Protein AF-A0A814N9A8-F1 (afdb_monomer_lite)

pLDDT: mean 73.62, std 12.94, range [33.12, 92.88]

Radius of gyration: 31.69 Å; chains: 1; bounding box: 88×56×83 Å

Foldseek 3Di:
DDDPPPPPQQQDQFDWDWDQPDPVVSDIDIFTDEDPQFDDGRSPAGPAQEDEAEAEDEFLVCPQPDDDDDDDDDDPVDQFDFAFDDDPDQDQFAADDDDPCSPGRYHYHYDYDYGHDSPPPFDFDPDQLADAFGWTAHPPDPPRDIQGHHDPQFGGRRRPDGADALADPPWTWRDADPVNQTQTHADFQFDDSRSPRGHCPQVVDPAGQAPPPWDKGADDCPPDPPDGIATRADPQFDDRRSPFGDEAEAEAEDPVQPPAPDKDWDWDWDDDDHFTWIWIWIAGPPRWIFGFDTGPHDDTPYHHYGYTDPLRTAAEVPVQDDPVLVPDDPVVNVVCQQVSLAPDPRNRQWYDYQFKIWGWDDDPPGIGIDIDGDHSPDDDDSRNDDNDDDPD

Sequence (392 aa):
MKTFQKYQHRCHRGFDLRVWLNNEKNLTTNTCLCPPSSYDDQCQYQNQRVSLTIQFQTLSDSWSTLFAIIVSLINNSEERIIHSYEHSLIYRGSLLYPIKFPFLPVHRLAYIVTIPRNNENIQICSISQCIHGKSIIYSNNPQNDIFCQCNPGWSGRYCTIPHDCTCSSDSICIGVSAHNRSICVCPIHKFGYQCLLVDTICQLNNNSTCLNGGQCIPIDEYMSWNQKFTCICPKGYTGDLCEKVDNKIILSFKKDIISSPSIFIHFIEVISDSRPFHLVFIEVYNKIYYLAIIQKNYSQSTTIAPTIKPSDRCQHVNELFHESFIQMHCLRHIKYYHLPCQRNSSNLACFYDNVSICLCYNYGKQRLANCFDFNHDMKSDCLGQSVCENDG

Secondary structure (DSSP, 8-state):
---------SSSSSEEEEEEEETTTTEEEEEEE--TTEESTTS-EES--EEEEEEEE--GGGTT-----------TTS--------SSS----------S-TTSSSEEEEEEEEPPPTTS---B-SS---TTEEEEE-TT-TT--EEEEEPTTEETTTT-EE----S-TTSEEEEE-TTS-EEEEPPTTEESTTS-EE--GGGSSSS-SSSTTPEEEE--TTS-SS-SEEEEPPTTEESTTS-EEPPEE--EE-TTT---S--EEEEEEEEETTEEEEEEEEEETTTEEEEEEEESS--TT-EE--EE-GGGBPEEHHHHS-HHHHTS-HHHHGGGTHHHHHH-SS---EEE-SSEEEEEEEETTEEEEEEEE--TT----TTSS----S--

Structure (mmCIF, N/CA/C/O backbone):
data_AF-A0A814N9A8-F1
#
_entry.id   AF-A0A814N9A8-F1
#
loop_
_atom_site.group_PDB
_atom_site.id
_atom_site.type_symbol
_atom_site.label_atom_id
_atom_site.label_alt_id
_atom_site.label_comp_id
_atom_site.label_asym_id
_atom_site.label_entity_id
_atom_site.label_seq_id
_atom_site.pdbx_PDB_ins_code
_atom_site.Cartn_x
_atom_site.Cartn_y
_atom_site.Cartn_z
_atom_site.occupancy
_atom_site.B_iso_or_equiv
_atom_site.auth_seq_id
_atom_site.auth_comp_id
_atom_site.auth_asym_id
_atom_site.auth_atom_id
_atom_site.pdbx_PDB_model_num
ATOM 1 N N . MET A 1 1 ? 48.514 -19.769 20.711 1.00 35.44 1 MET A N 1
ATOM 2 C CA . MET A 1 1 ? 48.213 -18.678 19.759 1.00 35.44 1 MET A CA 1
ATOM 3 C C . MET A 1 1 ? 48.320 -19.228 18.344 1.00 35.44 1 MET A C 1
ATOM 5 O O . MET A 1 1 ? 49.427 -19.487 17.897 1.00 35.44 1 MET A O 1
ATOM 9 N N . LYS A 1 2 ? 47.191 -19.499 17.674 1.00 33.12 2 LYS A N 1
ATOM 10 C CA . LYS A 1 2 ? 47.178 -19.855 16.246 1.00 33.12 2 LYS A CA 1
ATOM 11 C C . LYS A 1 2 ? 47.219 -18.555 15.445 1.00 33.12 2 LYS A C 1
ATOM 13 O O . LYS A 1 2 ? 46.324 -17.725 15.577 1.00 33.12 2 LYS A O 1
ATOM 18 N N . THR A 1 3 ? 48.276 -18.368 14.671 1.00 36.06 3 THR A N 1
ATOM 19 C CA . THR A 1 3 ? 48.430 -17.271 13.719 1.00 36.06 3 THR A CA 1
ATOM 20 C C . THR A 1 3 ? 47.415 -17.446 12.591 1.00 36.06 3 THR A C 1
ATOM 22 O O . THR A 1 3 ? 47.522 -18.355 11.773 1.00 36.06 3 THR A O 1
ATOM 25 N N . PHE A 1 4 ? 46.402 -16.580 12.550 1.00 35.50 4 PHE A N 1
ATOM 26 C CA . PHE A 1 4 ? 45.563 -16.412 11.368 1.00 35.50 4 PHE A CA 1
ATOM 27 C C . PHE A 1 4 ? 46.424 -15.786 10.262 1.00 35.50 4 PHE A C 1
ATOM 29 O O . PHE A 1 4 ? 46.677 -14.582 10.271 1.00 35.50 4 PHE A O 1
ATOM 36 N N . GLN A 1 5 ? 46.899 -16.599 9.315 1.00 42.28 5 GLN A N 1
ATOM 37 C CA . GLN A 1 5 ? 47.391 -16.093 8.035 1.00 42.28 5 GLN A CA 1
ATOM 38 C C . GLN A 1 5 ? 46.199 -15.500 7.283 1.00 42.28 5 GLN A C 1
ATOM 40 O O . GLN A 1 5 ? 45.306 -16.208 6.821 1.00 42.28 5 GLN A O 1
ATOM 45 N N . LYS A 1 6 ? 46.170 -14.171 7.218 1.00 40.06 6 LYS A N 1
ATOM 46 C CA . LYS A 1 6 ? 45.205 -13.393 6.450 1.00 40.06 6 LYS A CA 1
ATOM 47 C C . LYS A 1 6 ? 45.477 -13.677 4.967 1.00 40.06 6 LYS A C 1
ATOM 49 O O . LYS A 1 6 ? 46.395 -13.101 4.394 1.00 40.06 6 LYS A O 1
ATOM 54 N N . TYR A 1 7 ? 44.735 -14.608 4.367 1.00 47.19 7 TYR A N 1
ATOM 55 C CA . TYR A 1 7 ? 44.742 -14.789 2.916 1.00 47.19 7 TYR A CA 1
ATOM 56 C C . TYR A 1 7 ? 44.255 -13.483 2.284 1.00 47.19 7 TYR A C 1
ATOM 58 O O . TYR A 1 7 ? 43.090 -13.107 2.400 1.00 47.19 7 TYR A O 1
ATOM 66 N N . GLN A 1 8 ? 45.177 -12.745 1.679 1.00 52.75 8 GLN A N 1
ATOM 67 C CA . GLN A 1 8 ? 44.873 -11.538 0.931 1.00 52.75 8 GLN A CA 1
ATOM 68 C C . GLN A 1 8 ? 44.352 -11.993 -0.434 1.00 52.75 8 GLN A C 1
ATOM 70 O O . GLN A 1 8 ? 45.125 -12.390 -1.301 1.00 52.75 8 GLN A O 1
ATOM 75 N N . HIS A 1 9 ? 43.028 -12.047 -0.583 1.00 65.19 9 HIS A N 1
ATOM 76 C CA . HIS A 1 9 ? 42.389 -12.434 -1.838 1.00 65.19 9 HIS A CA 1
ATOM 77 C C . HIS A 1 9 ? 42.783 -11.437 -2.938 1.00 65.19 9 HIS A C 1
ATOM 79 O O . HIS A 1 9 ? 42.379 -10.278 -2.894 1.00 65.19 9 HIS A O 1
ATOM 85 N N . ARG A 1 10 ? 43.595 -11.888 -3.907 1.00 77.31 10 ARG A N 1
ATOM 86 C CA . ARG A 1 10 ? 44.030 -11.096 -5.072 1.00 77.31 10 ARG A CA 1
ATOM 87 C C . ARG A 1 10 ? 42.843 -10.624 -5.909 1.00 77.31 10 ARG A C 1
ATOM 89 O O . ARG A 1 10 ? 42.858 -9.512 -6.414 1.00 77.31 10 ARG A O 1
ATOM 96 N N . CYS A 1 11 ? 41.825 -11.464 -6.041 1.00 76.25 11 CYS A N 1
ATOM 97 C CA . CYS A 1 11 ? 40.569 -11.121 -6.690 1.00 76.25 11 CYS A CA 1
ATOM 98 C C . CYS A 1 11 ? 39.567 -10.721 -5.607 1.00 76.25 11 CYS A C 1
ATOM 100 O O . CYS A 1 11 ? 39.234 -11.538 -4.752 1.00 76.25 11 CYS A O 1
ATOM 102 N N . HIS A 1 12 ? 39.099 -9.472 -5.622 1.00 81.69 12 HIS A N 1
ATOM 103 C CA . HIS A 1 12 ? 38.288 -8.919 -4.533 1.00 81.69 12 HIS A CA 1
ATOM 104 C C . HIS A 1 12 ? 36.940 -9.636 -4.406 1.00 81.69 12 HIS A C 1
ATOM 106 O O . HIS A 1 12 ? 36.627 -10.229 -3.378 1.00 81.69 12 HIS A O 1
ATOM 112 N N . ARG A 1 13 ? 36.128 -9.560 -5.465 1.00 73.06 13 ARG A N 1
ATOM 113 C CA . ARG A 1 13 ? 34.772 -10.135 -5.529 1.00 73.06 13 ARG A CA 1
ATOM 114 C C . ARG A 1 13 ? 34.648 -11.257 -6.559 1.00 73.06 13 ARG A C 1
ATOM 116 O O . ARG A 1 13 ? 33.540 -11.632 -6.923 1.00 73.06 13 ARG A O 1
ATOM 123 N N . GLY A 1 14 ? 35.783 -11.738 -7.057 1.00 78.75 14 GLY A N 1
ATOM 124 C CA . GLY A 1 14 ? 35.879 -12.774 -8.079 1.00 78.75 14 GLY A CA 1
ATOM 125 C C . GLY A 1 14 ? 36.728 -13.951 -7.621 1.00 78.75 14 GLY A C 1
ATOM 126 O O . GLY A 1 14 ? 37.254 -13.962 -6.508 1.00 78.75 14 GLY A O 1
ATOM 127 N N . PHE A 1 15 ? 36.878 -14.936 -8.498 1.00 83.25 15 PHE A N 1
ATOM 128 C CA . PHE A 1 15 ? 37.693 -16.120 -8.236 1.00 83.25 15 PHE A CA 1
ATOM 129 C C . PHE A 1 15 ? 39.096 -15.957 -8.822 1.00 83.25 15 PHE A C 1
ATOM 131 O O . PHE A 1 15 ? 39.236 -15.517 -9.962 1.00 83.25 15 PHE A O 1
ATOM 138 N N . ASP A 1 16 ? 40.124 -16.333 -8.058 1.00 86.38 16 ASP A N 1
ATOM 139 C CA . ASP A 1 16 ? 41.509 -16.388 -8.543 1.00 86.38 16 ASP A CA 1
ATOM 140 C C . ASP A 1 16 ? 41.688 -17.639 -9.404 1.00 86.38 16 ASP A C 1
ATOM 142 O O . ASP A 1 16 ? 41.480 -18.766 -8.946 1.00 86.38 16 ASP A O 1
ATOM 146 N N . LEU A 1 17 ? 42.027 -17.430 -10.671 1.00 82.00 17 LEU A N 1
ATOM 147 C CA . LEU A 1 17 ? 42.240 -18.477 -11.653 1.00 82.00 17 LEU A CA 1
ATOM 148 C C . LEU A 1 17 ? 43.707 -18.520 -12.059 1.00 82.00 17 LEU A C 1
ATOM 150 O O . LEU A 1 17 ? 44.317 -17.506 -12.399 1.00 82.00 17 LEU A O 1
ATOM 154 N N . ARG A 1 18 ? 44.254 -19.734 -12.129 1.00 83.94 18 ARG A N 1
ATOM 155 C CA . ARG A 1 18 ? 45.548 -19.993 -12.760 1.00 83.94 18 ARG A CA 1
ATOM 156 C C . ARG A 1 18 ? 45.323 -20.546 -14.160 1.00 83.94 18 ARG A C 1
ATOM 158 O O . ARG A 1 18 ? 44.875 -21.678 -14.319 1.00 83.94 18 ARG A O 1
ATOM 165 N N . VAL A 1 19 ? 45.654 -19.748 -15.165 1.00 80.56 19 VAL A N 1
ATOM 166 C CA . VAL A 1 19 ? 45.547 -20.111 -16.578 1.00 80.56 19 VAL A CA 1
ATOM 167 C C . VAL A 1 19 ? 46.900 -20.604 -17.070 1.00 80.56 19 VAL A C 1
ATOM 169 O O . VAL A 1 19 ? 47.931 -19.967 -16.857 1.00 80.56 19 VAL A O 1
ATOM 172 N N . TRP A 1 20 ? 46.897 -21.754 -17.734 1.00 80.06 20 TRP A N 1
ATOM 173 C CA . TRP A 1 20 ? 48.088 -22.337 -18.336 1.00 80.06 20 TRP A CA 1
ATOM 174 C C . TRP A 1 20 ? 48.254 -21.798 -19.755 1.00 80.06 20 TRP A C 1
ATOM 176 O O . TRP A 1 20 ? 47.414 -22.036 -20.617 1.00 80.06 20 TRP A O 1
ATOM 186 N N . LEU A 1 21 ? 49.325 -21.036 -19.980 1.00 74.50 21 LEU A N 1
ATOM 187 C CA . LEU A 1 21 ? 49.657 -20.447 -21.280 1.00 74.50 21 LEU A CA 1
ATOM 188 C C . LEU A 1 21 ? 50.440 -21.432 -22.156 1.00 74.50 21 LEU A C 1
ATOM 190 O O . LEU A 1 21 ? 50.324 -21.402 -23.377 1.00 74.50 21 LEU A O 1
ATOM 194 N N . ASN A 1 22 ? 51.243 -22.306 -21.540 1.00 72.69 22 ASN A N 1
ATOM 195 C CA . ASN A 1 22 ? 51.934 -23.395 -22.225 1.00 72.69 22 ASN A CA 1
ATOM 196 C C . ASN A 1 22 ? 52.200 -24.555 -21.251 1.00 72.69 22 ASN A C 1
ATOM 198 O O . ASN A 1 22 ? 52.943 -24.390 -20.279 1.00 72.69 22 ASN A O 1
ATOM 202 N N . ASN A 1 23 ? 51.624 -25.724 -21.538 1.00 67.56 23 ASN A N 1
ATOM 203 C CA . ASN A 1 23 ? 51.738 -26.914 -20.692 1.00 67.56 23 ASN A CA 1
ATOM 204 C C . ASN A 1 23 ? 53.136 -27.546 -20.711 1.00 67.56 23 ASN A C 1
ATOM 206 O O . ASN A 1 23 ? 53.585 -28.034 -19.682 1.00 67.56 23 ASN A O 1
ATOM 210 N N . GLU A 1 24 ? 53.855 -27.502 -21.834 1.00 73.44 24 GLU A N 1
ATOM 211 C CA . GLU A 1 24 ? 55.184 -28.127 -21.952 1.00 73.44 24 GLU A CA 1
ATOM 212 C C . GLU A 1 24 ? 56.272 -27.328 -21.224 1.00 73.44 24 GLU A C 1
ATOM 214 O O . GLU A 1 24 ? 57.270 -27.884 -20.773 1.00 73.44 24 GLU A O 1
ATOM 219 N N . LYS A 1 25 ? 56.070 -26.012 -21.080 1.00 75.25 25 LYS A N 1
ATOM 220 C CA . LYS A 1 25 ? 57.001 -25.100 -20.394 1.00 75.25 25 LYS A CA 1
ATOM 221 C C . LYS A 1 25 ? 56.565 -24.735 -18.972 1.00 75.25 25 LYS A C 1
ATOM 223 O O . LYS A 1 25 ? 57.185 -23.862 -18.369 1.00 75.25 25 LYS A O 1
ATOM 228 N N . ASN A 1 26 ? 55.502 -25.356 -18.447 1.00 76.00 26 ASN A N 1
ATOM 229 C CA . ASN A 1 26 ? 54.875 -25.001 -17.165 1.00 76.00 26 ASN A CA 1
ATOM 230 C C . ASN A 1 26 ? 54.584 -23.493 -17.013 1.00 76.00 26 ASN A C 1
ATOM 232 O O . ASN A 1 26 ? 54.678 -22.928 -15.921 1.00 76.00 26 ASN A O 1
ATOM 236 N N . LEU A 1 27 ? 54.248 -22.815 -18.114 1.00 73.88 27 LEU A N 1
ATOM 237 C CA . LEU A 1 27 ? 54.076 -21.368 -18.115 1.00 73.88 27 LEU A CA 1
ATOM 238 C C . LEU A 1 27 ? 52.636 -21.041 -17.725 1.00 73.88 27 LEU A C 1
ATOM 240 O O . LEU A 1 27 ? 51.697 -21.327 -18.470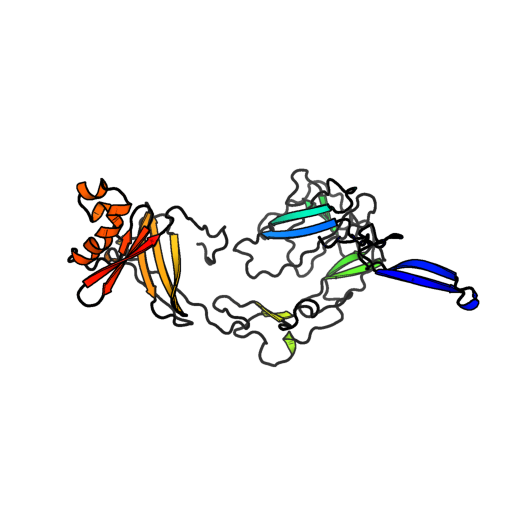 1.00 73.88 27 LEU A O 1
ATOM 244 N N . THR A 1 28 ? 52.465 -20.457 -16.542 1.00 82.38 28 THR A N 1
ATOM 245 C CA . THR A 1 28 ? 51.154 -20.113 -15.985 1.00 82.38 28 THR A CA 1
ATOM 246 C C . THR A 1 28 ? 51.041 -18.617 -15.741 1.00 82.38 28 THR A C 1
ATOM 248 O O . THR A 1 28 ? 52.027 -17.945 -15.445 1.00 82.38 28 THR A O 1
ATOM 251 N N . THR A 1 29 ? 49.827 -18.094 -15.874 1.00 83.50 29 THR A N 1
ATOM 252 C CA . THR A 1 29 ? 49.468 -16.738 -15.470 1.00 83.50 29 THR A CA 1
ATOM 253 C C . THR A 1 29 ? 48.280 -16.787 -14.522 1.00 83.50 29 THR A C 1
ATOM 255 O O . THR A 1 29 ? 47.427 -17.669 -14.612 1.00 83.50 29 THR A O 1
ATOM 258 N N . ASN A 1 30 ? 48.224 -15.837 -13.601 1.00 83.12 30 ASN A N 1
ATOM 259 C CA . ASN A 1 30 ? 47.113 -15.691 -12.675 1.00 83.12 30 ASN A CA 1
ATOM 260 C C . ASN A 1 30 ? 46.203 -14.563 -13.163 1.00 83.12 30 ASN A C 1
ATOM 262 O O . ASN A 1 30 ? 46.683 -13.470 -13.472 1.00 83.12 30 ASN A O 1
ATOM 266 N N . THR A 1 31 ? 44.901 -14.819 -13.190 1.00 86.31 31 THR A N 1
ATOM 267 C CA . THR A 1 31 ? 43.859 -13.875 -13.604 1.00 86.31 31 THR A CA 1
ATOM 268 C C . THR A 1 31 ? 42.638 -14.013 -12.698 1.00 86.31 31 THR A C 1
ATOM 270 O O . THR A 1 31 ? 42.528 -14.979 -11.948 1.00 86.31 31 THR A O 1
ATOM 273 N N . CYS A 1 32 ? 41.720 -13.056 -12.756 1.00 87.69 32 CYS A N 1
ATOM 274 C CA . CYS A 1 32 ? 40.509 -13.063 -11.951 1.00 87.69 32 CYS A CA 1
ATOM 275 C C . CYS A 1 32 ? 39.275 -13.316 -12.818 1.00 87.69 32 CYS A C 1
ATOM 277 O O . CYS A 1 32 ? 39.082 -12.672 -13.847 1.00 87.69 32 CYS A O 1
ATOM 279 N N . LEU A 1 33 ? 38.406 -14.226 -12.377 1.00 84.06 33 LEU A N 1
ATOM 280 C CA . LEU A 1 33 ? 37.067 -14.390 -12.938 1.00 84.06 33 LEU A CA 1
ATOM 281 C C . LEU A 1 33 ? 36.084 -13.516 -12.164 1.00 84.06 33 LEU A C 1
ATOM 283 O O . LEU A 1 33 ? 35.760 -13.816 -11.011 1.00 84.06 33 LEU A O 1
ATOM 287 N N . CYS A 1 34 ? 35.609 -12.445 -12.795 1.00 79.12 34 CYS A N 1
ATOM 288 C CA . CYS A 1 34 ? 34.697 -11.497 -12.166 1.00 79.12 34 CYS A CA 1
ATOM 289 C C . CYS A 1 34 ? 33.226 -11.886 -12.363 1.00 79.12 34 CYS A C 1
ATOM 291 O O . CYS A 1 34 ? 32.845 -12.308 -13.457 1.00 79.12 34 CYS A O 1
ATOM 293 N N . PRO A 1 35 ? 32.369 -11.720 -11.338 1.00 76.06 35 PRO A N 1
ATOM 294 C CA . PRO A 1 35 ? 30.926 -11.812 -11.519 1.00 76.06 35 PRO A CA 1
ATOM 295 C C . PRO A 1 35 ? 30.431 -10.681 -12.441 1.00 76.06 35 PRO A C 1
ATOM 297 O O . PRO A 1 35 ? 31.064 -9.626 -12.488 1.00 76.06 35 PRO A O 1
ATOM 300 N N . PRO A 1 36 ? 29.265 -10.819 -13.104 1.00 68.31 36 PRO A N 1
ATOM 301 C CA . PRO A 1 36 ? 28.732 -9.806 -14.030 1.00 68.31 36 PRO A CA 1
ATOM 302 C C . PRO A 1 36 ? 28.562 -8.399 -13.432 1.00 68.31 36 PRO A C 1
ATOM 304 O O . PRO A 1 36 ? 28.457 -7.412 -14.155 1.00 68.31 36 PRO A O 1
ATOM 307 N N . SER A 1 37 ? 28.518 -8.289 -12.104 1.00 62.94 37 SER A N 1
ATOM 308 C CA . SER A 1 37 ? 28.389 -7.037 -11.358 1.00 62.94 37 SER A CA 1
ATOM 309 C C . SER A 1 37 ? 29.726 -6.378 -10.994 1.00 62.94 37 SER A C 1
ATOM 311 O O . SER A 1 37 ? 29.707 -5.318 -10.362 1.00 62.94 37 SER A O 1
ATOM 313 N N . SER A 1 38 ? 30.865 -6.953 -11.395 1.00 73.50 38 SER A N 1
ATOM 314 C CA . SER A 1 38 ? 32.210 -6.431 -11.140 1.00 73.50 38 SER A CA 1
ATOM 315 C C . SER A 1 38 ? 33.108 -6.498 -12.377 1.00 73.50 38 SER A C 1
ATOM 317 O O . SER A 1 38 ? 32.936 -7.365 -13.228 1.00 73.50 38 SER A O 1
ATOM 319 N N . TYR A 1 39 ? 34.073 -5.585 -12.479 1.00 74.19 39 TYR A N 1
ATOM 320 C CA . TYR A 1 39 ? 34.976 -5.475 -13.625 1.00 74.19 39 TYR A CA 1
ATOM 321 C C . TYR A 1 39 ? 36.401 -5.082 -13.207 1.00 74.19 39 TYR A C 1
ATOM 323 O O . TYR A 1 39 ? 36.633 -4.755 -12.038 1.00 74.19 39 TYR A O 1
ATOM 331 N N . ASP A 1 40 ? 37.306 -5.098 -14.194 1.00 78.88 40 ASP A N 1
ATOM 332 C CA . ASP A 1 40 ? 38.763 -4.893 -14.091 1.00 78.88 40 ASP A CA 1
ATOM 333 C C . ASP A 1 40 ? 39.564 -6.135 -13.640 1.00 78.88 40 ASP A C 1
ATOM 335 O O . ASP A 1 40 ? 38.994 -7.165 -13.276 1.00 78.88 40 ASP A O 1
ATOM 339 N N . ASP A 1 41 ? 40.891 -6.053 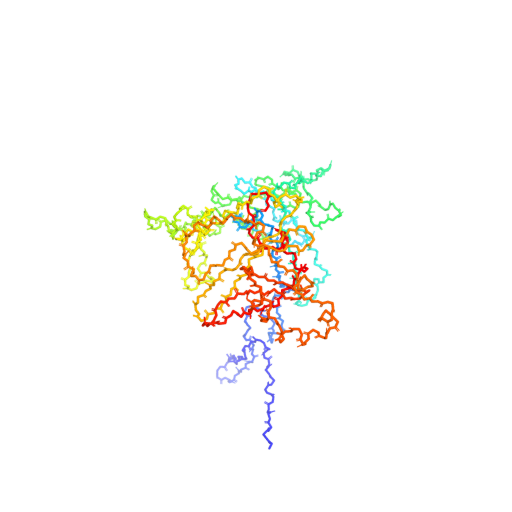-13.723 1.00 80.00 41 ASP A N 1
ATOM 340 C CA . ASP A 1 41 ? 41.863 -7.147 -13.608 1.00 80.00 41 ASP A CA 1
ATOM 341 C C . ASP A 1 41 ? 41.854 -7.900 -12.265 1.00 80.00 41 ASP A C 1
ATOM 343 O O . ASP A 1 41 ? 42.223 -9.076 -12.216 1.00 80.00 41 ASP A O 1
ATOM 347 N N . GLN A 1 42 ? 41.393 -7.258 -11.188 1.00 85.81 42 GLN A N 1
ATOM 348 C CA . GLN A 1 42 ? 41.217 -7.851 -9.857 1.00 85.81 42 GLN A CA 1
ATOM 349 C C . GLN A 1 42 ? 39.762 -7.830 -9.366 1.00 85.81 42 GLN A C 1
ATOM 351 O O . GLN A 1 42 ? 39.499 -8.043 -8.173 1.00 85.81 42 GLN A O 1
ATOM 356 N N . CYS A 1 43 ? 38.800 -7.584 -10.262 1.00 79.88 43 CYS A N 1
ATOM 357 C CA . CYS A 1 43 ? 37.383 -7.408 -9.934 1.00 79.88 43 CYS A CA 1
ATOM 358 C C . CYS A 1 43 ? 37.144 -6.329 -8.860 1.00 79.88 43 CYS A C 1
ATOM 360 O O . CYS A 1 43 ? 36.249 -6.473 -8.017 1.00 79.88 43 CYS A O 1
ATOM 362 N N . GLN A 1 44 ? 37.980 -5.286 -8.841 1.00 75.31 44 GLN A N 1
ATOM 363 C CA . GLN A 1 44 ? 37.966 -4.246 -7.810 1.00 75.31 44 GLN A CA 1
ATOM 364 C C . GLN A 1 44 ? 36.793 -3.270 -7.955 1.00 75.31 44 GLN A C 1
ATOM 366 O O . GLN A 1 44 ? 36.376 -2.664 -6.965 1.00 75.31 44 GLN A O 1
ATOM 371 N N . TYR A 1 45 ? 36.225 -3.134 -9.156 1.00 69.06 45 TYR A N 1
ATOM 372 C CA . TYR A 1 45 ? 35.177 -2.155 -9.433 1.00 69.06 45 TYR A CA 1
ATOM 373 C C . TYR A 1 45 ? 33.819 -2.818 -9.637 1.00 69.06 45 TYR A C 1
ATOM 375 O O . TYR A 1 45 ? 33.720 -3.913 -10.181 1.00 69.06 45 TYR A O 1
ATOM 383 N N . GLN A 1 46 ? 32.752 -2.164 -9.173 1.00 67.44 46 GLN A N 1
ATOM 384 C CA . GLN A 1 46 ? 31.378 -2.615 -9.393 1.00 67.44 46 GLN A CA 1
ATOM 385 C C . GLN A 1 46 ? 30.785 -1.967 -10.647 1.00 67.44 46 GLN A C 1
ATOM 387 O O . GLN A 1 46 ? 30.894 -0.759 -10.832 1.00 67.44 46 GLN A O 1
ATOM 392 N N . ASN A 1 47 ? 30.081 -2.759 -11.458 1.00 63.47 47 ASN A N 1
ATOM 393 C CA . ASN A 1 47 ? 29.346 -2.294 -12.640 1.00 63.47 47 ASN A CA 1
ATOM 394 C C . ASN A 1 47 ? 28.082 -1.485 -12.278 1.00 63.47 47 ASN A C 1
ATOM 396 O O . ASN A 1 47 ? 27.570 -0.733 -13.103 1.00 63.47 47 ASN A O 1
ATOM 400 N N . GLN A 1 48 ? 27.570 -1.612 -11.048 1.00 56.34 48 GLN A N 1
ATOM 401 C CA . GLN A 1 48 ? 26.390 -0.875 -10.583 1.00 56.34 48 GLN A CA 1
ATOM 402 C C . GLN A 1 48 ? 26.785 0.457 -9.936 1.00 56.34 48 GLN A C 1
ATOM 404 O O . GLN A 1 48 ? 27.095 0.509 -8.747 1.00 56.34 48 GLN A O 1
ATOM 409 N N . ARG A 1 49 ? 26.736 1.543 -10.717 1.00 62.47 49 ARG A N 1
ATOM 410 C CA . ARG A 1 49 ? 27.023 2.905 -10.229 1.00 62.47 49 ARG A CA 1
ATOM 411 C C . ARG A 1 49 ? 25.852 3.551 -9.480 1.00 62.47 49 ARG A C 1
ATOM 413 O O . ARG A 1 49 ? 26.079 4.435 -8.659 1.00 62.47 49 ARG A O 1
ATOM 420 N N . VAL A 1 50 ? 24.615 3.097 -9.714 1.00 64.12 50 VAL A N 1
ATOM 421 C CA . VAL A 1 50 ? 23.402 3.626 -9.065 1.00 64.12 50 VAL A CA 1
ATOM 422 C C . VAL A 1 50 ? 22.510 2.482 -8.585 1.00 64.12 50 VAL A C 1
ATOM 424 O O . VAL A 1 50 ? 22.220 1.556 -9.337 1.00 64.12 50 VAL A O 1
ATOM 427 N N . SER A 1 51 ? 22.065 2.554 -7.332 1.00 71.94 51 SER A N 1
ATOM 428 C CA . SER A 1 51 ? 21.075 1.653 -6.735 1.00 71.94 51 SER A CA 1
ATOM 429 C C . SER A 1 51 ? 19.879 2.490 -6.300 1.00 71.94 51 SER A C 1
ATOM 431 O O . SER A 1 51 ? 20.042 3.421 -5.516 1.00 71.94 51 SER A O 1
ATOM 433 N N . LEU A 1 52 ? 18.700 2.194 -6.847 1.00 72.62 52 LEU A N 1
ATOM 434 C CA . LEU A 1 52 ? 17.476 2.950 -6.608 1.00 72.62 52 LEU A CA 1
ATOM 435 C C . LEU A 1 52 ? 16.522 2.145 -5.723 1.00 72.62 52 LEU A C 1
ATOM 437 O O . LEU A 1 52 ? 16.130 1.034 -6.071 1.00 72.62 52 LEU A O 1
ATOM 441 N N . THR A 1 53 ? 16.132 2.734 -4.600 1.00 76.44 53 THR A N 1
ATOM 442 C CA . THR A 1 53 ? 15.076 2.240 -3.721 1.00 76.44 53 THR A CA 1
ATOM 443 C C . THR A 1 53 ? 13.928 3.239 -3.763 1.00 76.44 53 THR A C 1
ATOM 445 O O . THR A 1 53 ? 14.109 4.413 -3.445 1.00 76.44 53 THR A O 1
ATOM 448 N N . ILE A 1 54 ? 12.744 2.780 -4.162 1.00 73.44 54 ILE A N 1
ATOM 449 C CA . ILE A 1 54 ? 11.534 3.602 -4.171 1.00 73.44 54 ILE A CA 1
ATOM 450 C C . ILE A 1 54 ? 10.559 3.020 -3.159 1.00 73.44 54 ILE A C 1
ATOM 452 O O . ILE A 1 54 ? 10.272 1.825 -3.188 1.00 73.44 54 ILE A O 1
ATOM 456 N N . GLN A 1 55 ? 10.042 3.876 -2.286 1.00 75.62 55 GLN A N 1
ATOM 457 C CA . GLN A 1 55 ? 8.884 3.573 -1.462 1.00 75.62 55 GLN A CA 1
ATOM 458 C C . GLN A 1 55 ? 7.694 4.352 -2.011 1.00 75.62 55 GLN A C 1
ATOM 460 O O . GLN A 1 55 ? 7.748 5.577 -2.097 1.00 75.62 55 GLN A O 1
ATOM 465 N N . PHE A 1 56 ? 6.623 3.652 -2.375 1.00 71.81 56 PHE A N 1
ATOM 466 C CA . PHE A 1 56 ? 5.390 4.297 -2.810 1.00 71.81 56 PHE A CA 1
ATOM 467 C C . PHE A 1 56 ? 4.508 4.606 -1.606 1.00 71.81 56 PHE A C 1
ATOM 469 O O . PHE A 1 56 ? 4.249 3.731 -0.780 1.00 71.81 56 PHE A O 1
ATOM 476 N N . GLN A 1 57 ? 4.037 5.845 -1.521 1.00 67.75 57 GLN A N 1
ATOM 477 C CA . GLN A 1 57 ? 2.982 6.234 -0.598 1.00 67.75 57 GLN A CA 1
ATOM 478 C C . GLN A 1 57 ? 1.677 6.330 -1.389 1.00 67.75 57 GLN A C 1
ATOM 480 O O . GLN A 1 57 ? 1.489 7.242 -2.198 1.00 67.75 57 GLN A O 1
ATOM 485 N N . THR A 1 58 ? 0.806 5.341 -1.200 1.00 59.78 58 THR A N 1
ATOM 486 C CA . THR A 1 58 ? -0.525 5.296 -1.809 1.00 59.78 58 THR A CA 1
ATOM 487 C C . THR A 1 58 ? -1.537 5.973 -0.891 1.00 59.78 58 THR A C 1
ATOM 489 O O . THR A 1 58 ? -1.524 5.792 0.327 1.00 59.78 58 THR A O 1
ATOM 492 N N . LEU A 1 59 ? -2.417 6.777 -1.478 1.00 59.38 59 LEU A N 1
ATOM 493 C CA . LEU A 1 59 ? -3.553 7.363 -0.771 1.00 59.38 59 LEU A CA 1
ATOM 494 C C . LEU A 1 59 ? -4.687 6.328 -0.661 1.00 59.38 59 LEU A C 1
ATOM 496 O O . LEU A 1 59 ? -4.756 5.404 -1.477 1.00 59.38 59 LEU A O 1
ATOM 500 N N . SER A 1 60 ? -5.553 6.461 0.348 1.00 51.38 60 SER A N 1
ATOM 501 C CA . SER A 1 60 ? -6.620 5.497 0.682 1.00 51.38 60 SER A CA 1
ATOM 502 C C . SER A 1 60 ? -7.576 5.201 -0.482 1.00 51.38 60 SER A C 1
ATOM 504 O O . SER A 1 60 ? -8.007 4.066 -0.654 1.00 51.38 60 SER A O 1
ATOM 506 N N . ASP A 1 61 ? -7.805 6.171 -1.362 1.00 52.81 61 ASP A N 1
ATOM 507 C CA . ASP A 1 61 ? -8.615 6.082 -2.580 1.00 52.81 61 ASP A CA 1
ATOM 508 C C . ASP A 1 61 ? -7.997 5.228 -3.708 1.00 52.81 61 ASP A C 1
ATOM 510 O O . ASP A 1 61 ? -8.638 5.001 -4.732 1.00 52.81 61 ASP A O 1
ATOM 514 N N . SER A 1 62 ? -6.762 4.737 -3.551 1.00 52.00 62 SER A N 1
ATOM 515 C CA . SER A 1 62 ? -6.034 3.983 -4.588 1.00 52.00 62 SER A CA 1
ATOM 516 C C . SER A 1 62 ? -5.672 2.537 -4.202 1.00 52.00 62 SER A C 1
ATOM 518 O O . SER A 1 62 ? -4.917 1.897 -4.931 1.00 52.00 62 SER A O 1
ATOM 520 N N . TRP A 1 63 ? -6.203 1.996 -3.095 1.00 52.38 63 TRP A N 1
ATOM 521 C CA . TRP A 1 63 ? -5.796 0.694 -2.514 1.00 52.38 63 TRP A CA 1
ATOM 522 C C . TRP A 1 63 ? -6.131 -0.564 -3.342 1.00 52.38 63 TRP A C 1
ATOM 524 O O . TRP A 1 63 ? -5.703 -1.661 -2.999 1.00 52.38 63 TRP A O 1
ATOM 534 N N . SER A 1 64 ? -6.812 -0.415 -4.475 1.00 57.00 64 SER A N 1
ATOM 535 C CA . SER A 1 64 ? -7.076 -1.483 -5.454 1.00 57.00 64 SER A CA 1
ATOM 536 C C . SER A 1 64 ? -6.872 -1.024 -6.902 1.00 57.00 64 SER A C 1
ATOM 538 O O . SER A 1 64 ? -7.281 -1.697 -7.846 1.00 57.00 64 SER A O 1
ATOM 540 N N . THR A 1 65 ? -6.251 0.144 -7.098 1.00 66.81 65 THR A N 1
ATOM 541 C CA . THR A 1 65 ? -5.977 0.663 -8.439 1.00 66.81 65 THR A CA 1
ATOM 542 C C . THR A 1 65 ? -4.702 0.041 -8.990 1.00 66.81 65 THR A C 1
ATOM 544 O O . THR A 1 65 ? -3.666 0.020 -8.326 1.00 66.81 65 THR A O 1
ATOM 547 N N . LEU A 1 66 ? -4.765 -0.429 -10.233 1.00 70.31 66 LEU A N 1
ATOM 548 C CA . LEU A 1 66 ? -3.589 -0.891 -10.956 1.00 70.31 66 LEU A CA 1
ATOM 549 C C . LEU A 1 66 ? -2.805 0.287 -11.525 1.00 70.31 66 LEU A C 1
ATOM 551 O O . LEU A 1 66 ? -3.360 1.150 -12.203 1.00 70.31 66 LEU A O 1
ATOM 555 N N . PHE A 1 67 ? -1.499 0.285 -11.270 1.00 71.94 67 PHE A N 1
ATOM 556 C CA . PHE A 1 67 ? -0.568 1.286 -11.770 1.00 71.94 67 PHE A CA 1
ATOM 557 C C . PHE A 1 67 ? 0.521 0.622 -12.599 1.00 71.94 67 PHE A C 1
ATOM 559 O O . PHE A 1 67 ? 1.123 -0.360 -12.168 1.00 71.94 67 PHE A O 1
ATOM 566 N N . ALA A 1 68 ? 0.826 1.209 -13.753 1.00 74.69 68 ALA A N 1
ATOM 567 C CA . ALA A 1 68 ? 2.086 0.966 -14.435 1.00 74.69 68 ALA A CA 1
ATOM 568 C C . ALA A 1 68 ? 3.044 2.102 -14.075 1.00 74.69 68 ALA A C 1
ATOM 570 O O . ALA A 1 68 ? 2.729 3.274 -14.283 1.00 74.69 68 ALA A O 1
ATOM 571 N N . ILE A 1 69 ? 4.205 1.761 -13.517 1.00 75.69 69 ILE A N 1
ATOM 572 C CA . ILE A 1 69 ? 5.215 2.743 -13.121 1.00 75.69 69 ILE A CA 1
ATOM 573 C C . ILE A 1 69 ? 6.435 2.556 -14.007 1.00 75.69 69 ILE A C 1
ATOM 575 O O . ILE A 1 69 ? 7.051 1.492 -14.025 1.00 75.69 69 ILE A O 1
ATOM 579 N N . ILE A 1 70 ? 6.784 3.611 -14.737 1.00 75.19 70 ILE A N 1
ATOM 580 C CA . ILE A 1 70 ? 7.918 3.620 -15.655 1.00 75.19 70 ILE A CA 1
ATOM 581 C C . ILE A 1 70 ? 9.018 4.457 -15.015 1.00 75.19 70 ILE A C 1
ATOM 583 O O . ILE A 1 70 ? 8.869 5.663 -14.827 1.00 75.19 70 ILE A O 1
ATOM 587 N N . VAL A 1 71 ? 10.136 3.816 -14.684 1.00 76.88 71 VAL A N 1
ATOM 588 C CA . VAL A 1 71 ? 11.313 4.494 -14.136 1.00 76.88 71 VAL A CA 1
ATOM 589 C C . VAL A 1 71 ? 12.377 4.575 -15.218 1.00 76.88 71 VAL A C 1
ATOM 591 O O . VAL A 1 71 ? 12.832 3.551 -15.723 1.00 76.88 71 VAL A O 1
ATOM 594 N N . SER A 1 72 ? 12.781 5.796 -15.561 1.00 71.00 72 SER A N 1
ATOM 595 C CA . SER A 1 72 ? 13.794 6.052 -16.587 1.00 71.00 72 SER A CA 1
ATOM 596 C C . SER A 1 72 ? 14.943 6.877 -16.024 1.00 71.00 72 SER A C 1
ATOM 598 O O . SER A 1 72 ? 14.730 7.853 -15.306 1.00 71.00 72 SER A O 1
ATOM 600 N N . LEU A 1 73 ? 16.170 6.496 -16.379 1.00 72.69 73 LEU A N 1
ATOM 601 C CA . LEU A 1 73 ? 17.358 7.299 -16.115 1.00 72.69 73 LEU A CA 1
ATOM 602 C C . LEU A 1 73 ? 17.575 8.255 -17.291 1.00 72.69 73 LEU A C 1
ATOM 604 O O . LEU A 1 73 ? 17.753 7.812 -18.422 1.00 72.69 73 LEU A O 1
ATOM 608 N N . ILE A 1 74 ? 17.560 9.558 -17.016 1.00 67.81 74 ILE A N 1
ATOM 609 C CA . ILE A 1 74 ? 17.670 10.606 -18.034 1.00 67.81 74 ILE A CA 1
ATOM 610 C C . ILE A 1 74 ? 19.080 11.196 -18.010 1.00 67.81 74 ILE A C 1
ATOM 612 O O . ILE A 1 74 ? 19.552 11.642 -16.965 1.00 67.81 74 ILE A O 1
ATOM 616 N N . ASN A 1 75 ? 19.735 11.240 -19.171 1.00 63.88 75 ASN A N 1
ATOM 617 C CA . ASN A 1 75 ? 20.966 11.995 -19.376 1.00 63.88 75 ASN A CA 1
ATOM 618 C C . ASN A 1 75 ? 20.661 13.228 -20.242 1.00 63.88 75 ASN A C 1
ATOM 620 O O . ASN A 1 75 ? 20.124 13.096 -21.334 1.00 63.88 75 ASN A O 1
ATOM 624 N N . ASN A 1 76 ? 21.041 14.425 -19.788 1.00 60.66 76 ASN A N 1
ATOM 625 C CA . ASN A 1 76 ? 20.816 15.678 -20.522 1.00 60.66 76 ASN A CA 1
ATOM 626 C C . ASN A 1 76 ? 21.567 15.768 -21.864 1.00 60.66 76 ASN A C 1
ATOM 628 O O . ASN A 1 76 ? 21.281 16.668 -22.647 1.00 60.66 76 ASN A O 1
ATOM 632 N N . SER A 1 77 ? 22.538 14.884 -22.107 1.00 56.31 77 SER A N 1
ATOM 633 C CA . SER A 1 77 ? 23.377 14.887 -23.315 1.00 56.31 77 SER A CA 1
ATOM 634 C C . SER A 1 77 ? 22.917 13.920 -24.412 1.00 56.31 77 SER A C 1
ATOM 636 O O . SER A 1 77 ? 23.360 14.057 -25.547 1.00 56.31 77 SER A O 1
ATOM 638 N N . GLU A 1 78 ? 21.997 12.997 -24.118 1.00 53.25 78 GLU A N 1
ATOM 639 C CA . GLU A 1 78 ? 21.395 12.110 -25.117 1.00 53.25 78 GLU A CA 1
ATOM 640 C C . GLU A 1 78 ? 19.891 12.388 -25.173 1.00 53.25 78 GLU A C 1
ATOM 642 O O . GLU A 1 78 ? 19.162 12.164 -24.212 1.00 53.25 78 GLU A O 1
ATOM 647 N N . GLU A 1 79 ? 19.405 12.880 -26.311 1.00 50.34 79 GLU A N 1
ATOM 648 C CA . GLU A 1 79 ? 18.019 13.334 -26.523 1.00 50.34 79 GLU A CA 1
ATOM 649 C C . GLU A 1 79 ? 16.944 12.237 -26.372 1.00 50.34 79 GLU A C 1
ATOM 651 O O . GLU A 1 79 ? 15.751 12.499 -26.543 1.00 50.34 79 GLU A O 1
ATOM 656 N N . ARG A 1 80 ? 17.335 11.002 -26.042 1.00 50.16 80 ARG A N 1
ATOM 657 C CA . ARG A 1 80 ? 16.468 9.823 -25.967 1.00 50.16 80 ARG A CA 1
ATOM 658 C C . ARG A 1 80 ? 15.886 9.655 -24.568 1.00 50.16 80 ARG A C 1
ATOM 660 O O . ARG A 1 80 ? 16.200 8.718 -23.841 1.00 50.16 80 ARG A O 1
ATOM 667 N N . ILE A 1 81 ? 15.020 10.592 -24.203 1.00 51.72 81 ILE A N 1
ATOM 668 C CA . ILE A 1 81 ? 14.123 10.440 -23.057 1.00 51.72 81 ILE A CA 1
ATOM 669 C C . ILE A 1 81 ? 12.918 9.609 -23.512 1.00 51.72 81 ILE A C 1
ATOM 671 O O . ILE A 1 81 ? 12.329 9.880 -24.561 1.00 51.72 81 ILE A O 1
ATOM 675 N N . ILE A 1 82 ? 12.607 8.572 -22.737 1.00 49.91 82 ILE A N 1
ATOM 676 C CA . ILE A 1 82 ? 11.469 7.670 -22.934 1.00 49.91 82 ILE A CA 1
ATOM 677 C C . ILE A 1 82 ? 10.221 8.370 -22.376 1.00 49.91 82 ILE A C 1
ATOM 679 O O . ILE A 1 82 ? 10.236 8.793 -21.220 1.00 49.91 82 ILE A O 1
ATOM 683 N N . HIS A 1 83 ? 9.161 8.503 -23.180 1.00 51.56 83 HIS A N 1
ATOM 684 C CA . HIS A 1 83 ? 7.981 9.310 -22.840 1.00 51.56 83 HIS A CA 1
ATOM 685 C C . HIS A 1 83 ? 6.706 8.478 -22.835 1.00 51.56 83 HIS A C 1
ATOM 687 O O . HIS A 1 83 ? 6.409 7.767 -23.785 1.00 51.56 83 HIS A O 1
ATOM 693 N N . SER A 1 84 ? 5.923 8.580 -21.764 1.00 43.44 84 SER A N 1
ATOM 694 C CA . SER A 1 84 ? 4.671 7.831 -21.639 1.00 43.44 84 SER A CA 1
ATOM 695 C C . SER A 1 84 ? 3.619 8.312 -22.632 1.00 43.44 84 SER A C 1
ATOM 697 O O . SER A 1 84 ? 3.314 9.499 -22.695 1.00 43.44 84 SER A O 1
ATOM 699 N N . TYR A 1 85 ? 3.025 7.367 -23.354 1.00 46.47 85 TYR A N 1
ATOM 700 C CA . TYR A 1 85 ? 1.799 7.534 -24.128 1.00 46.47 85 TYR A CA 1
ATOM 701 C C . TYR A 1 85 ? 0.652 6.803 -23.417 1.00 46.47 85 TYR A C 1
ATOM 703 O O . TYR A 1 85 ? 0.905 5.916 -22.603 1.00 46.47 85 TYR A O 1
ATOM 711 N N . GLU A 1 86 ? -0.603 7.160 -23.694 1.00 47.03 86 GLU A N 1
ATOM 712 C CA . GLU A 1 86 ? -1.746 6.496 -23.073 1.00 47.03 86 GLU A CA 1
ATOM 713 C C . GLU A 1 86 ? -2.944 6.358 -24.011 1.00 47.03 86 GLU A C 1
ATOM 715 O O . GLU A 1 86 ? -3.394 7.334 -24.606 1.00 47.03 86 GLU A O 1
ATOM 720 N N . HIS A 1 87 ? -3.489 5.141 -24.081 1.00 41.06 87 HIS A N 1
ATOM 721 C CA . HIS A 1 87 ? -4.824 4.864 -24.620 1.00 41.06 87 HIS A CA 1
ATOM 722 C C . HIS A 1 87 ? -5.656 3.926 -23.717 1.00 41.06 87 HIS A C 1
ATOM 724 O O . HIS A 1 87 ? -6.798 3.627 -24.054 1.00 41.06 87 HIS A O 1
ATOM 730 N N . SER A 1 88 ? -5.135 3.475 -22.566 1.00 46.66 88 SER A N 1
ATOM 731 C CA . SER A 1 88 ? -5.855 2.542 -21.673 1.00 46.66 88 SER A CA 1
ATOM 732 C C . SER A 1 88 ? -5.583 2.690 -20.170 1.00 46.66 88 SER A C 1
ATOM 734 O O . SER A 1 88 ? -6.376 2.199 -19.370 1.00 46.66 88 SER A O 1
ATOM 736 N N . LEU A 1 89 ? -4.508 3.367 -19.768 1.00 60.25 89 LEU A N 1
ATOM 737 C CA . LEU A 1 89 ? -4.277 3.781 -18.382 1.00 60.25 89 LEU A CA 1
ATOM 738 C C . LEU A 1 89 ? -4.760 5.235 -18.219 1.00 60.25 89 LEU A C 1
ATOM 740 O O . LEU A 1 89 ? -5.084 5.873 -19.219 1.00 60.25 89 LEU A O 1
ATOM 744 N N . ILE A 1 90 ? -4.888 5.739 -16.989 1.00 68.44 90 ILE A N 1
ATOM 745 C CA . ILE A 1 90 ? -5.161 7.164 -16.739 1.00 68.44 90 ILE A CA 1
ATOM 746 C C . ILE A 1 90 ? -3.894 7.804 -16.177 1.00 68.44 90 ILE A C 1
ATOM 748 O O . ILE A 1 90 ? -3.438 7.444 -15.085 1.00 68.44 90 ILE A O 1
ATOM 752 N N . TYR A 1 91 ? -3.358 8.777 -16.907 1.00 73.44 91 TYR A N 1
ATOM 753 C CA . TYR A 1 91 ? -2.081 9.389 -16.609 1.00 73.44 91 TYR A CA 1
ATOM 754 C C . TYR A 1 91 ? -2.235 10.215 -15.345 1.00 73.44 91 TYR A C 1
ATOM 756 O O . TYR A 1 91 ? -2.994 11.184 -15.299 1.00 73.44 91 TYR A O 1
ATOM 764 N N . ARG A 1 92 ? -1.496 9.825 -14.306 1.00 75.00 92 ARG A N 1
ATOM 765 C CA . ARG A 1 92 ? -1.581 10.473 -12.994 1.00 75.00 92 ARG A CA 1
ATOM 766 C C . ARG A 1 92 ? -0.570 11.593 -12.800 1.00 75.00 92 ARG A C 1
ATOM 768 O O . ARG A 1 92 ? -0.833 12.528 -12.058 1.00 75.00 92 ARG A O 1
ATOM 775 N N . GLY A 1 93 ? 0.586 11.516 -13.445 1.00 76.38 93 GLY A N 1
ATOM 776 C CA . GLY A 1 93 ? 1.644 12.502 -13.268 1.00 76.38 93 GLY A CA 1
ATOM 777 C C . GLY A 1 93 ? 3.024 11.934 -13.557 1.00 76.38 93 GLY A C 1
ATOM 778 O O . GLY A 1 93 ? 3.196 10.734 -13.757 1.00 76.38 93 GLY A O 1
ATOM 779 N N . SER A 1 94 ? 4.009 12.825 -13.559 1.00 79.31 94 SER A N 1
ATOM 780 C CA . SER A 1 94 ? 5.419 12.503 -13.758 1.00 79.31 94 SER A CA 1
ATOM 781 C C . SER A 1 94 ? 6.223 13.179 -12.666 1.00 79.31 94 SER A C 1
ATOM 783 O O . SER A 1 94 ? 5.912 14.297 -12.252 1.00 79.31 94 SER A O 1
ATOM 785 N N . LEU A 1 95 ? 7.280 12.512 -12.216 1.00 79.69 95 LEU A N 1
ATOM 786 C CA . LEU A 1 95 ? 8.138 12.985 -11.137 1.00 79.69 95 LEU A CA 1
ATOM 787 C C . LEU A 1 95 ? 9.587 13.001 -11.611 1.00 79.69 95 LEU A C 1
ATOM 789 O O . LEU A 1 95 ? 10.052 12.035 -12.216 1.00 79.69 95 LEU A O 1
ATOM 793 N N . LEU A 1 96 ? 10.304 14.083 -11.313 1.00 80.56 96 LEU A N 1
ATOM 794 C CA . LEU A 1 96 ? 11.707 14.246 -11.679 1.00 80.56 96 LEU A CA 1
ATOM 795 C C . LEU A 1 96 ? 12.573 14.337 -10.425 1.00 80.56 96 LEU A C 1
ATOM 797 O O . LEU A 1 96 ? 12.386 15.227 -9.597 1.00 80.56 96 LEU A O 1
ATOM 801 N N . TYR A 1 97 ? 13.545 13.438 -10.294 1.00 79.88 97 TYR A N 1
ATOM 802 C CA . TYR A 1 97 ? 14.486 13.434 -9.175 1.00 79.88 97 TYR A CA 1
ATOM 803 C C . TYR A 1 97 ? 15.922 13.619 -9.687 1.00 79.88 97 TYR A C 1
ATOM 805 O O . TYR A 1 97 ? 16.422 12.759 -10.415 1.00 79.88 97 TYR A O 1
ATOM 813 N N . PRO A 1 98 ? 16.612 14.720 -9.330 1.00 76.62 98 PRO A N 1
ATOM 814 C CA . PRO A 1 98 ? 17.966 14.976 -9.808 1.00 76.62 98 PRO A CA 1
ATOM 815 C C . PRO A 1 98 ? 19.005 14.108 -9.085 1.00 76.62 98 PRO A C 1
ATOM 817 O O . PRO A 1 98 ? 18.993 13.981 -7.856 1.00 76.62 98 PRO A O 1
ATOM 820 N N . ILE A 1 99 ? 19.970 13.580 -9.843 1.00 75.44 99 ILE A N 1
ATOM 821 C CA . ILE A 1 99 ? 21.135 12.863 -9.306 1.00 75.44 99 ILE A CA 1
ATOM 822 C C . ILE A 1 99 ? 22.234 13.878 -8.995 1.00 75.44 99 ILE A C 1
ATOM 824 O O . ILE A 1 99 ? 22.843 14.444 -9.900 1.00 75.44 99 ILE A O 1
ATOM 828 N N . LYS A 1 100 ? 22.502 14.111 -7.707 1.00 71.88 100 LYS A N 1
ATOM 829 C CA . LYS A 1 100 ? 23.451 15.148 -7.262 1.00 71.88 100 LYS A CA 1
ATOM 830 C C . LYS A 1 100 ? 24.920 14.731 -7.381 1.00 71.88 100 LYS A C 1
ATOM 832 O O . LYS A 1 100 ? 25.770 15.586 -7.606 1.00 71.88 100 LYS A O 1
ATOM 837 N N . PHE A 1 101 ? 25.226 13.438 -7.246 1.00 69.56 101 PHE A N 1
ATOM 838 C CA . PHE A 1 101 ? 26.608 12.942 -7.194 1.00 69.56 101 PHE A CA 1
ATOM 839 C C . PHE A 1 101 ? 26.855 11.787 -8.182 1.00 69.56 101 PHE A C 1
ATOM 841 O O . PHE A 1 101 ? 27.065 10.647 -7.765 1.00 69.56 101 PHE A O 1
ATOM 848 N N . PRO A 1 102 ? 26.845 12.050 -9.503 1.00 62.69 102 PRO A N 1
ATOM 849 C CA . PRO A 1 102 ? 26.984 11.013 -10.535 1.00 62.69 102 PRO A CA 1
ATOM 850 C C . PRO A 1 102 ? 28.381 10.365 -10.592 1.00 62.69 102 PRO A C 1
ATOM 852 O O . PRO A 1 102 ? 28.556 9.335 -11.236 1.00 62.69 102 PRO A O 1
ATOM 855 N N . PHE A 1 103 ? 29.378 10.962 -9.930 1.00 61.44 103 PHE A N 1
ATOM 856 C CA . PHE A 1 103 ? 30.772 10.508 -9.917 1.00 61.44 103 PHE A CA 1
ATOM 857 C C . PHE A 1 103 ? 31.093 9.504 -8.797 1.00 61.44 103 PHE A C 1
ATOM 859 O O . PHE A 1 103 ? 32.200 8.968 -8.762 1.00 61.44 103 PHE A O 1
ATOM 866 N N . LEU A 1 104 ? 30.167 9.252 -7.862 1.00 59.28 104 LEU A N 1
ATOM 867 C CA . LEU A 1 104 ? 30.408 8.304 -6.776 1.00 59.28 104 LEU A CA 1
ATOM 868 C C . LEU A 1 104 ? 30.293 6.854 -7.286 1.00 59.28 104 LEU A C 1
ATOM 870 O O . LEU A 1 104 ? 29.338 6.532 -7.992 1.00 59.28 104 LEU A O 1
ATOM 874 N N . PRO A 1 105 ? 31.226 5.957 -6.911 1.00 55.34 105 PRO A N 1
ATOM 875 C CA . PRO A 1 105 ? 31.294 4.596 -7.449 1.00 55.34 105 PRO A CA 1
ATOM 876 C C . PRO A 1 105 ? 30.077 3.725 -7.101 1.00 55.34 105 PRO A C 1
ATOM 878 O O . PRO A 1 105 ? 29.780 2.790 -7.837 1.00 55.34 105 PRO A O 1
ATOM 881 N N . VAL A 1 106 ? 29.358 4.040 -6.014 1.00 64.31 106 VAL A N 1
ATOM 882 C CA . VAL A 1 106 ? 28.046 3.464 -5.681 1.00 64.31 106 VAL A CA 1
ATOM 883 C C . VAL A 1 106 ? 27.167 4.564 -5.088 1.00 64.31 106 VAL A C 1
ATOM 885 O O . VAL A 1 106 ? 27.303 4.909 -3.913 1.00 64.31 106 VAL A O 1
ATOM 888 N N . HIS A 1 107 ? 26.247 5.111 -5.879 1.00 68.69 107 HIS A N 1
ATOM 889 C CA . HIS A 1 107 ? 25.253 6.061 -5.391 1.00 68.69 107 HIS A CA 1
ATOM 890 C C . HIS A 1 107 ? 23.940 5.338 -5.083 1.00 68.69 107 HIS A C 1
ATOM 892 O O . HIS A 1 107 ? 23.261 4.833 -5.975 1.00 68.69 107 HIS A O 1
ATOM 898 N N . ARG A 1 108 ? 23.563 5.289 -3.802 1.00 71.00 108 ARG A N 1
ATOM 899 C CA . ARG A 1 108 ? 22.227 4.839 -3.394 1.00 71.00 108 ARG A CA 1
ATOM 900 C C . ARG A 1 108 ? 21.268 6.022 -3.429 1.00 71.00 108 ARG A C 1
ATOM 902 O O . ARG A 1 108 ? 21.524 7.029 -2.772 1.00 71.00 108 ARG A O 1
ATOM 909 N N . LEU A 1 109 ? 20.208 5.897 -4.213 1.00 76.75 109 LEU A N 1
ATOM 910 C CA . LEU A 1 109 ? 19.114 6.849 -4.313 1.00 76.75 109 LEU A CA 1
ATOM 911 C C . LEU A 1 109 ? 17.904 6.227 -3.626 1.00 76.75 109 LEU A C 1
ATOM 913 O O . LEU A 1 109 ? 17.468 5.147 -4.014 1.00 76.75 109 LEU A O 1
ATOM 917 N N . ALA A 1 110 ? 17.389 6.888 -2.596 1.00 79.56 110 ALA A N 1
ATOM 918 C CA . ALA A 1 110 ? 16.203 6.450 -1.877 1.00 79.56 110 ALA A CA 1
ATOM 919 C C . ALA A 1 110 ? 15.174 7.577 -1.905 1.00 79.56 110 ALA A C 1
ATOM 921 O O . ALA A 1 110 ? 15.453 8.673 -1.416 1.00 79.56 110 ALA A O 1
ATOM 922 N N . TYR A 1 111 ? 14.009 7.310 -2.490 1.00 79.62 111 TYR A N 1
ATOM 923 C CA . TYR A 1 111 ? 12.935 8.290 -2.606 1.00 79.62 111 TYR A CA 1
ATOM 924 C C . TYR A 1 111 ? 11.626 7.717 -2.081 1.00 79.62 111 TYR A C 1
ATOM 926 O O . TYR A 1 111 ? 11.261 6.581 -2.387 1.00 79.62 111 TYR A O 1
ATOM 934 N N . ILE A 1 112 ? 10.913 8.542 -1.318 1.00 77.06 112 ILE A N 1
ATOM 935 C CA . ILE A 1 112 ? 9.500 8.324 -1.026 1.00 77.06 112 ILE A CA 1
ATOM 936 C C . ILE A 1 112 ? 8.728 9.049 -2.125 1.00 77.06 112 ILE A C 1
ATOM 938 O O . ILE A 1 112 ? 8.869 10.260 -2.305 1.00 77.06 112 ILE A O 1
ATOM 942 N N . VAL A 1 113 ? 7.985 8.274 -2.904 1.00 78.25 113 VAL A N 1
ATOM 943 C CA . VAL A 1 113 ? 7.233 8.730 -4.065 1.00 78.25 113 VAL A CA 1
ATOM 944 C C . VAL A 1 113 ? 5.752 8.685 -3.727 1.00 78.25 113 VAL A C 1
ATOM 946 O O . VAL A 1 113 ? 5.183 7.612 -3.521 1.00 78.25 113 VAL A O 1
ATOM 949 N N . THR A 1 114 ? 5.121 9.853 -3.696 1.00 74.44 114 THR A N 1
ATOM 950 C CA . THR A 1 114 ? 3.671 9.971 -3.533 1.00 74.44 114 THR A CA 1
ATOM 951 C C . THR A 1 114 ? 3.010 9.910 -4.904 1.00 74.44 114 THR A C 1
ATOM 953 O O . THR A 1 114 ? 3.370 10.679 -5.796 1.00 74.44 114 THR A O 1
ATOM 956 N N . ILE A 1 115 ? 2.060 8.991 -5.087 1.00 73.62 115 ILE A N 1
ATOM 957 C CA . ILE A 1 115 ? 1.306 8.877 -6.342 1.00 73.62 115 ILE A CA 1
ATOM 958 C C . ILE A 1 115 ? 0.247 9.993 -6.374 1.00 73.62 115 ILE A C 1
ATOM 960 O O . ILE A 1 115 ? -0.569 10.048 -5.449 1.00 73.62 115 ILE A O 1
ATOM 964 N N . PRO A 1 116 ? 0.221 10.863 -7.403 1.00 70.12 116 PRO A N 1
ATOM 965 C CA . PRO A 1 116 ? -0.774 11.931 -7.501 1.00 70.12 116 PRO A CA 1
ATOM 966 C C . PRO A 1 116 ? -2.216 11.400 -7.555 1.00 70.12 116 PRO A C 1
ATOM 968 O O . PRO A 1 116 ? -2.476 10.283 -8.028 1.00 70.12 116 PRO A O 1
ATOM 971 N N . ARG A 1 117 ? -3.177 12.205 -7.083 1.00 67.12 117 ARG A N 1
ATOM 972 C CA . ARG A 1 117 ? -4.612 11.875 -7.159 1.00 67.12 117 ARG A CA 1
ATOM 973 C C . ARG A 1 117 ? -5.142 12.032 -8.582 1.00 67.12 117 ARG A C 1
ATOM 975 O O . ARG A 1 117 ? -4.709 12.905 -9.321 1.00 67.12 117 ARG A O 1
ATOM 982 N N . ASN A 1 118 ? -6.169 11.252 -8.925 1.00 63.00 118 ASN A N 1
ATOM 983 C CA . ASN A 1 118 ? -6.836 11.331 -10.233 1.00 63.00 118 ASN A CA 1
ATOM 984 C C . ASN A 1 118 ? -7.494 12.703 -10.513 1.00 63.00 118 ASN A C 1
ATOM 986 O O . ASN A 1 118 ? -7.672 13.079 -11.664 1.00 63.00 118 ASN A O 1
ATOM 990 N N . ASN A 1 119 ? -7.848 13.451 -9.459 1.00 55.28 119 ASN A N 1
ATOM 991 C CA . ASN A 1 119 ? -8.531 14.749 -9.548 1.00 55.28 119 ASN A CA 1
ATOM 992 C C . ASN A 1 119 ? -7.590 15.959 -9.420 1.00 55.28 119 ASN A C 1
ATOM 994 O O . ASN A 1 119 ? -8.065 17.094 -9.363 1.00 55.28 119 ASN A O 1
ATOM 998 N N . GLU A 1 120 ? -6.275 15.759 -9.326 1.00 57.69 120 GLU A N 1
ATOM 999 C CA . GLU A 1 120 ? -5.352 16.889 -9.386 1.00 57.69 120 GLU A CA 1
ATOM 1000 C C . GLU A 1 120 ? -5.321 17.406 -10.823 1.00 57.69 120 GLU A C 1
ATOM 1002 O O . GLU A 1 120 ? -4.915 16.701 -11.744 1.00 57.69 120 GLU A O 1
ATOM 1007 N N . ASN A 1 121 ? -5.798 18.639 -11.025 1.00 57.94 121 ASN A N 1
ATOM 1008 C CA . ASN A 1 121 ? -5.729 19.306 -12.319 1.00 57.94 121 ASN A CA 1
ATOM 1009 C C . ASN A 1 121 ? -4.268 19.344 -12.768 1.00 57.94 121 ASN A C 1
ATOM 1011 O O . ASN A 1 121 ? -3.479 20.148 -12.267 1.00 57.94 121 ASN A O 1
ATOM 1015 N N . ILE A 1 122 ? -3.924 18.472 -13.717 1.00 62.34 122 ILE A N 1
ATOM 1016 C CA . ILE A 1 122 ? -2.607 18.431 -14.341 1.00 62.34 122 ILE A CA 1
ATOM 1017 C C . ILE A 1 122 ? -2.353 19.823 -14.919 1.00 62.34 122 ILE A C 1
ATOM 1019 O O . ILE A 1 122 ? -3.020 20.233 -15.872 1.00 62.34 122 ILE A O 1
ATOM 1023 N N . GLN A 1 123 ? -1.424 20.570 -14.320 1.00 64.31 123 GLN A N 1
ATOM 1024 C CA . GLN A 1 123 ? -1.107 21.914 -14.783 1.00 64.31 123 GLN A CA 1
ATOM 1025 C C . GLN A 1 123 ? -0.479 21.831 -16.176 1.00 64.31 123 GLN A C 1
ATOM 1027 O O . GLN A 1 123 ? 0.598 21.263 -16.370 1.00 64.31 123 GLN A O 1
ATOM 1032 N N . ILE A 1 124 ? -1.197 22.383 -17.153 1.00 66.06 124 ILE A N 1
ATOM 1033 C CA . ILE A 1 124 ? -0.767 22.488 -18.546 1.00 66.06 124 ILE A CA 1
ATOM 1034 C C . ILE A 1 124 ? 0.130 23.722 -18.663 1.00 66.06 124 ILE A C 1
ATOM 1036 O O . ILE A 1 124 ? -0.195 24.783 -18.128 1.00 66.06 124 ILE A O 1
ATOM 1040 N N . CYS A 1 125 ? 1.265 23.595 -19.350 1.00 68.50 125 CYS A N 1
ATOM 1041 C CA . CYS A 1 125 ? 2.201 24.706 -19.508 1.00 68.50 125 CYS A CA 1
ATOM 1042 C C . CYS A 1 125 ? 1.625 25.806 -20.420 1.00 68.50 125 CYS A C 1
ATOM 1044 O O . CYS A 1 125 ? 1.045 25.511 -21.462 1.00 68.50 125 CYS A O 1
ATOM 1046 N N . SER A 1 126 ? 1.877 27.078 -20.090 1.00 63.84 126 SER A N 1
ATOM 1047 C CA . SER A 1 126 ? 1.421 28.236 -20.882 1.00 63.84 126 SER A CA 1
ATOM 1048 C C . SER A 1 126 ? 2.158 28.425 -22.220 1.00 63.84 126 SER A C 1
ATOM 1050 O O . SER A 1 126 ? 1.703 29.194 -23.061 1.00 63.84 126 SER A O 1
ATOM 1052 N N . ILE A 1 127 ? 3.299 27.754 -22.426 1.00 63.81 127 ILE A N 1
ATOM 1053 C CA . ILE A 1 127 ? 4.108 27.800 -23.656 1.00 63.81 127 ILE A CA 1
ATOM 1054 C C . ILE A 1 127 ? 4.471 26.356 -24.033 1.00 63.81 127 ILE A C 1
ATOM 1056 O O . ILE A 1 127 ? 5.122 25.661 -23.251 1.00 63.81 127 ILE A O 1
ATOM 1060 N N . SER A 1 128 ? 4.043 25.886 -25.210 1.00 65.81 128 SER A N 1
ATOM 1061 C CA . SER A 1 128 ? 4.367 24.534 -25.687 1.00 65.81 128 SER A CA 1
ATOM 1062 C C . SER A 1 128 ? 5.721 24.510 -26.397 1.00 65.81 128 SER A C 1
ATOM 1064 O O . SER A 1 128 ? 5.870 25.087 -27.471 1.00 65.81 128 SER A O 1
ATOM 1066 N N . GLN A 1 129 ? 6.695 23.810 -25.811 1.00 76.75 129 GLN A N 1
ATOM 1067 C CA . GLN A 1 129 ? 7.934 23.392 -26.485 1.00 76.75 129 GLN A CA 1
ATOM 1068 C C . GLN A 1 129 ? 7.840 21.959 -27.043 1.00 76.75 129 GLN A C 1
ATOM 1070 O O . GLN A 1 129 ? 8.795 21.467 -27.635 1.00 76.75 129 GLN A O 1
ATOM 1075 N N . CYS A 1 130 ? 6.708 21.276 -26.853 1.00 83.56 130 CYS A N 1
ATOM 1076 C CA . CYS A 1 130 ? 6.489 19.915 -27.333 1.00 83.56 130 CYS A CA 1
ATOM 1077 C C . CYS A 1 130 ? 5.857 19.983 -28.729 1.00 83.56 130 CYS A C 1
ATOM 1079 O O . CYS A 1 130 ? 4.750 20.500 -28.869 1.00 83.56 130 CYS A O 1
ATOM 1081 N N . ILE A 1 131 ? 6.547 19.489 -29.762 1.00 85.94 131 ILE A N 1
ATOM 1082 C CA . ILE A 1 131 ? 6.068 19.611 -31.151 1.00 85.94 131 ILE A CA 1
ATOM 1083 C C . ILE A 1 131 ? 4.930 18.622 -31.413 1.00 85.94 131 ILE A C 1
ATOM 1085 O O . ILE A 1 131 ? 3.823 19.016 -31.769 1.00 85.94 131 ILE A O 1
ATOM 1089 N N . HIS A 1 132 ? 5.194 17.333 -31.196 1.00 86.75 132 HIS A N 1
ATOM 1090 C CA . HIS A 1 132 ? 4.224 16.255 -31.389 1.00 86.75 132 HIS A CA 1
ATOM 1091 C C . HIS A 1 132 ? 3.791 15.676 -30.046 1.00 86.75 132 HIS A C 1
ATOM 1093 O O . HIS A 1 132 ? 3.973 14.488 -29.789 1.00 86.75 132 HIS A O 1
ATOM 1099 N N . GLY A 1 133 ? 3.275 16.520 -29.155 1.00 83.00 133 GLY A N 1
ATOM 1100 C CA . GLY A 1 133 ? 2.864 16.080 -27.829 1.00 83.00 133 GLY A CA 1
ATOM 1101 C C . GLY A 1 133 ? 2.248 17.176 -26.972 1.00 83.00 133 GLY A C 1
ATOM 1102 O O . GLY A 1 133 ? 2.160 18.335 -27.375 1.00 83.00 133 GLY A O 1
ATOM 1103 N N . LYS A 1 134 ? 1.838 16.794 -25.765 1.00 84.00 134 LYS A N 1
ATOM 1104 C CA . LYS A 1 134 ? 1.268 17.684 -24.753 1.00 84.00 134 LYS A CA 1
ATOM 1105 C C . LYS A 1 134 ? 2.321 18.054 -23.710 1.00 84.00 134 LYS A C 1
ATOM 1107 O O . LYS A 1 134 ? 3.020 17.186 -23.196 1.00 84.00 134 LYS A O 1
ATOM 1112 N N . SER A 1 135 ? 2.408 19.337 -23.372 1.00 82.12 135 SER A N 1
ATOM 1113 C CA . SER A 1 135 ? 3.265 19.840 -22.297 1.00 82.12 135 SER A CA 1
ATOM 1114 C C . SER A 1 135 ? 2.560 19.759 -20.944 1.00 82.12 135 SER A C 1
ATOM 1116 O O . SER A 1 135 ? 1.420 20.202 -20.783 1.00 82.12 135 SER A O 1
ATOM 1118 N N . ILE A 1 136 ? 3.251 19.195 -19.960 1.00 80.62 136 ILE A N 1
ATOM 1119 C CA . ILE A 1 136 ? 2.782 19.058 -18.580 1.00 80.62 136 ILE A CA 1
ATOM 1120 C C . ILE A 1 136 ? 3.943 19.301 -17.613 1.00 80.62 136 ILE A C 1
ATOM 1122 O O . ILE A 1 136 ? 5.105 19.150 -17.979 1.00 80.62 136 ILE A O 1
ATOM 1126 N N . ILE A 1 137 ? 3.640 19.698 -16.381 1.00 78.56 137 ILE A N 1
ATOM 1127 C CA . ILE A 1 137 ? 4.652 20.012 -15.362 1.00 78.56 137 ILE A CA 1
ATOM 1128 C C . ILE A 1 137 ? 4.892 18.787 -14.469 1.00 78.56 137 ILE A C 1
ATOM 1130 O O . ILE A 1 137 ? 3.952 18.052 -14.156 1.00 78.56 137 ILE A O 1
ATOM 1134 N N . TYR A 1 138 ? 6.141 18.556 -14.052 1.00 78.81 138 TYR A N 1
ATOM 1135 C CA . TYR A 1 138 ? 6.453 17.512 -13.069 1.00 78.81 138 TYR A CA 1
ATOM 1136 C C . TYR A 1 138 ? 5.816 17.817 -11.708 1.00 78.81 138 TYR A C 1
ATOM 1138 O O . TYR A 1 138 ? 6.023 18.891 -11.146 1.00 78.81 138 TYR A O 1
ATOM 1146 N N . SER A 1 139 ? 5.112 16.846 -11.126 1.00 77.81 139 SER A N 1
ATOM 1147 C C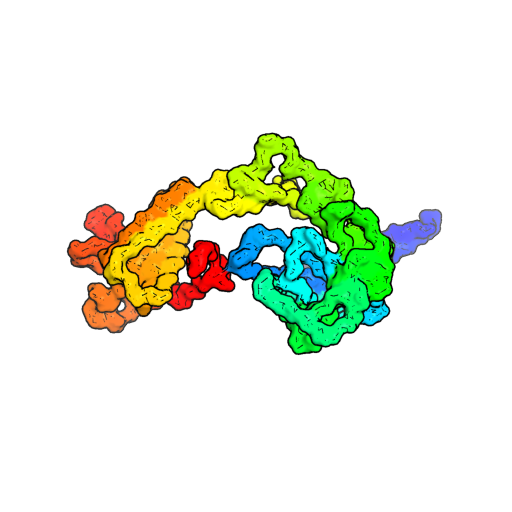A . SER A 1 139 ? 4.310 17.049 -9.910 1.00 77.81 139 SER A CA 1
ATOM 1148 C C . SER A 1 139 ? 5.141 17.392 -8.666 1.00 77.81 139 SER A C 1
ATOM 1150 O O . SER A 1 139 ? 4.643 18.042 -7.754 1.00 77.81 139 SER A O 1
ATOM 1152 N N . ASN A 1 140 ? 6.408 16.972 -8.605 1.00 75.06 140 ASN A N 1
ATOM 1153 C CA . ASN A 1 140 ? 7.299 17.216 -7.465 1.00 75.06 140 ASN A CA 1
ATOM 1154 C C . ASN A 1 140 ? 8.254 18.403 -7.651 1.00 75.06 140 ASN A C 1
ATOM 1156 O O . ASN A 1 140 ? 9.074 18.646 -6.763 1.00 75.06 140 ASN A O 1
ATOM 1160 N N . ASN A 1 141 ? 8.211 19.099 -8.791 1.00 66.25 141 ASN A N 1
ATOM 1161 C CA . ASN A 1 141 ? 9.194 20.129 -9.107 1.00 66.25 141 ASN A CA 1
ATOM 1162 C C . ASN A 1 141 ? 8.565 21.536 -9.143 1.00 66.25 141 ASN A C 1
ATOM 1164 O O . ASN A 1 141 ? 7.808 21.844 -10.061 1.00 66.25 141 ASN A O 1
ATOM 1168 N N . PRO A 1 142 ? 8.924 22.431 -8.204 1.00 56.78 142 PRO A N 1
ATOM 1169 C CA . PRO A 1 142 ? 8.432 23.809 -8.178 1.00 56.78 142 PRO A CA 1
ATOM 1170 C C . PRO A 1 142 ? 9.091 24.734 -9.221 1.00 56.78 142 PRO A C 1
ATOM 1172 O O . PRO A 1 142 ? 8.702 25.894 -9.322 1.00 56.78 142 PRO A O 1
ATOM 1175 N N . GLN A 1 143 ? 10.089 24.269 -9.987 1.00 62.03 143 GLN A N 1
ATOM 1176 C CA . GLN A 1 143 ? 10.785 25.077 -11.005 1.00 62.03 143 GLN A CA 1
ATOM 1177 C C . GLN A 1 143 ? 10.112 25.074 -12.391 1.00 62.03 143 GLN A C 1
ATOM 1179 O O . GLN A 1 143 ? 10.692 25.595 -13.340 1.00 62.03 143 GLN A O 1
ATOM 1184 N N . ASN A 1 144 ? 8.896 24.527 -12.525 1.00 65.81 144 ASN A N 1
ATOM 1185 C CA . ASN A 1 144 ? 8.168 24.420 -13.799 1.00 65.81 144 ASN A CA 1
ATOM 1186 C C . ASN A 1 144 ? 8.943 23.681 -14.906 1.00 65.81 144 ASN A C 1
ATOM 1188 O O . ASN A 1 144 ? 8.762 23.976 -16.090 1.00 65.81 144 ASN A O 1
ATOM 1192 N N . ASP A 1 145 ? 9.791 22.710 -14.547 1.00 74.00 145 ASP A N 1
ATOM 1193 C CA . ASP A 1 145 ? 10.383 21.830 -15.555 1.00 74.00 145 ASP A CA 1
ATOM 1194 C C . ASP A 1 145 ? 9.269 21.110 -16.326 1.00 74.00 145 ASP A C 1
ATOM 1196 O O . ASP A 1 145 ? 8.321 20.569 -15.745 1.00 74.00 145 ASP A O 1
ATOM 1200 N N . ILE A 1 146 ? 9.402 21.127 -17.651 1.00 75.75 146 ILE A N 1
ATOM 1201 C CA . ILE A 1 146 ? 8.389 20.627 -18.576 1.00 75.75 146 ILE A CA 1
ATOM 1202 C C . ILE A 1 146 ? 8.672 19.159 -18.889 1.00 75.75 146 ILE A C 1
ATOM 1204 O O . ILE A 1 146 ? 9.792 18.772 -19.235 1.00 75.75 146 ILE A O 1
ATOM 1208 N N . PHE A 1 147 ? 7.620 18.358 -18.823 1.00 79.62 147 PHE A N 1
ATOM 1209 C CA . PHE A 1 147 ? 7.545 17.022 -19.381 1.00 79.62 147 PHE A CA 1
ATOM 1210 C C . PHE A 1 147 ? 6.679 17.057 -20.647 1.00 79.62 147 PHE A C 1
ATOM 1212 O O . PHE A 1 147 ? 5.585 17.626 -20.652 1.00 79.62 147 PHE A O 1
ATOM 1219 N N . CYS A 1 148 ? 7.174 16.459 -21.730 1.00 81.00 148 CYS A N 1
ATOM 1220 C CA . CYS A 1 148 ? 6.439 16.343 -22.984 1.00 81.00 148 CYS A CA 1
ATOM 1221 C C . CYS A 1 148 ? 5.860 14.937 -23.125 1.00 81.00 148 CYS A C 1
ATOM 1223 O O . CYS A 1 148 ? 6.585 13.973 -23.349 1.00 81.00 148 CYS A O 1
ATOM 1225 N N . GLN A 1 149 ? 4.539 14.832 -23.042 1.00 81.31 149 GLN A N 1
ATOM 1226 C CA . GLN A 1 149 ? 3.810 13.609 -23.339 1.00 81.31 149 GLN A CA 1
ATOM 1227 C C . GLN A 1 149 ? 3.652 13.478 -24.857 1.00 81.31 149 GLN A C 1
ATOM 1229 O O . GLN A 1 149 ? 2.845 14.187 -25.460 1.00 81.31 149 GLN A O 1
ATOM 1234 N N . CYS A 1 150 ? 4.448 12.619 -25.488 1.00 80.44 150 CYS A N 1
ATOM 1235 C CA . CYS A 1 150 ? 4.484 12.513 -26.945 1.00 80.44 150 CYS A CA 1
ATOM 1236 C C . CYS A 1 150 ?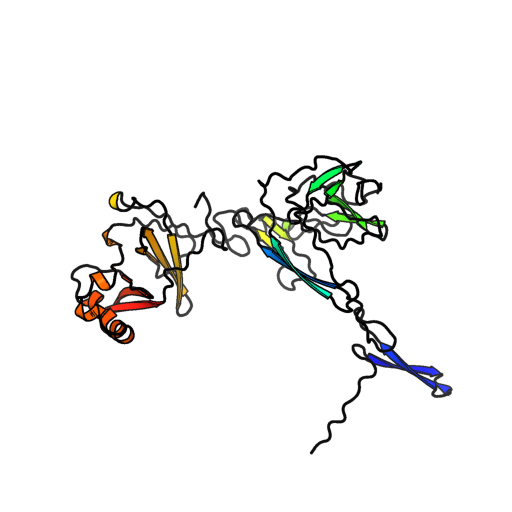 3.303 11.735 -27.534 1.00 80.44 150 CYS A C 1
ATOM 1238 O O . CYS A 1 150 ? 2.767 10.804 -26.933 1.00 80.44 150 CYS A O 1
ATOM 1240 N N . ASN A 1 151 ? 2.927 12.121 -28.751 1.00 79.62 151 ASN A N 1
ATOM 1241 C CA . ASN A 1 151 ? 1.975 11.408 -29.590 1.00 79.62 151 ASN A CA 1
ATOM 1242 C C . ASN A 1 151 ? 2.592 10.091 -30.109 1.00 79.62 151 ASN A C 1
ATOM 1244 O O . ASN A 1 151 ? 3.821 9.982 -30.191 1.00 79.62 151 ASN A O 1
ATOM 1248 N N . PRO A 1 152 ? 1.771 9.111 -30.534 1.00 77.12 152 PRO A N 1
ATOM 1249 C CA . PRO A 1 152 ? 2.256 7.854 -31.102 1.00 77.12 152 PRO A CA 1
ATOM 1250 C C . PRO A 1 152 ? 3.252 8.068 -32.242 1.00 77.12 152 PRO A C 1
ATOM 1252 O O . PRO A 1 152 ? 3.028 8.904 -33.118 1.00 77.12 152 PRO A O 1
ATOM 1255 N N . GLY A 1 153 ? 4.345 7.304 -32.226 1.00 79.12 153 GLY A N 1
ATOM 1256 C CA . GLY A 1 153 ? 5.418 7.395 -33.221 1.00 79.12 153 GLY A CA 1
ATOM 1257 C C . GLY A 1 153 ? 6.433 8.515 -32.968 1.00 79.12 153 GLY A C 1
ATOM 1258 O O . GLY A 1 153 ? 7.407 8.624 -33.707 1.00 79.12 153 GLY A O 1
ATOM 1259 N N . TRP A 1 154 ? 6.274 9.316 -31.909 1.00 82.38 154 TRP A N 1
ATOM 1260 C CA . TRP A 1 154 ? 7.202 10.392 -31.548 1.00 82.38 154 TRP A CA 1
ATOM 1261 C C . TRP A 1 154 ? 7.832 10.174 -30.175 1.00 82.38 154 TRP A C 1
ATOM 1263 O O . TRP A 1 154 ? 7.200 9.687 -29.244 1.00 82.38 154 TRP A O 1
ATOM 1273 N N . SER A 1 155 ? 9.105 10.530 -30.048 1.00 78.06 155 SER A N 1
ATOM 1274 C CA . SER A 1 155 ? 9.897 10.370 -28.828 1.00 78.06 155 SER A CA 1
ATOM 1275 C C . SER A 1 155 ? 10.893 11.523 -28.655 1.00 78.06 155 SER A C 1
ATOM 1277 O O . SER A 1 155 ? 10.964 12.443 -29.478 1.00 78.06 155 SER A O 1
ATOM 1279 N N . GLY A 1 156 ? 11.671 11.478 -27.573 1.00 75.06 156 GLY A N 1
ATOM 1280 C CA . GLY A 1 156 ? 12.678 12.483 -27.247 1.00 75.06 156 GLY A CA 1
ATOM 1281 C C . GLY A 1 156 ? 12.111 13.704 -26.532 1.00 75.06 156 GLY A C 1
ATOM 1282 O O . GLY A 1 156 ? 10.909 13.946 -26.551 1.00 75.06 156 GLY A O 1
ATOM 1283 N N . ARG A 1 157 ? 12.968 14.464 -25.837 1.00 76.75 157 ARG A N 1
ATOM 1284 C CA . ARG A 1 157 ? 12.584 15.498 -24.841 1.00 76.75 157 ARG A CA 1
ATOM 1285 C C . ARG A 1 157 ? 11.454 16.443 -25.276 1.00 76.75 157 ARG A C 1
ATOM 1287 O O . ARG A 1 157 ? 10.648 16.813 -24.434 1.00 76.75 157 ARG A O 1
ATOM 1294 N N . TYR A 1 158 ? 11.403 16.795 -26.560 1.00 81.12 158 TYR A N 1
ATOM 1295 C CA . TYR A 1 158 ? 10.426 17.719 -27.151 1.00 81.12 158 TYR A CA 1
ATOM 1296 C C . TYR A 1 158 ? 9.505 17.060 -28.197 1.00 81.12 158 TYR A C 1
ATOM 1298 O O . TYR A 1 158 ? 8.858 17.753 -28.983 1.00 81.12 158 TYR A O 1
ATOM 1306 N N . CYS A 1 159 ? 9.440 15.725 -28.222 1.00 83.38 159 CYS A N 1
ATOM 1307 C CA . CYS A 1 159 ? 8.673 14.935 -29.193 1.00 83.38 159 CYS A CA 1
ATOM 1308 C C . CYS A 1 159 ? 9.077 15.201 -30.654 1.00 83.38 159 CYS A C 1
ATOM 1310 O O . CYS A 1 159 ? 8.235 15.379 -31.536 1.00 83.38 159 CYS A O 1
ATOM 1312 N N . THR A 1 160 ? 10.385 15.269 -30.900 1.00 84.06 160 THR A N 1
ATOM 1313 C CA . THR A 1 160 ? 10.995 15.579 -32.203 1.00 84.06 160 THR A CA 1
ATOM 1314 C C . THR A 1 160 ? 11.513 14.346 -32.936 1.00 84.06 160 THR A C 1
ATOM 1316 O O . THR A 1 160 ? 11.766 14.422 -34.135 1.00 84.06 160 THR A O 1
ATOM 1319 N N . ILE A 1 161 ? 11.689 13.219 -32.240 1.00 78.56 161 ILE A N 1
ATOM 1320 C CA . ILE A 1 161 ? 12.353 12.031 -32.779 1.00 78.56 161 ILE A CA 1
ATOM 1321 C C . ILE A 1 161 ? 11.291 11.024 -33.238 1.00 78.56 161 ILE A C 1
ATOM 1323 O O . ILE A 1 161 ? 10.617 10.438 -32.379 1.00 78.56 161 ILE A O 1
ATOM 1327 N N . PRO A 1 162 ? 11.130 10.792 -34.552 1.00 83.50 162 PRO A N 1
ATOM 1328 C CA . PRO A 1 162 ? 10.226 9.763 -35.043 1.00 83.50 162 PRO A CA 1
ATOM 1329 C C . PRO A 1 162 ? 10.780 8.369 -34.724 1.00 83.50 162 PRO A C 1
ATOM 1331 O O . PRO A 1 162 ? 11.993 8.150 -34.749 1.00 83.50 162 PRO A O 1
ATOM 1334 N N . HIS A 1 163 ? 9.897 7.425 -34.418 1.00 80.12 163 HIS A N 1
ATOM 1335 C CA . HIS A 1 163 ? 10.260 6.032 -34.190 1.00 80.12 163 HIS A CA 1
ATOM 1336 C C . HIS A 1 163 ? 9.131 5.085 -34.592 1.00 80.12 163 HIS A C 1
ATOM 1338 O O . HIS A 1 163 ? 7.953 5.402 -34.438 1.00 80.12 163 HIS A O 1
ATOM 1344 N N . ASP A 1 164 ? 9.517 3.888 -35.028 1.00 83.62 164 ASP A N 1
ATOM 1345 C CA . ASP A 1 164 ? 8.581 2.818 -35.346 1.00 83.62 164 ASP A CA 1
ATOM 1346 C C . ASP A 1 164 ? 8.466 1.845 -34.169 1.00 83.62 164 ASP A C 1
ATOM 1348 O O . ASP A 1 164 ? 9.455 1.314 -33.649 1.00 83.62 164 ASP A O 1
ATOM 1352 N N . CYS A 1 165 ? 7.232 1.610 -33.733 1.00 81.88 165 CYS A N 1
ATOM 1353 C CA . CYS A 1 165 ? 6.929 0.682 -32.654 1.00 81.88 165 CYS A CA 1
ATOM 1354 C C . CYS A 1 165 ? 6.635 -0.710 -33.208 1.00 81.88 165 CYS A C 1
ATOM 1356 O O . CYS A 1 165 ? 5.790 -0.877 -34.079 1.00 81.88 165 CYS A O 1
ATOM 1358 N N . THR A 1 166 ? 7.287 -1.722 -32.639 1.00 88.44 166 THR A N 1
ATOM 1359 C CA . THR A 1 166 ? 7.046 -3.140 -32.967 1.00 88.44 166 THR A CA 1
ATOM 1360 C C . THR A 1 166 ? 6.142 -3.846 -31.951 1.00 88.44 166 THR A C 1
ATOM 1362 O O . THR A 1 166 ? 6.038 -5.069 -31.954 1.00 88.44 166 THR A O 1
ATOM 1365 N N . CYS A 1 167 ? 5.510 -3.085 -31.058 1.00 88.00 167 CYS A N 1
ATOM 1366 C CA . CYS A 1 167 ? 4.627 -3.599 -30.018 1.00 88.00 167 CYS A CA 1
ATOM 1367 C C . CYS A 1 167 ? 3.317 -4.171 -30.597 1.00 88.00 167 CYS A C 1
ATOM 1369 O O . CYS A 1 167 ? 2.881 -3.772 -31.676 1.00 88.00 167 CYS A O 1
ATOM 1371 N N . SER A 1 168 ? 2.659 -5.068 -29.858 1.00 89.81 168 SER A N 1
ATOM 1372 C CA . SER A 1 168 ? 1.309 -5.558 -30.165 1.00 89.81 168 SER A CA 1
ATOM 1373 C C . SER A 1 168 ? 0.313 -4.399 -30.300 1.00 89.81 168 SER A C 1
ATOM 1375 O O . SER A 1 168 ? 0.417 -3.397 -29.592 1.00 89.81 168 SER A O 1
ATOM 1377 N N . SER A 1 169 ? -0.688 -4.539 -31.169 1.00 85.81 169 SER A N 1
ATOM 1378 C CA . SER A 1 169 ? -1.646 -3.468 -31.491 1.00 85.81 169 SER A CA 1
ATOM 1379 C C . SER A 1 169 ? -2.483 -2.984 -30.300 1.00 85.81 169 SER A C 1
ATOM 1381 O O . SER A 1 169 ? -2.985 -1.867 -30.316 1.00 85.81 169 SER A O 1
ATOM 1383 N N . ASP A 1 170 ? -2.651 -3.824 -29.280 1.00 84.62 170 ASP A N 1
ATOM 1384 C CA . ASP A 1 170 ? -3.383 -3.551 -28.037 1.00 84.62 170 ASP A CA 1
ATOM 1385 C C . ASP A 1 170 ? -2.472 -3.144 -26.864 1.00 84.62 170 ASP A C 1
ATOM 1387 O O . ASP A 1 170 ? -2.925 -3.049 -25.725 1.00 84.62 170 ASP A O 1
ATOM 1391 N N . SER A 1 171 ? -1.183 -2.921 -27.130 1.00 85.50 171 SER A N 1
ATOM 1392 C CA . SER A 1 171 ? -0.195 -2.500 -26.134 1.00 85.50 171 SER A CA 1
ATOM 1393 C C . SER A 1 171 ? 0.201 -1.035 -26.309 1.00 85.50 171 SER A C 1
ATOM 1395 O O . SER A 1 171 ? 0.032 -0.444 -27.376 1.00 85.50 171 SER A O 1
ATOM 1397 N N . ILE A 1 172 ? 0.736 -0.432 -25.247 1.00 80.25 172 ILE A N 1
ATOM 1398 C CA . ILE A 1 172 ? 1.175 0.966 -25.267 1.00 80.25 172 ILE A CA 1
ATOM 1399 C C . ILE A 1 172 ? 2.666 1.010 -25.594 1.00 80.25 172 ILE A C 1
ATOM 1401 O O . ILE A 1 172 ? 3.484 0.456 -24.864 1.00 80.25 172 ILE A O 1
ATOM 1405 N N . CYS A 1 173 ? 3.035 1.719 -26.657 1.00 81.00 173 CYS A N 1
ATOM 1406 C CA . CYS A 1 173 ? 4.433 2.005 -26.963 1.00 81.00 173 CYS A CA 1
ATOM 1407 C C . CYS A 1 173 ? 4.865 3.317 -26.296 1.00 81.00 173 CYS A C 1
ATOM 1409 O O . CYS A 1 173 ? 4.277 4.364 -26.549 1.00 81.00 173 CYS A O 1
ATOM 1411 N N . ILE A 1 174 ? 5.896 3.255 -25.453 1.00 74.75 174 ILE A N 1
ATOM 1412 C CA . ILE A 1 174 ? 6.442 4.410 -24.710 1.00 74.75 174 ILE A CA 1
ATOM 1413 C C . ILE A 1 174 ? 7.640 5.028 -25.466 1.00 74.75 174 ILE A C 1
ATOM 1415 O O . ILE A 1 174 ? 8.111 6.128 -25.187 1.00 74.75 174 ILE A O 1
ATOM 1419 N N . GLY A 1 175 ? 8.203 4.306 -26.432 1.00 74.19 175 GLY A N 1
ATOM 1420 C CA . GLY A 1 175 ? 9.338 4.785 -27.210 1.00 74.19 175 GLY A CA 1
ATOM 1421 C C . GLY A 1 175 ? 10.312 3.679 -27.561 1.00 74.19 175 GLY A C 1
ATOM 1422 O O . GLY A 1 175 ? 9.972 2.495 -27.562 1.00 74.19 175 GLY A O 1
ATOM 1423 N N . VAL A 1 176 ? 11.551 4.075 -27.839 1.00 74.44 176 VAL A N 1
ATOM 1424 C CA . VAL A 1 176 ? 12.652 3.175 -28.188 1.00 74.44 176 VAL A CA 1
ATOM 1425 C C . VAL A 1 176 ? 13.828 3.354 -27.232 1.00 74.44 176 VAL A C 1
ATOM 1427 O O . VAL A 1 176 ? 14.197 4.464 -26.858 1.00 74.44 176 VAL A O 1
ATOM 1430 N N . SER A 1 177 ? 14.430 2.238 -26.828 1.00 70.44 177 SER A N 1
ATOM 1431 C CA . SER A 1 177 ? 15.659 2.214 -26.030 1.00 70.44 177 SER A CA 1
ATOM 1432 C C . SER A 1 177 ? 16.876 2.687 -26.838 1.00 70.44 177 SER A C 1
ATOM 1434 O O . SER A 1 177 ? 16.834 2.784 -28.067 1.00 70.44 177 SER A O 1
ATOM 1436 N N . ALA A 1 178 ? 18.013 2.898 -26.166 1.00 66.62 178 ALA A N 1
ATOM 1437 C CA . ALA A 1 178 ? 19.282 3.260 -26.809 1.00 66.62 178 ALA A CA 1
ATOM 1438 C C . ALA A 1 178 ? 19.703 2.294 -27.940 1.00 66.62 178 ALA A C 1
ATOM 1440 O O . ALA A 1 178 ? 20.331 2.714 -28.910 1.00 66.62 178 ALA A O 1
ATOM 1441 N N . HIS A 1 179 ? 19.294 1.024 -27.856 1.00 69.56 179 HIS A N 1
ATOM 1442 C CA . HIS A 1 179 ? 19.574 -0.021 -28.846 1.00 69.56 179 HIS A CA 1
ATOM 1443 C C . HIS A 1 179 ? 18.490 -0.166 -29.926 1.00 69.56 179 HIS A C 1
ATOM 1445 O O . HIS A 1 179 ? 18.415 -1.208 -30.573 1.00 69.56 179 HIS A O 1
ATOM 1451 N N . ASN A 1 180 ? 17.631 0.841 -30.104 1.00 73.19 180 ASN A N 1
ATOM 1452 C CA . ASN A 1 180 ? 16.553 0.851 -31.095 1.00 73.19 180 ASN A CA 1
ATOM 1453 C C . ASN A 1 180 ? 15.497 -0.257 -30.900 1.00 73.19 180 ASN A C 1
ATOM 1455 O O . ASN A 1 180 ? 14.859 -0.698 -31.851 1.00 73.19 180 ASN A O 1
ATOM 1459 N N . ARG A 1 181 ? 15.320 -0.733 -29.661 1.00 78.62 181 ARG A N 1
ATOM 1460 C CA . ARG A 1 181 ? 14.248 -1.679 -29.305 1.00 78.62 181 ARG A CA 1
ATOM 1461 C C . ARG A 1 181 ? 13.057 -0.923 -28.742 1.00 78.62 181 ARG A C 1
ATOM 1463 O O . ARG A 1 181 ? 13.265 -0.119 -27.830 1.00 78.62 181 ARG A O 1
ATOM 1470 N N . SER A 1 182 ? 11.857 -1.201 -29.249 1.00 82.69 182 SER A N 1
ATOM 1471 C CA . SER A 1 182 ? 10.605 -0.637 -28.734 1.00 82.69 182 SER A CA 1
ATOM 1472 C C . SER A 1 182 ? 10.393 -1.017 -27.267 1.00 82.69 182 SER A C 1
ATOM 1474 O O . SER A 1 182 ? 10.729 -2.125 -26.849 1.00 82.69 182 SER A O 1
ATOM 1476 N N . ILE A 1 183 ? 9.850 -0.086 -26.491 1.00 80.56 183 ILE A N 1
ATOM 1477 C CA . ILE A 1 183 ? 9.494 -0.266 -25.085 1.00 80.56 183 ILE A CA 1
ATOM 1478 C C . ILE A 1 183 ? 7.973 -0.319 -25.016 1.00 80.56 183 ILE A C 1
ATOM 1480 O O . ILE A 1 183 ? 7.302 0.690 -25.242 1.00 80.56 183 ILE A O 1
ATOM 1484 N N . CYS A 1 184 ? 7.447 -1.506 -24.731 1.00 83.69 184 CYS A N 1
ATOM 1485 C CA . CYS A 1 184 ? 6.020 -1.798 -24.774 1.00 83.69 184 CYS A CA 1
ATOM 1486 C C . CYS A 1 184 ? 5.481 -2.036 -23.354 1.00 83.69 184 CYS A C 1
ATOM 1488 O O . CYS A 1 184 ? 6.029 -2.860 -22.622 1.00 83.69 184 CYS A O 1
ATOM 1490 N N . VAL A 1 185 ? 4.404 -1.345 -22.968 1.00 83.19 185 VAL A N 1
ATOM 1491 C CA . VAL A 1 185 ? 3.586 -1.701 -21.797 1.00 83.19 185 VAL A CA 1
ATOM 1492 C C . VAL A 1 185 ? 2.521 -2.669 -22.258 1.00 83.19 185 VAL A C 1
ATOM 1494 O O . VAL A 1 185 ? 1.643 -2.319 -23.053 1.00 83.19 185 VAL A O 1
ATOM 1497 N N . CYS A 1 186 ? 2.611 -3.890 -21.756 1.00 83.62 186 CYS A N 1
ATOM 1498 C CA . CYS A 1 186 ? 1.684 -4.935 -22.130 1.00 83.62 186 CYS A CA 1
ATOM 1499 C C . CYS A 1 186 ? 0.349 -4.771 -21.404 1.00 83.62 186 CYS A C 1
ATOM 1501 O O . CYS A 1 186 ? 0.334 -4.387 -20.230 1.00 83.62 186 CYS A O 1
ATOM 1503 N N . PRO A 1 187 ? -0.773 -5.072 -22.079 1.00 81.81 187 PRO A N 1
ATOM 1504 C CA . PRO A 1 187 ? -2.046 -5.203 -21.396 1.00 81.81 187 PRO A CA 1
ATOM 1505 C C . PRO A 1 187 ? -1.981 -6.351 -20.385 1.00 81.81 187 PRO A C 1
ATOM 1507 O O . PRO A 1 187 ? -1.118 -7.234 -20.457 1.00 81.81 187 PRO A O 1
ATOM 1510 N N . ILE A 1 188 ? -2.930 -6.349 -19.453 1.00 75.81 188 ILE A N 1
ATOM 1511 C CA . ILE A 1 188 ? -3.077 -7.425 -18.472 1.00 75.81 188 ILE A CA 1
ATOM 1512 C C . ILE A 1 188 ? -3.188 -8.759 -19.234 1.00 75.81 188 ILE A C 1
ATOM 1514 O O . ILE A 1 188 ? -3.896 -8.842 -20.237 1.00 75.81 188 ILE A O 1
ATOM 1518 N N . HIS A 1 189 ? -2.468 -9.787 -18.769 1.00 76.75 189 HIS A N 1
ATOM 1519 C CA . HIS A 1 189 ? -2.350 -11.118 -19.392 1.00 76.75 189 HIS A CA 1
ATOM 1520 C C . HIS A 1 189 ? -1.479 -11.216 -20.648 1.00 76.75 189 HIS A C 1
ATOM 1522 O O . HIS A 1 189 ? -1.460 -12.273 -21.274 1.00 76.75 189 HIS A O 1
ATOM 1528 N N . LYS A 1 190 ? -0.734 -10.176 -21.028 1.00 84.19 190 LYS A N 1
ATOM 1529 C CA . LYS A 1 190 ? 0.308 -10.294 -22.054 1.00 84.19 190 LYS A CA 1
ATOM 1530 C C . LYS A 1 190 ? 1.675 -9.931 -21.507 1.00 84.19 190 LYS A C 1
ATOM 1532 O O . LYS A 1 190 ? 1.799 -9.120 -20.595 1.00 84.19 190 LYS A O 1
ATOM 1537 N N . PHE A 1 191 ? 2.706 -10.517 -22.094 1.00 83.38 191 PHE A N 1
ATOM 1538 C CA . PHE A 1 191 ? 4.086 -10.299 -21.690 1.00 83.38 191 PHE A CA 1
ATOM 1539 C C . PHE A 1 191 ? 5.056 -10.441 -22.870 1.00 83.38 191 PHE A C 1
ATOM 1541 O O . PHE A 1 191 ? 4.676 -10.677 -24.023 1.00 83.38 191 PHE A O 1
ATOM 1548 N N . GLY A 1 192 ? 6.342 -10.263 -22.575 1.00 80.88 192 GLY A N 1
ATOM 1549 C CA . GLY A 1 192 ? 7.416 -10.255 -23.559 1.00 80.88 192 GLY A CA 1
ATOM 1550 C C . GLY A 1 192 ? 7.663 -8.872 -24.160 1.00 80.88 192 GLY A C 1
ATOM 1551 O O . GLY A 1 192 ? 6.861 -7.953 -24.038 1.00 80.88 192 GLY A O 1
ATOM 1552 N N . TYR A 1 193 ? 8.799 -8.731 -24.841 1.00 82.44 193 TYR A N 1
ATOM 1553 C CA . TYR A 1 193 ? 9.308 -7.436 -25.309 1.00 82.44 193 TYR A CA 1
ATOM 1554 C C . TYR A 1 193 ? 8.390 -6.702 -26.305 1.00 82.44 193 TYR A C 1
ATOM 1556 O O . TYR A 1 193 ? 8.465 -5.484 -26.402 1.00 82.44 193 TYR A O 1
ATOM 1564 N N . GLN A 1 194 ? 7.532 -7.432 -27.023 1.00 87.50 194 GLN A N 1
ATOM 1565 C CA . GLN A 1 194 ? 6.523 -6.886 -27.943 1.00 87.50 194 GLN A CA 1
ATOM 1566 C C . GLN A 1 194 ? 5.086 -7.083 -27.451 1.00 87.50 194 GLN A C 1
ATOM 1568 O O . GLN A 1 194 ? 4.155 -6.745 -28.173 1.00 87.50 194 GLN A O 1
ATOM 1573 N N . CYS A 1 195 ? 4.873 -7.644 -26.257 1.00 89.31 195 CYS A N 1
ATOM 1574 C CA . CYS A 1 195 ? 3.534 -7.970 -25.755 1.00 89.31 195 CYS A CA 1
ATOM 1575 C C . CYS A 1 195 ? 2.743 -8.923 -26.668 1.00 89.31 195 CYS A C 1
ATOM 1577 O O . CYS A 1 195 ? 1.526 -8.809 -26.783 1.00 89.31 195 CYS A O 1
ATOM 1579 N N . LEU A 1 196 ? 3.436 -9.841 -27.348 1.00 87.81 196 LEU A N 1
ATOM 1580 C CA . LEU A 1 196 ? 2.825 -10.856 -28.217 1.00 87.81 196 LEU A CA 1
ATOM 1581 C C . LEU A 1 196 ? 2.577 -12.184 -27.490 1.00 87.81 196 LEU A C 1
ATOM 1583 O O . LEU A 1 196 ? 1.820 -13.014 -27.986 1.00 87.81 196 LEU A O 1
ATOM 1587 N N . LEU A 1 197 ? 3.217 -12.397 -26.337 1.00 84.69 197 LEU A N 1
ATOM 1588 C CA . LEU A 1 197 ? 3.029 -13.600 -25.530 1.00 84.69 197 LEU A CA 1
ATOM 1589 C C . LEU A 1 197 ? 1.834 -13.392 -24.603 1.00 84.69 197 LEU A C 1
ATOM 1591 O O . LEU A 1 197 ? 1.664 -12.301 -24.061 1.00 84.69 197 LEU A O 1
ATOM 1595 N N . VAL A 1 198 ? 1.016 -14.427 -24.432 1.00 82.50 198 VAL A N 1
ATOM 1596 C CA . VAL A 1 198 ? -0.194 -14.396 -23.602 1.00 82.50 198 VAL A CA 1
ATOM 1597 C C . VAL A 1 198 ? 0.004 -15.315 -22.409 1.00 82.50 198 VAL A C 1
ATOM 1599 O O . VAL A 1 198 ? 0.461 -16.447 -22.560 1.00 82.50 198 VAL A O 1
ATOM 1602 N N . ASP A 1 199 ? -0.350 -14.822 -21.232 1.00 77.00 199 ASP A N 1
ATOM 1603 C CA . ASP A 1 199 ? -0.387 -15.598 -20.008 1.00 77.00 199 ASP A CA 1
ATOM 1604 C C . ASP A 1 199 ? -1.733 -16.323 -19.885 1.00 77.00 199 ASP A C 1
ATOM 1606 O O . ASP A 1 199 ? -2.801 -15.706 -19.825 1.00 77.00 199 ASP A O 1
ATOM 1610 N N . THR A 1 200 ? -1.679 -17.652 -19.847 1.00 76.38 200 THR A N 1
ATOM 1611 C CA . THR A 1 200 ? -2.863 -18.508 -19.758 1.00 76.38 200 THR A CA 1
ATOM 1612 C C . THR A 1 200 ? -3.257 -18.851 -18.320 1.00 76.38 200 THR A C 1
ATOM 1614 O O . THR A 1 200 ? -4.294 -19.479 -18.121 1.00 76.38 200 THR A O 1
ATOM 1617 N N . ILE A 1 201 ? -2.481 -18.467 -17.300 1.00 77.31 201 ILE A N 1
ATOM 1618 C CA . ILE A 1 201 ? -2.715 -18.831 -15.889 1.00 77.31 201 ILE A CA 1
ATOM 1619 C C . ILE A 1 201 ? -4.083 -18.332 -15.415 1.00 77.31 201 ILE A C 1
ATOM 1621 O O . ILE A 1 201 ? -4.853 -19.083 -14.819 1.00 77.31 201 ILE A O 1
ATOM 1625 N N . CYS A 1 202 ? -4.427 -17.088 -15.750 1.00 75.62 202 CYS A N 1
ATOM 1626 C CA . CYS A 1 202 ? -5.737 -16.511 -15.440 1.00 75.62 202 CYS A CA 1
ATOM 1627 C C . CYS A 1 202 ? -6.860 -16.955 -16.401 1.00 75.62 202 CYS A C 1
ATOM 1629 O O . CYS A 1 202 ? -8.008 -16.572 -16.203 1.00 75.62 202 CYS A O 1
ATOM 1631 N N . GLN A 1 203 ? -6.551 -17.744 -17.437 1.00 68.19 203 GLN A N 1
ATOM 1632 C CA . GLN A 1 203 ? -7.505 -18.229 -18.448 1.00 68.19 203 GLN A CA 1
ATOM 1633 C C . GLN A 1 203 ? -7.802 -19.732 -18.322 1.00 68.19 203 GLN A C 1
ATOM 1635 O O . GLN A 1 203 ? -8.652 -20.257 -19.039 1.00 68.19 203 GLN A O 1
ATOM 1640 N N . LEU A 1 204 ? -7.102 -20.443 -17.434 1.00 62.03 204 LEU A N 1
ATOM 1641 C CA . LEU A 1 204 ? -7.016 -21.901 -17.488 1.00 62.03 204 LEU A CA 1
ATOM 1642 C C . LEU A 1 204 ? -8.255 -22.661 -16.996 1.00 62.03 204 LEU A C 1
ATOM 1644 O O . LEU A 1 204 ? -8.289 -23.867 -17.199 1.00 62.03 204 LEU A O 1
ATOM 1648 N N . ASN A 1 205 ? -9.285 -22.029 -16.421 1.00 54.16 205 ASN A N 1
ATOM 1649 C CA . ASN A 1 205 ? -10.497 -22.746 -16.006 1.00 54.16 205 ASN A CA 1
ATOM 1650 C C . ASN A 1 205 ? -11.771 -21.904 -16.157 1.00 54.16 205 ASN A C 1
ATOM 1652 O O . ASN A 1 205 ? -11.806 -20.737 -15.782 1.00 54.16 205 ASN A O 1
ATOM 1656 N N . ASN A 1 206 ? -12.859 -22.542 -16.603 1.00 52.56 206 ASN A N 1
ATOM 1657 C CA . ASN A 1 206 ? -14.230 -22.001 -16.671 1.00 52.56 206 ASN A CA 1
ATOM 1658 C C . ASN A 1 206 ? -14.854 -21.636 -15.299 1.00 52.56 206 ASN A C 1
ATOM 1660 O O . ASN A 1 206 ? -16.056 -21.411 -15.214 1.00 52.56 206 ASN A O 1
ATOM 1664 N N . ASN A 1 207 ? -14.044 -21.545 -14.244 1.00 54.22 207 ASN A N 1
ATOM 1665 C CA . ASN A 1 207 ? -14.337 -20.893 -12.975 1.00 54.22 207 ASN A CA 1
ATOM 1666 C C . ASN A 1 207 ? -13.166 -19.937 -12.739 1.00 54.22 207 ASN A C 1
ATOM 1668 O O . ASN A 1 207 ? -12.029 -20.400 -12.627 1.00 54.22 207 ASN A O 1
ATOM 1672 N N . SER A 1 208 ? -13.432 -18.631 -12.732 1.00 64.94 208 SER A N 1
ATOM 1673 C CA . SER A 1 208 ? -12.422 -17.586 -12.549 1.00 64.94 208 SER A CA 1
ATOM 1674 C C . SER A 1 208 ? -11.472 -17.950 -11.405 1.00 64.94 208 SER A C 1
ATOM 1676 O O . SER A 1 208 ? -11.921 -18.285 -10.309 1.00 64.94 208 SER A O 1
ATOM 1678 N N . THR A 1 209 ? -10.159 -17.914 -11.657 1.00 80.06 209 THR A N 1
ATOM 1679 C CA . THR A 1 209 ? -9.120 -18.277 -10.673 1.00 80.06 209 THR A CA 1
ATOM 1680 C C . THR A 1 209 ? -9.309 -17.529 -9.350 1.00 80.06 209 THR A C 1
ATOM 1682 O O . THR A 1 209 ? -9.034 -18.065 -8.284 1.00 80.06 209 THR A O 1
ATOM 1685 N N . CYS A 1 210 ? -9.852 -16.315 -9.434 1.00 85.81 210 CYS A N 1
ATOM 1686 C CA . CYS A 1 210 ? -10.355 -15.531 -8.319 1.00 85.81 210 CYS A CA 1
ATOM 1687 C C . CYS A 1 210 ? -11.880 -15.670 -8.219 1.00 85.81 210 CYS A C 1
ATOM 1689 O O . CYS A 1 210 ? -12.597 -15.496 -9.207 1.00 85.81 210 CYS A O 1
ATOM 1691 N N . LEU A 1 211 ? -12.389 -15.964 -7.027 1.00 86.75 211 LEU A N 1
ATOM 1692 C CA . LEU A 1 211 ? -13.814 -16.120 -6.746 1.00 86.75 211 LEU A CA 1
ATOM 1693 C C . LEU A 1 211 ? -14.517 -14.762 -6.612 1.00 86.75 211 LEU A C 1
ATOM 1695 O O . LEU A 1 211 ? -13.886 -13.708 -6.585 1.00 86.75 211 LEU A O 1
ATOM 1699 N N . ASN A 1 212 ? -15.851 -14.794 -6.540 1.00 84.88 212 ASN A N 1
ATOM 1700 C CA . ASN A 1 212 ? -16.704 -13.634 -6.249 1.00 84.88 212 ASN A CA 1
ATOM 1701 C C . ASN A 1 212 ? -16.482 -12.410 -7.161 1.00 84.88 212 ASN A C 1
ATOM 1703 O O . ASN A 1 212 ? -16.702 -11.277 -6.749 1.00 84.88 212 ASN A O 1
ATOM 1707 N N . GLY A 1 213 ? -16.065 -12.633 -8.413 1.00 82.25 213 GLY A N 1
ATOM 1708 C CA . GLY A 1 213 ? -15.782 -11.554 -9.366 1.00 82.25 213 GLY A CA 1
ATOM 1709 C C . GLY A 1 213 ? -14.425 -10.873 -9.159 1.00 82.25 213 GLY A C 1
ATOM 1710 O O . GLY A 1 213 ? -14.222 -9.773 -9.666 1.00 82.25 213 GLY A O 1
ATOM 1711 N N . GLY A 1 214 ? -13.504 -11.506 -8.423 1.00 84.62 214 GLY A N 1
ATOM 1712 C CA . GLY A 1 214 ? -12.121 -11.058 -8.294 1.00 84.62 214 GLY A CA 1
ATOM 1713 C C . GLY A 1 214 ? -11.387 -10.996 -9.629 1.00 84.62 214 GLY A C 1
ATOM 1714 O O . GLY A 1 214 ? -11.566 -11.842 -10.507 1.00 84.62 214 GLY A O 1
ATOM 1715 N N . GLN A 1 215 ? -10.530 -9.988 -9.772 1.00 84.44 215 GLN A N 1
ATOM 1716 C CA . GLN A 1 215 ? -9.695 -9.814 -10.952 1.00 84.44 215 GLN A CA 1
ATOM 1717 C C . GLN A 1 215 ? -8.372 -10.563 -10.766 1.00 84.44 215 GLN A C 1
ATOM 1719 O O . GLN A 1 215 ? -7.594 -10.252 -9.865 1.00 84.44 215 GLN A O 1
ATOM 1724 N N . CYS A 1 216 ? -8.114 -11.544 -11.631 1.00 84.69 216 CYS A N 1
ATOM 1725 C CA . CYS A 1 216 ? -6.865 -12.307 -11.635 1.00 84.69 216 CYS A CA 1
ATOM 1726 C C . CYS A 1 216 ? -5.746 -11.523 -12.317 1.00 84.69 216 CYS A C 1
ATOM 1728 O O . CYS A 1 216 ? -5.942 -10.973 -13.401 1.00 84.69 216 CYS A O 1
ATOM 1730 N N . ILE A 1 217 ? -4.564 -11.512 -11.704 1.00 82.88 217 ILE A N 1
ATOM 1731 C CA . ILE A 1 217 ? -3.367 -10.863 -12.233 1.00 82.88 217 ILE A CA 1
ATOM 1732 C C . ILE A 1 217 ? -2.218 -11.867 -12.213 1.00 82.88 217 ILE A C 1
ATOM 1734 O O . ILE A 1 217 ? -1.848 -12.330 -11.133 1.00 82.88 217 ILE A O 1
ATOM 1738 N N . PRO A 1 218 ? -1.641 -12.215 -13.373 1.00 79.12 218 PRO A N 1
ATOM 1739 C CA . PRO A 1 218 ? -0.480 -13.088 -13.410 1.00 79.12 218 PRO A CA 1
ATOM 1740 C C . PRO A 1 218 ? 0.751 -12.395 -12.815 1.00 79.12 218 PRO A C 1
ATOM 1742 O O . PRO A 1 218 ? 0.926 -11.184 -12.965 1.00 79.12 218 PRO A O 1
ATOM 1745 N N . ILE A 1 219 ? 1.609 -13.168 -12.151 1.00 74.88 219 ILE A N 1
ATOM 1746 C CA . ILE A 1 219 ? 2.892 -12.702 -11.613 1.00 74.88 219 ILE A CA 1
ATOM 1747 C C . ILE A 1 219 ? 4.006 -13.368 -12.416 1.00 74.88 219 ILE A C 1
ATOM 1749 O O . ILE A 1 219 ? 3.969 -14.575 -12.644 1.00 74.88 219 ILE A O 1
ATOM 1753 N N . ASP A 1 220 ? 5.005 -12.584 -12.815 1.00 66.56 220 ASP A N 1
ATOM 1754 C CA . ASP A 1 220 ? 6.145 -13.072 -13.590 1.00 66.56 220 ASP A CA 1
ATOM 1755 C C . ASP A 1 220 ? 6.928 -14.155 -12.815 1.00 66.56 220 ASP A C 1
ATOM 1757 O O . ASP A 1 220 ? 7.256 -13.988 -11.633 1.00 66.56 220 ASP A O 1
ATOM 1761 N N . GLU A 1 221 ? 7.240 -15.276 -13.477 1.00 57.72 221 GLU A N 1
ATOM 1762 C CA . GLU A 1 221 ? 7.764 -16.505 -12.851 1.00 57.72 221 GLU A CA 1
ATOM 1763 C C . GLU A 1 221 ? 9.141 -16.316 -12.181 1.00 57.72 221 GLU A C 1
ATOM 1765 O O . GLU A 1 221 ? 9.564 -17.138 -11.368 1.00 57.72 221 GLU A O 1
ATOM 1770 N N . TYR A 1 222 ? 9.844 -15.216 -12.469 1.00 57.00 222 TYR A N 1
ATOM 1771 C CA . TYR A 1 222 ? 11.193 -14.950 -11.961 1.00 57.00 222 TYR A CA 1
ATOM 1772 C C . TYR A 1 222 ? 11.261 -14.494 -10.490 1.00 57.00 222 TYR A C 1
ATOM 1774 O O . TYR A 1 222 ? 12.361 -14.438 -9.934 1.00 57.00 222 TYR A O 1
ATOM 1782 N N . MET A 1 223 ? 10.131 -14.160 -9.846 1.00 53.53 223 MET A N 1
ATOM 1783 C CA . MET A 1 223 ? 10.118 -13.600 -8.480 1.00 53.53 223 MET A CA 1
ATOM 1784 C C . MET A 1 223 ? 9.507 -14.495 -7.389 1.00 53.53 223 MET A C 1
ATOM 1786 O O . MET A 1 223 ? 9.739 -14.213 -6.213 1.00 53.53 223 MET A O 1
ATOM 1790 N N . SER A 1 224 ? 8.773 -15.570 -7.708 1.00 51.16 224 SER A N 1
ATOM 1791 C CA . SER A 1 224 ? 8.086 -16.368 -6.678 1.00 51.16 224 SER A CA 1
ATOM 1792 C C . SER A 1 224 ? 7.968 -17.850 -7.044 1.00 51.16 224 SER A C 1
ATOM 1794 O O . SER A 1 224 ? 7.363 -18.209 -8.047 1.00 51.16 224 SER A O 1
ATOM 1796 N N . TRP A 1 225 ? 8.516 -18.733 -6.203 1.00 53.88 225 TRP A N 1
ATOM 1797 C CA . TRP A 1 225 ? 8.536 -20.183 -6.449 1.00 53.88 225 TRP A CA 1
ATOM 1798 C C . TRP A 1 225 ? 7.180 -20.877 -6.200 1.00 53.88 225 TRP A C 1
ATOM 1800 O O . TRP A 1 225 ? 7.011 -22.018 -6.621 1.00 53.88 225 TRP A O 1
ATOM 1810 N N . ASN A 1 226 ? 6.210 -20.210 -5.550 1.00 58.59 226 ASN A N 1
ATOM 1811 C CA . ASN A 1 226 ? 4.986 -20.862 -5.046 1.00 58.59 226 ASN A CA 1
ATOM 1812 C C . ASN A 1 226 ? 3.654 -20.249 -5.523 1.00 58.59 226 ASN A C 1
ATOM 1814 O O . ASN A 1 226 ? 2.640 -20.943 -5.493 1.00 58.59 226 ASN A O 1
ATOM 1818 N N . GLN A 1 227 ? 3.618 -18.987 -5.962 1.00 64.56 227 GLN A N 1
ATOM 1819 C CA . GLN A 1 227 ? 2.391 -18.327 -6.434 1.00 64.56 227 GLN A CA 1
ATOM 1820 C C . GLN A 1 227 ? 2.636 -17.671 -7.789 1.00 64.56 227 GLN A C 1
ATOM 1822 O O . GLN A 1 227 ? 3.518 -16.828 -7.920 1.00 64.56 227 GLN A O 1
ATOM 1827 N N . LYS A 1 228 ? 1.840 -18.071 -8.787 1.00 76.88 228 LYS A N 1
ATOM 1828 C CA . LYS A 1 228 ? 1.945 -17.589 -10.173 1.00 76.88 228 LYS A CA 1
ATOM 1829 C C . LYS A 1 228 ? 0.933 -16.489 -10.527 1.00 76.88 228 LYS A C 1
ATOM 1831 O O . LYS A 1 228 ? 0.934 -15.984 -11.643 1.00 76.88 228 LYS A O 1
ATOM 1836 N N . PHE A 1 229 ? 0.037 -16.147 -9.604 1.00 80.62 229 PHE A N 1
ATOM 1837 C CA . PHE A 1 229 ? -0.985 -15.119 -9.787 1.00 80.62 229 PHE A CA 1
ATOM 1838 C C . PHE A 1 229 ? -1.400 -14.517 -8.437 1.00 80.62 229 PHE A C 1
ATOM 1840 O O . PHE A 1 229 ? -1.202 -15.142 -7.394 1.00 80.62 229 PHE A O 1
ATOM 1847 N N . THR A 1 230 ? -2.005 -13.331 -8.487 1.00 83.81 230 THR A N 1
ATOM 1848 C CA . THR A 1 230 ? -2.651 -12.626 -7.369 1.00 83.81 230 THR A CA 1
ATOM 1849 C C . THR A 1 230 ? -4.079 -12.255 -7.759 1.00 83.81 230 THR A C 1
ATOM 1851 O O . THR A 1 230 ? -4.345 -11.939 -8.920 1.00 83.81 230 THR A O 1
ATOM 1854 N N . CYS A 1 231 ? -4.992 -12.250 -6.788 1.00 84.19 231 CYS A N 1
ATOM 1855 C CA . CYS A 1 231 ? -6.360 -11.779 -6.965 1.00 84.19 231 CYS A CA 1
ATOM 1856 C C . CYS A 1 231 ? -6.564 -10.385 -6.366 1.00 84.19 231 CYS A C 1
ATOM 1858 O O . CYS A 1 231 ? -6.250 -10.153 -5.201 1.00 84.19 231 CYS A O 1
ATOM 1860 N N . ILE A 1 232 ? -7.137 -9.468 -7.149 1.00 83.19 232 ILE A N 1
ATOM 1861 C CA . ILE A 1 232 ? -7.706 -8.221 -6.628 1.00 83.19 232 ILE A CA 1
ATOM 1862 C C . ILE A 1 232 ? -9.178 -8.467 -6.328 1.00 83.19 232 ILE A C 1
ATOM 1864 O O . ILE A 1 232 ? -9.973 -8.721 -7.236 1.00 83.19 232 ILE A O 1
ATOM 1868 N N . CYS A 1 233 ? -9.534 -8.390 -5.049 1.00 82.31 233 CYS A N 1
ATOM 1869 C CA . CYS A 1 233 ? -10.888 -8.668 -4.600 1.00 82.31 233 CYS A CA 1
ATOM 1870 C C . CYS A 1 233 ? -11.799 -7.447 -4.720 1.00 82.31 233 CYS A C 1
ATOM 1872 O O . CYS A 1 233 ? -11.377 -6.329 -4.409 1.00 82.31 233 CYS A O 1
ATOM 1874 N N . PRO A 1 234 ? -13.048 -7.638 -5.180 1.00 80.88 234 PRO A N 1
ATOM 1875 C CA . PRO A 1 234 ? -14.029 -6.574 -5.184 1.00 80.88 234 PRO A CA 1
ATOM 1876 C C . PRO A 1 234 ? -14.454 -6.253 -3.751 1.00 80.88 234 PRO A C 1
ATOM 1878 O O . PRO A 1 234 ? -14.273 -7.047 -2.828 1.00 80.88 234 PRO A O 1
ATOM 1881 N N . LYS A 1 235 ? -15.063 -5.079 -3.576 1.00 76.25 235 LYS A N 1
ATOM 1882 C CA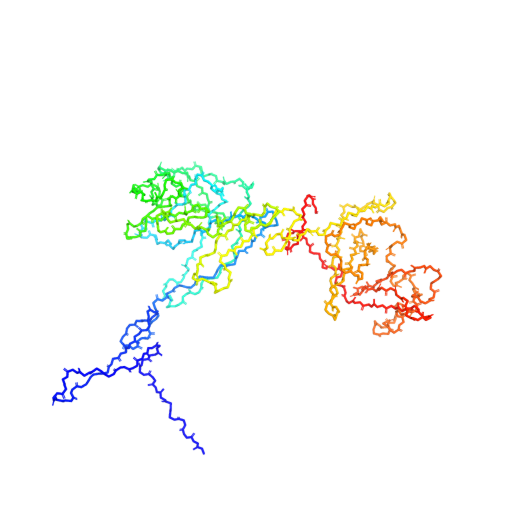 . LYS A 1 235 ? -15.558 -4.617 -2.276 1.00 76.25 235 LYS A CA 1
ATOM 1883 C C . LYS A 1 235 ? -16.482 -5.653 -1.635 1.00 76.25 235 LYS A C 1
ATOM 1885 O O . LYS A 1 235 ? -17.422 -6.119 -2.280 1.00 76.25 235 LYS A O 1
ATOM 1890 N N . GLY A 1 236 ? -16.252 -5.954 -0.359 1.00 74.88 236 GLY A N 1
ATOM 1891 C CA . GLY A 1 236 ? -17.027 -6.944 0.382 1.00 74.88 236 GLY A CA 1
ATOM 1892 C C . GLY A 1 236 ? -16.442 -8.355 0.341 1.00 74.88 236 GLY A C 1
ATOM 1893 O O . GLY A 1 236 ? -17.060 -9.260 0.903 1.00 74.88 236 GLY A O 1
ATOM 1894 N N . TYR A 1 237 ? -15.283 -8.552 -0.294 1.00 81.25 237 TYR A N 1
ATOM 1895 C CA . TYR A 1 237 ? -14.591 -9.832 -0.348 1.00 81.25 237 TYR A CA 1
ATOM 1896 C C . TYR A 1 237 ? -13.090 -9.687 -0.087 1.00 81.25 237 TYR A C 1
ATOM 1898 O O . TYR A 1 237 ? -12.440 -8.754 -0.553 1.00 81.25 237 TYR A O 1
ATOM 1906 N N . THR A 1 238 ? -12.524 -10.681 0.587 1.00 78.69 238 THR A N 1
ATOM 1907 C CA . THR A 1 238 ? -11.106 -10.789 0.946 1.00 78.69 238 THR A CA 1
ATOM 1908 C C . THR A 1 238 ? -10.621 -12.239 0.834 1.00 78.69 238 THR A C 1
ATOM 1910 O O . THR A 1 238 ? -11.390 -13.160 0.553 1.00 78.69 238 THR A O 1
ATOM 1913 N N . GLY A 1 239 ? -9.325 -12.458 1.056 1.00 77.31 239 GLY A N 1
ATOM 1914 C CA . GLY A 1 239 ? -8.671 -13.762 0.905 1.00 77.31 239 GLY A CA 1
ATOM 1915 C C . GLY A 1 239 ? -7.846 -13.851 -0.376 1.00 77.31 239 GLY A C 1
ATOM 1916 O O . GLY A 1 239 ? -7.969 -13.004 -1.258 1.00 77.31 239 GLY A O 1
ATOM 1917 N N . ASP A 1 240 ? -6.992 -14.870 -0.464 1.00 82.38 240 ASP A N 1
ATOM 1918 C CA . ASP A 1 240 ? -6.034 -15.018 -1.571 1.00 82.38 240 ASP A CA 1
ATOM 1919 C C . ASP A 1 240 ? -6.740 -15.235 -2.915 1.00 82.38 240 ASP A C 1
ATOM 1921 O O . ASP A 1 240 ? -6.220 -14.856 -3.963 1.00 82.38 240 ASP A O 1
ATOM 1925 N N . LEU A 1 241 ? -7.938 -15.824 -2.877 1.00 86.06 241 LEU A N 1
ATOM 1926 C CA . LEU A 1 241 ? -8.800 -16.065 -4.028 1.00 86.06 241 LEU A CA 1
ATOM 1927 C C . LEU A 1 241 ? -10.116 -15.290 -3.922 1.00 86.06 241 LEU A C 1
ATOM 1929 O O . LEU A 1 241 ? -11.066 -15.624 -4.625 1.00 86.06 241 LEU A O 1
ATOM 1933 N N . CYS A 1 242 ? -10.205 -14.279 -3.054 1.00 86.56 242 CYS A N 1
ATOM 1934 C CA . CYS A 1 242 ? -11.444 -13.544 -2.780 1.00 86.56 242 CYS A CA 1
ATOM 1935 C C . CYS A 1 242 ? -12.583 -14.441 -2.275 1.00 86.56 242 CYS A C 1
ATOM 1937 O O . CYS A 1 242 ? -13.758 -14.193 -2.540 1.00 86.56 242 CYS A O 1
ATOM 1939 N N . GLU A 1 243 ? -12.237 -15.522 -1.578 1.00 86.75 243 GLU A N 1
ATOM 1940 C CA . GLU A 1 243 ? -13.160 -16.547 -1.100 1.00 86.75 243 GLU A CA 1
ATOM 1941 C C . GLU A 1 243 ? -13.934 -16.140 0.160 1.00 86.75 243 GLU A C 1
ATOM 1943 O O . GLU A 1 243 ? -14.984 -16.714 0.454 1.00 86.75 243 GLU A O 1
ATOM 1948 N N . LYS A 1 244 ? -13.427 -15.159 0.913 1.00 80.25 244 LYS A N 1
ATOM 1949 C CA . LYS A 1 244 ? -14.001 -14.719 2.187 1.00 80.25 244 LYS A CA 1
ATOM 1950 C C . LYS A 1 244 ? -14.891 -13.513 1.945 1.00 80.25 244 LYS A C 1
ATOM 1952 O O . LYS A 1 244 ? -14.486 -12.578 1.270 1.00 80.25 244 LYS A O 1
ATOM 1957 N N . VAL A 1 245 ? -16.090 -13.516 2.520 1.00 79.62 245 VAL A N 1
ATOM 1958 C CA . VAL A 1 245 ? -16.940 -12.317 2.552 1.00 79.62 245 VAL A CA 1
ATOM 1959 C C . VAL A 1 245 ? -16.504 -11.453 3.728 1.00 79.62 245 VAL A C 1
ATOM 1961 O O . VAL A 1 245 ? -16.375 -11.968 4.847 1.00 79.62 245 VAL A O 1
ATOM 1964 N N . ASP A 1 246 ? -16.314 -10.161 3.479 1.00 73.75 246 ASP A N 1
ATOM 1965 C CA . ASP A 1 246 ? -15.894 -9.189 4.482 1.00 73.75 246 ASP A CA 1
ATOM 1966 C C . ASP A 1 246 ? -16.902 -9.083 5.625 1.00 73.75 246 ASP A C 1
ATOM 1968 O O . ASP A 1 246 ? -18.122 -9.181 5.452 1.00 73.75 246 ASP A O 1
ATOM 1972 N N . ASN A 1 247 ? -16.385 -8.841 6.828 1.00 70.75 247 ASN A N 1
ATOM 1973 C CA . ASN A 1 247 ? -17.228 -8.554 7.978 1.00 70.75 247 ASN A CA 1
ATOM 1974 C C . ASN A 1 247 ? -17.790 -7.137 7.851 1.00 70.75 247 ASN A C 1
ATOM 1976 O O . ASN A 1 247 ? -17.045 -6.180 7.644 1.00 70.75 247 ASN A O 1
ATOM 1980 N N . LYS A 1 248 ? -19.104 -6.989 8.026 1.00 72.19 248 LYS A N 1
ATOM 1981 C CA . LYS A 1 248 ? -19.775 -5.688 7.954 1.00 72.19 248 LYS A CA 1
ATOM 1982 C C . LYS A 1 248 ? -20.211 -5.247 9.341 1.00 72.19 248 LYS A C 1
ATOM 1984 O O . LYS A 1 248 ? -20.955 -5.959 10.010 1.00 72.19 248 LYS A O 1
ATOM 1989 N N . ILE A 1 249 ? -19.800 -4.052 9.754 1.00 73.38 249 ILE A N 1
ATOM 1990 C CA . ILE A 1 249 ? -20.253 -3.444 11.007 1.00 73.38 249 ILE A CA 1
ATOM 1991 C C . ILE A 1 249 ? -21.166 -2.262 10.679 1.00 73.38 249 ILE A C 1
ATOM 1993 O O . ILE A 1 249 ? -20.758 -1.327 9.999 1.00 73.38 249 ILE A O 1
ATOM 1997 N N . ILE A 1 250 ? -22.416 -2.314 11.142 1.00 78.88 250 ILE A N 1
ATOM 1998 C CA . ILE A 1 250 ? -23.420 -1.261 10.937 1.00 78.88 250 ILE A CA 1
ATOM 1999 C C . ILE A 1 250 ? -23.709 -0.601 12.284 1.00 78.88 250 ILE A C 1
ATOM 2001 O O . ILE A 1 250 ? -24.524 -1.086 13.067 1.00 78.88 250 ILE A O 1
ATOM 2005 N N . LEU A 1 251 ? -23.035 0.511 12.567 1.00 80.19 251 LEU A N 1
ATOM 2006 C CA . LEU A 1 251 ? -23.221 1.247 13.816 1.00 80.19 251 LEU A CA 1
ATOM 2007 C C . LEU A 1 251 ? -24.491 2.102 13.744 1.00 80.19 251 LEU A C 1
ATOM 2009 O O . LEU A 1 251 ? -24.618 2.969 12.884 1.00 80.19 251 LEU A O 1
ATOM 2013 N N . SER A 1 252 ? -25.429 1.866 14.659 1.00 82.62 252 SER A N 1
ATOM 2014 C CA . SER A 1 252 ? -26.634 2.688 14.818 1.00 82.62 252 SER A CA 1
ATOM 2015 C C . SER A 1 252 ? -26.588 3.428 16.149 1.00 82.62 252 SER A C 1
ATOM 2017 O O . SER A 1 252 ? -26.253 2.843 17.173 1.00 82.62 252 SER A O 1
ATOM 2019 N N . PHE A 1 253 ? -26.967 4.701 16.175 1.00 83.44 253 PHE A N 1
ATOM 2020 C CA . PHE A 1 253 ? -26.890 5.528 17.380 1.00 83.44 253 PHE A CA 1
ATOM 2021 C C . PHE A 1 253 ? -28.287 5.945 17.831 1.00 83.44 253 PHE A C 1
ATOM 2023 O O . PHE A 1 253 ? -29.102 6.393 17.022 1.00 83.44 253 PHE A O 1
ATOM 2030 N N . LYS A 1 254 ? -28.577 5.836 19.133 1.00 83.44 254 LYS A N 1
ATOM 2031 C CA . LYS A 1 254 ? -29.778 6.475 19.684 1.00 83.44 254 LYS A CA 1
ATOM 2032 C C . LYS A 1 254 ? -29.655 7.999 19.598 1.00 83.44 254 LYS A C 1
ATOM 2034 O O . LYS A 1 254 ? -28.576 8.553 19.790 1.00 83.44 254 LYS A O 1
ATOM 2039 N N . LYS A 1 255 ? -30.794 8.658 19.350 1.00 71.19 255 LYS A N 1
ATOM 2040 C CA . LYS A 1 255 ? -30.926 10.098 19.059 1.00 71.19 255 LYS A CA 1
ATOM 2041 C C . LYS A 1 255 ? -30.212 11.015 20.065 1.00 71.19 255 LYS A C 1
ATOM 2043 O O . LYS A 1 255 ? -29.758 12.084 19.684 1.00 71.19 255 LYS A O 1
ATOM 2048 N N . ASP A 1 256 ? -30.056 10.565 21.306 1.00 69.94 256 ASP A N 1
ATOM 2049 C CA . ASP A 1 256 ? -29.489 11.346 22.411 1.00 69.94 256 ASP A CA 1
ATOM 2050 C C . ASP A 1 256 ? -27.945 11.397 22.426 1.00 69.94 256 ASP A C 1
ATOM 2052 O O . ASP A 1 256 ? -27.367 12.113 23.237 1.00 69.94 256 ASP A O 1
ATOM 2056 N N . ILE A 1 257 ? -27.261 10.637 21.557 1.00 69.31 257 ILE A N 1
ATOM 2057 C CA . ILE A 1 257 ? -25.784 10.551 21.512 1.00 69.31 257 ILE A CA 1
ATOM 2058 C C . ILE A 1 257 ? -25.186 11.497 20.456 1.00 69.31 257 ILE A C 1
ATOM 2060 O O . ILE A 1 257 ? -24.037 11.923 20.573 1.00 69.31 257 ILE A O 1
ATOM 2064 N N . ILE A 1 258 ? -25.952 11.840 19.415 1.00 60.12 258 ILE A N 1
ATOM 2065 C CA . ILE A 1 258 ? -25.430 12.519 18.223 1.00 60.12 258 ILE A CA 1
ATOM 2066 C C . ILE A 1 258 ? -25.572 14.040 18.368 1.00 60.12 258 ILE A C 1
ATOM 2068 O O . ILE A 1 258 ? -26.520 14.645 17.876 1.00 60.12 258 ILE A O 1
ATOM 2072 N N . SER A 1 259 ? -24.604 14.665 19.037 1.00 59.72 259 SER A N 1
ATOM 2073 C CA . SER A 1 259 ? -24.393 16.124 18.993 1.00 59.72 259 SER A CA 1
ATOM 2074 C C . SER A 1 259 ? -22.979 16.516 18.545 1.00 59.72 259 SER A C 1
ATOM 2076 O O . SER A 1 259 ? -22.617 17.689 18.597 1.00 59.72 259 SER A O 1
ATOM 2078 N N . SER A 1 260 ? -22.163 15.549 18.106 1.00 61.50 260 SER A N 1
ATOM 2079 C CA . SER A 1 260 ? -20.745 15.766 17.795 1.00 61.50 260 SER A CA 1
ATOM 2080 C C . SER A 1 260 ? -20.464 15.858 16.292 1.00 61.50 260 SER A C 1
ATOM 2082 O O . SER A 1 260 ? -21.030 15.076 15.531 1.00 61.50 260 SER A O 1
ATOM 2084 N N . PRO A 1 261 ? -19.563 16.764 15.860 1.00 66.75 261 PRO A N 1
ATOM 2085 C CA . PRO A 1 261 ? -19.222 16.956 14.448 1.00 66.75 261 PRO A CA 1
ATOM 2086 C C . PRO A 1 261 ? -18.292 15.872 13.882 1.00 66.75 261 PRO A C 1
ATOM 2088 O O . PRO A 1 261 ? -18.142 15.773 12.671 1.00 66.75 261 PRO A O 1
ATOM 2091 N N . SER A 1 262 ? -17.642 15.080 14.737 1.00 72.56 262 SER A N 1
ATOM 2092 C CA . SER A 1 262 ? -16.764 13.975 14.344 1.00 72.56 262 SER A CA 1
ATOM 2093 C C . SER A 1 262 ? -16.853 12.830 15.349 1.00 72.56 262 SER A C 1
ATOM 2095 O O . SER A 1 262 ? -17.138 13.041 16.532 1.00 72.56 262 SER A O 1
ATOM 2097 N N . ILE A 1 263 ? -16.634 11.616 14.848 1.00 75.88 263 ILE A N 1
ATOM 2098 C CA . ILE A 1 263 ? -16.618 10.367 15.605 1.00 75.88 263 ILE A CA 1
ATOM 2099 C C . ILE A 1 263 ? -15.365 9.603 15.172 1.00 75.88 263 ILE A C 1
ATOM 2101 O O . ILE A 1 263 ? -15.074 9.548 13.979 1.00 75.88 263 ILE A O 1
ATOM 2105 N N . PHE A 1 264 ? -14.646 9.006 16.120 1.00 79.81 264 PHE A N 1
ATOM 2106 C CA . PHE A 1 264 ? -13.542 8.091 15.827 1.00 79.81 264 PHE A CA 1
ATOM 2107 C C . PHE A 1 264 ? -13.921 6.676 16.255 1.00 79.81 264 PHE A C 1
ATOM 2109 O O . PHE A 1 264 ? -14.523 6.476 17.311 1.00 79.81 264 PHE A O 1
ATOM 2116 N N . ILE A 1 265 ? -13.578 5.688 15.431 1.00 79.94 265 ILE A N 1
ATOM 2117 C CA . ILE A 1 265 ? -13.838 4.276 15.711 1.00 79.94 265 ILE A CA 1
ATOM 2118 C C . ILE A 1 265 ? -12.496 3.590 15.934 1.00 79.94 265 ILE A C 1
ATOM 2120 O O . ILE A 1 265 ? -11.646 3.552 15.049 1.00 79.94 265 ILE A O 1
ATOM 2124 N N . HIS A 1 266 ? -12.321 3.038 17.127 1.00 83.06 266 HIS A N 1
ATOM 2125 C CA . HIS A 1 266 ? -11.109 2.348 17.544 1.00 83.06 266 HIS A CA 1
ATOM 2126 C C . HIS A 1 266 ? -11.332 0.840 17.456 1.00 83.06 266 HIS A C 1
ATOM 2128 O O . HIS A 1 266 ? -12.088 0.277 18.253 1.00 83.06 266 HIS A O 1
ATOM 2134 N N . PHE A 1 267 ? -10.677 0.196 16.488 1.00 78.81 267 PHE A N 1
ATOM 2135 C CA . PHE A 1 267 ? -10.653 -1.259 16.338 1.00 78.81 267 PHE A CA 1
ATOM 2136 C C . PHE A 1 267 ? -9.451 -1.835 17.079 1.00 78.81 267 PHE A C 1
ATOM 2138 O O . PHE A 1 267 ? -8.310 -1.497 16.777 1.00 78.81 267 PHE A O 1
ATOM 2145 N N . ILE A 1 268 ? -9.708 -2.716 18.041 1.00 79.00 268 ILE A N 1
ATOM 2146 C CA . ILE A 1 268 ? -8.666 -3.343 18.850 1.00 79.00 268 ILE A CA 1
ATOM 2147 C C . ILE A 1 268 ? -8.766 -4.853 18.667 1.00 79.00 268 ILE A C 1
ATOM 2149 O O . ILE A 1 268 ? -9.789 -5.471 18.973 1.00 79.00 268 ILE A O 1
ATOM 2153 N N . GLU A 1 269 ? -7.691 -5.442 18.156 1.00 77.38 269 GLU A N 1
ATOM 2154 C CA . GLU A 1 269 ? -7.532 -6.885 18.029 1.00 77.38 269 GLU A CA 1
ATOM 2155 C C . GLU A 1 269 ? -6.765 -7.423 19.236 1.00 77.38 269 GLU A C 1
ATOM 2157 O O . GLU A 1 269 ? -5.631 -7.025 19.501 1.00 77.38 269 GLU A O 1
ATOM 2162 N N . VAL A 1 270 ? -7.392 -8.337 19.977 1.00 70.00 270 VAL A N 1
ATOM 2163 C CA . VAL A 1 270 ? -6.732 -9.050 21.071 1.00 70.00 270 VAL A CA 1
ATOM 2164 C C . VAL A 1 270 ? -6.397 -10.457 20.598 1.00 70.00 270 VAL A C 1
ATOM 2166 O O . VAL A 1 270 ? -7.286 -11.252 20.294 1.00 70.00 270 VAL A O 1
ATOM 2169 N N . ILE A 1 271 ? -5.102 -10.763 20.551 1.00 70.69 271 ILE A N 1
ATOM 2170 C CA . ILE A 1 271 ? -4.582 -12.072 20.156 1.00 70.69 271 ILE A CA 1
ATOM 2171 C C . ILE A 1 271 ? -4.365 -12.897 21.428 1.00 70.69 271 ILE A C 1
ATOM 2173 O O . ILE A 1 271 ? -3.392 -12.689 22.149 1.00 70.69 271 ILE A O 1
ATOM 2177 N N . SER A 1 272 ? -5.267 -13.838 21.716 1.00 58.56 272 SER A N 1
ATOM 2178 C CA . SER A 1 272 ? -5.092 -14.819 22.796 1.00 58.56 272 SER A CA 1
ATOM 2179 C C . SER A 1 272 ? -5.148 -16.236 22.228 1.00 58.56 272 SER A C 1
ATOM 2181 O O . SER A 1 272 ? -6.113 -16.552 21.530 1.00 58.56 272 SER A O 1
ATOM 2183 N N . ASP A 1 273 ? -4.134 -17.066 22.504 1.00 50.34 273 ASP A N 1
ATOM 2184 C CA . ASP A 1 273 ? -4.106 -18.521 22.272 1.00 50.34 273 ASP A CA 1
ATOM 2185 C C . ASP A 1 273 ? -4.876 -18.979 21.018 1.00 50.34 273 ASP A C 1
ATOM 2187 O O . ASP A 1 273 ? -5.818 -19.766 21.094 1.00 50.34 273 ASP A O 1
ATOM 2191 N N . SER A 1 274 ? -4.456 -18.475 19.848 1.00 53.91 274 SER A N 1
ATOM 2192 C CA . SER A 1 274 ? -4.894 -18.842 18.484 1.00 53.91 274 SER A CA 1
ATOM 2193 C C . SER A 1 274 ? -6.231 -18.305 17.947 1.00 53.91 274 SER A C 1
ATOM 2195 O O . SER A 1 274 ? -6.568 -18.619 16.804 1.00 53.91 274 SER A O 1
ATOM 2197 N N . ARG A 1 275 ? -6.980 -17.466 18.681 1.00 56.59 275 ARG A N 1
ATOM 2198 C CA . ARG A 1 275 ? -8.182 -16.805 18.129 1.00 56.59 275 ARG A CA 1
ATOM 2199 C C . ARG A 1 275 ? -8.178 -15.298 18.394 1.00 56.59 275 ARG A C 1
ATOM 2201 O O . ARG A 1 275 ? -8.180 -14.910 19.562 1.00 56.59 275 ARG A O 1
ATOM 2208 N N . PRO A 1 276 ? -8.204 -14.454 17.346 1.00 60.06 276 PRO A N 1
ATOM 2209 C CA . PRO A 1 276 ? -8.405 -13.031 17.534 1.00 60.06 276 PRO A CA 1
ATOM 2210 C C . PRO A 1 276 ? -9.850 -12.777 17.952 1.00 60.06 276 PRO A C 1
ATOM 2212 O O . PRO A 1 276 ? -10.785 -13.447 17.500 1.00 60.06 276 PRO A O 1
ATOM 2215 N N . PHE A 1 277 ? -10.035 -11.801 18.825 1.00 66.62 277 PHE A N 1
ATOM 2216 C CA . PHE A 1 277 ? -11.353 -11.318 19.193 1.00 66.62 277 PHE A CA 1
ATOM 2217 C C . PHE A 1 277 ? -11.320 -9.787 19.162 1.00 66.62 277 PHE A C 1
ATOM 2219 O O . PHE A 1 277 ? -10.309 -9.170 19.509 1.00 66.62 277 PHE A O 1
ATOM 2226 N N . HIS A 1 278 ? -12.396 -9.174 18.669 1.00 76.88 278 HIS A N 1
ATOM 2227 C CA . HIS A 1 278 ? -12.401 -7.753 18.328 1.00 76.88 278 HIS A CA 1
ATOM 2228 C C . HIS A 1 278 ? -13.163 -6.940 19.371 1.00 76.88 278 HIS A C 1
ATOM 2230 O O . HIS A 1 278 ? -14.283 -7.286 19.770 1.00 76.88 278 HIS A O 1
ATOM 2236 N N . LEU A 1 279 ? -12.547 -5.838 19.788 1.00 83.44 279 LEU A N 1
ATOM 2237 C CA . LEU A 1 279 ? -13.164 -4.790 20.585 1.00 83.44 279 LEU A CA 1
ATOM 2238 C C . LEU A 1 279 ? -13.317 -3.552 19.706 1.00 83.44 279 LEU A C 1
ATOM 2240 O O . LEU A 1 279 ? -12.380 -3.165 19.008 1.00 83.44 279 LEU A O 1
ATOM 2244 N N . VAL A 1 280 ? -14.493 -2.932 19.751 1.00 86.38 280 VAL A N 1
ATOM 2245 C CA . VAL A 1 280 ? -14.750 -1.678 19.036 1.00 86.38 280 VAL A CA 1
ATOM 2246 C C . VAL A 1 280 ? -15.196 -0.627 20.034 1.00 86.38 280 VAL A C 1
ATOM 2248 O O . VAL A 1 280 ? -16.234 -0.788 20.685 1.00 86.38 280 VAL A O 1
ATOM 2251 N N . PHE A 1 281 ? -14.414 0.445 20.137 1.00 88.38 281 PHE A N 1
ATOM 2252 C CA . PHE A 1 281 ? -14.770 1.635 20.901 1.00 88.38 281 PHE A CA 1
ATOM 2253 C C . PHE A 1 281 ? -15.104 2.781 19.961 1.00 88.38 281 PHE A C 1
ATOM 2255 O O . PHE A 1 281 ? -14.505 2.933 18.901 1.00 88.38 281 PHE A O 1
ATOM 2262 N N . ILE A 1 282 ? -16.057 3.604 20.372 1.00 87.50 282 ILE A N 1
ATOM 2263 C CA . ILE A 1 282 ? -16.443 4.807 19.650 1.00 87.50 282 ILE A CA 1
ATOM 2264 C C . ILE A 1 282 ? -16.076 5.998 20.513 1.00 87.50 282 ILE A C 1
ATOM 2266 O O . ILE A 1 282 ? -16.602 6.154 21.613 1.00 87.50 282 ILE A O 1
ATOM 2270 N N . GLU A 1 283 ? -15.169 6.820 20.014 1.00 87.25 283 GLU A N 1
ATOM 2271 C CA . GLU A 1 283 ? -14.801 8.092 20.613 1.00 87.25 283 GLU A CA 1
ATOM 2272 C C . GLU A 1 283 ? -15.639 9.210 19.994 1.00 87.25 283 GLU A C 1
ATOM 2274 O O . GLU A 1 283 ? -15.740 9.361 18.776 1.00 87.25 283 GLU A O 1
ATOM 2279 N N . VAL A 1 284 ? -16.229 10.007 20.872 1.00 83.19 284 VAL A N 1
ATOM 2280 C CA . VAL A 1 284 ? -17.071 11.159 20.557 1.00 83.19 284 VAL A CA 1
ATOM 2281 C C . VAL A 1 284 ? -16.386 12.419 21.123 1.00 83.19 284 VAL A C 1
ATOM 2283 O O . VAL A 1 284 ? -15.299 12.334 21.705 1.00 83.19 284 VAL A O 1
ATOM 2286 N N . TYR A 1 285 ? -16.977 13.606 20.952 1.00 78.88 285 TYR A N 1
ATOM 2287 C CA . TYR A 1 285 ? -16.410 14.880 21.415 1.00 78.88 285 TYR A CA 1
ATOM 2288 C C . TYR A 1 285 ? -15.871 14.820 22.859 1.00 78.88 285 TYR A C 1
ATOM 2290 O O . TYR A 1 285 ? -16.481 14.210 23.737 1.00 78.88 285 TYR A O 1
ATOM 2298 N N . ASN A 1 286 ? -14.730 15.477 23.105 1.00 80.12 286 ASN A N 1
ATOM 2299 C CA . ASN A 1 286 ? -14.026 15.509 24.396 1.00 80.12 286 ASN A CA 1
ATOM 2300 C C . ASN A 1 286 ? -13.580 14.141 24.951 1.00 80.12 286 ASN A C 1
ATOM 2302 O O . ASN A 1 286 ? -13.623 13.935 26.163 1.00 80.12 286 ASN A O 1
ATOM 2306 N N . LYS A 1 287 ? -13.109 13.216 24.100 1.00 84.75 287 LYS A N 1
ATOM 2307 C CA . LYS A 1 287 ? -12.538 11.928 24.551 1.00 84.75 287 LYS A CA 1
ATOM 2308 C C . LYS A 1 287 ? -13.541 11.108 25.370 1.00 84.75 287 LYS A C 1
ATOM 2310 O O . LYS A 1 287 ? -13.179 10.471 26.358 1.00 84.75 287 LYS A O 1
ATOM 2315 N N . ILE A 1 288 ? -14.815 11.156 24.981 1.00 87.69 288 ILE A N 1
ATOM 2316 C CA . ILE A 1 288 ? -15.869 10.328 25.571 1.00 87.69 288 ILE A CA 1
ATOM 2317 C C . ILE A 1 288 ? -15.946 9.033 24.772 1.00 87.69 288 ILE A C 1
ATOM 2319 O O . ILE A 1 288 ? -16.194 9.070 23.569 1.00 87.69 288 ILE A O 1
ATOM 2323 N N . TYR A 1 289 ? -15.773 7.898 25.447 1.00 91.00 289 TYR A N 1
ATOM 2324 C CA . TYR A 1 289 ? -15.751 6.584 24.810 1.00 91.00 289 TYR A CA 1
ATOM 2325 C C . TYR A 1 289 ? -17.038 5.801 25.069 1.00 91.00 289 TYR A C 1
ATOM 2327 O O . TYR A 1 289 ? -17.566 5.789 26.182 1.00 91.00 289 TYR A O 1
ATOM 2335 N N . TYR A 1 290 ? -17.508 5.095 24.046 1.00 91.00 290 TYR A N 1
ATOM 2336 C CA . TYR A 1 290 ? -18.596 4.127 24.115 1.00 91.00 290 TYR A CA 1
ATOM 2337 C C . TYR A 1 290 ? -18.076 2.760 23.696 1.00 91.00 290 TYR A C 1
ATOM 2339 O O . TYR A 1 290 ? -17.391 2.635 22.681 1.00 91.00 290 TYR A O 1
ATOM 2347 N N . LEU A 1 291 ? -18.424 1.727 24.452 1.00 90.88 291 LEU A N 1
ATOM 2348 C CA . LEU A 1 291 ? -18.112 0.353 24.085 1.00 90.88 291 LEU A CA 1
ATOM 2349 C C . LEU A 1 291 ? -19.186 -0.170 23.130 1.00 90.88 291 LEU A C 1
ATOM 2351 O O . LEU A 1 291 ? -20.314 -0.429 23.542 1.00 90.88 291 LEU A O 1
ATOM 2355 N N . ALA A 1 292 ? -18.840 -0.330 21.854 1.00 87.38 292 ALA A N 1
ATOM 2356 C CA . ALA A 1 292 ? -19.797 -0.715 20.822 1.00 87.38 292 ALA A CA 1
ATOM 2357 C C . ALA A 1 292 ? -19.894 -2.234 20.643 1.00 87.38 292 ALA A C 1
ATOM 2359 O O . ALA A 1 292 ? -20.990 -2.772 20.485 1.00 87.38 292 ALA A O 1
ATOM 2360 N N . ILE A 1 293 ? -18.753 -2.932 20.632 1.00 85.62 293 ILE A N 1
ATOM 2361 C CA . ILE A 1 293 ? -18.694 -4.369 20.333 1.00 85.62 293 ILE A CA 1
ATOM 2362 C C . ILE A 1 293 ? -17.660 -5.048 21.230 1.00 85.62 293 ILE A C 1
ATOM 2364 O O . ILE A 1 293 ? -16.526 -4.589 21.344 1.00 85.62 293 ILE A O 1
ATOM 2368 N N . ILE A 1 294 ? -18.052 -6.187 21.811 1.00 81.88 294 ILE A N 1
ATOM 2369 C CA . ILE A 1 294 ? -17.136 -7.211 22.323 1.00 81.88 294 ILE A CA 1
ATOM 2370 C C . ILE A 1 294 ? -17.462 -8.513 21.598 1.00 81.88 294 ILE A C 1
ATOM 2372 O O . ILE A 1 294 ? -18.412 -9.213 21.958 1.00 81.88 294 ILE A O 1
ATOM 2376 N N . GLN A 1 295 ? -16.677 -8.859 20.586 1.00 77.12 295 GLN A N 1
ATOM 2377 C CA . GLN A 1 295 ? -16.857 -10.109 19.863 1.00 77.12 295 GLN A CA 1
ATOM 2378 C C . GLN A 1 295 ? -15.853 -11.127 20.378 1.00 77.12 295 GLN A C 1
ATOM 2380 O O . GLN A 1 295 ? -14.710 -11.088 19.957 1.00 77.12 295 GLN A O 1
ATOM 2385 N N . LYS A 1 296 ? -16.278 -12.028 21.275 1.00 70.81 296 LYS A N 1
ATOM 2386 C CA . LYS A 1 296 ? -15.416 -13.072 21.874 1.00 70.81 296 LYS A CA 1
ATOM 2387 C C . LYS A 1 296 ? -15.095 -14.229 20.926 1.00 70.81 296 LYS A C 1
ATOM 2389 O O . LYS A 1 296 ? -14.020 -14.805 21.008 1.00 70.81 296 LYS A O 1
ATOM 2394 N N . ASN A 1 297 ? -16.042 -14.581 20.058 1.00 66.56 297 ASN A N 1
ATOM 2395 C CA . ASN A 1 297 ? -15.869 -15.614 19.045 1.00 66.56 297 ASN A CA 1
ATOM 2396 C C . ASN A 1 297 ? -15.872 -14.948 17.676 1.00 66.56 297 ASN A C 1
ATOM 2398 O O . ASN A 1 297 ? -16.885 -14.373 17.271 1.00 66.56 297 ASN A O 1
ATOM 2402 N N . TYR A 1 298 ? -14.751 -15.042 16.969 1.00 63.62 298 TYR A N 1
ATOM 2403 C CA . TYR A 1 298 ? -14.691 -14.637 15.576 1.00 63.62 298 TYR A CA 1
ATOM 2404 C C . TYR A 1 298 ? -15.522 -15.598 14.721 1.00 63.62 298 TYR A C 1
ATOM 2406 O O . TYR A 1 298 ? -15.273 -16.805 14.690 1.00 63.62 298 TYR A O 1
ATOM 2414 N N . SER A 1 299 ? -16.523 -15.054 14.041 1.00 62.97 299 SER A N 1
ATOM 2415 C CA . SER A 1 299 ? -17.320 -15.742 13.030 1.00 62.97 299 SER A CA 1
ATOM 2416 C C . SER A 1 299 ? -17.113 -15.013 11.711 1.00 62.97 299 SER A C 1
ATOM 2418 O O . SER A 1 299 ? -17.493 -13.845 11.592 1.00 62.97 299 SER A O 1
ATOM 2420 N N . GLN A 1 300 ? -16.485 -15.689 10.747 1.00 59.16 300 GLN A N 1
ATOM 2421 C CA . GLN A 1 300 ? -16.278 -15.148 9.403 1.00 59.16 300 GLN A CA 1
ATOM 2422 C C . GLN A 1 300 ? -17.619 -14.751 8.780 1.00 59.16 300 GLN A C 1
ATOM 2424 O O . GLN A 1 300 ? -18.617 -15.451 8.955 1.00 59.16 300 GLN A O 1
ATOM 2429 N N . SER A 1 301 ? -17.621 -13.633 8.053 1.00 57.44 301 SER A N 1
ATOM 2430 C CA . SER A 1 301 ? -18.746 -13.192 7.226 1.00 57.44 301 SER A CA 1
ATOM 2431 C C . SER A 1 301 ? -20.008 -12.849 8.023 1.00 57.44 301 SER A C 1
ATOM 2433 O O . SER A 1 301 ? -21.130 -13.118 7.594 1.00 57.44 301 SER A O 1
ATOM 2435 N N . THR A 1 302 ? -19.839 -12.238 9.200 1.00 67.56 302 THR A N 1
ATOM 2436 C CA . THR A 1 302 ? -20.971 -11.786 10.020 1.00 67.56 302 THR A CA 1
ATOM 2437 C C . THR A 1 302 ? -21.230 -10.293 9.864 1.00 67.56 302 THR A C 1
ATOM 2439 O O . THR A 1 302 ? -20.315 -9.471 9.891 1.00 67.56 302 THR A O 1
ATOM 2442 N N . THR A 1 303 ? -22.507 -9.936 9.698 1.00 70.75 303 THR A N 1
ATOM 2443 C CA . THR A 1 303 ? -22.953 -8.542 9.797 1.00 70.75 303 THR A CA 1
ATOM 2444 C C . THR A 1 303 ? -23.305 -8.251 11.251 1.00 70.75 303 THR A C 1
ATOM 2446 O O . THR A 1 303 ? -24.251 -8.829 11.785 1.00 70.75 303 THR A O 1
ATOM 2449 N N . ILE A 1 304 ? -22.549 -7.365 11.897 1.00 76.12 304 ILE A N 1
ATOM 2450 C CA . ILE A 1 304 ? -22.773 -6.955 13.286 1.00 76.12 304 ILE A CA 1
ATOM 2451 C C . ILE A 1 304 ? -23.377 -5.556 13.267 1.00 76.12 304 ILE A C 1
ATOM 2453 O O . ILE A 1 304 ? -22.740 -4.603 12.828 1.00 76.12 304 ILE A O 1
ATOM 2457 N N . ALA A 1 305 ? -24.612 -5.422 13.740 1.00 80.50 305 ALA A N 1
ATOM 2458 C CA . ALA A 1 305 ? -25.337 -4.154 13.726 1.00 80.50 305 ALA A CA 1
ATOM 2459 C C . ALA A 1 305 ? -25.659 -3.675 15.155 1.00 80.50 305 ALA A C 1
ATOM 2461 O O . ALA A 1 305 ? -26.804 -3.809 15.602 1.00 80.50 305 ALA A O 1
ATOM 2462 N N . PRO A 1 306 ? -24.672 -3.183 15.933 1.00 84.75 306 PRO A N 1
ATOM 2463 C CA . PRO A 1 306 ? -24.933 -2.732 17.292 1.00 84.75 306 PRO A CA 1
ATOM 2464 C C . PRO A 1 306 ? -25.672 -1.388 17.281 1.00 84.75 306 PRO A C 1
ATOM 2466 O O . PRO A 1 306 ? -25.387 -0.493 16.483 1.00 84.75 306 PRO A O 1
ATOM 2469 N N . THR A 1 307 ? -26.616 -1.233 18.211 1.00 86.56 307 THR A N 1
ATOM 2470 C CA . THR A 1 307 ? -27.251 0.060 18.493 1.00 86.56 307 THR A CA 1
ATOM 2471 C C . THR A 1 307 ? -26.692 0.631 19.788 1.00 86.56 307 THR A C 1
ATOM 2473 O O . THR A 1 307 ? -27.023 0.121 20.860 1.00 86.56 307 THR A O 1
ATOM 2476 N N . ILE A 1 308 ? -25.888 1.689 19.688 1.00 88.19 308 ILE A N 1
ATOM 2477 C CA . ILE A 1 308 ? -25.211 2.322 20.823 1.00 88.19 308 ILE A CA 1
ATOM 2478 C C . ILE A 1 308 ? -26.206 3.178 21.606 1.00 88.19 308 ILE A C 1
ATOM 2480 O O . ILE A 1 308 ? -26.978 3.968 21.046 1.00 88.19 308 ILE A O 1
ATOM 2484 N N . LYS A 1 309 ? -26.195 2.995 22.924 1.00 88.25 309 LYS A N 1
ATOM 2485 C CA . LYS A 1 309 ? -27.062 3.650 23.903 1.00 88.25 309 LYS A CA 1
ATOM 2486 C C . LYS A 1 309 ? -26.218 4.468 24.889 1.00 88.25 309 LYS A C 1
ATOM 2488 O O . LYS A 1 309 ? -25.052 4.152 25.105 1.00 88.25 309 LYS A O 1
ATOM 2493 N N . PRO A 1 310 ? -26.809 5.463 25.577 1.00 85.75 310 PRO A N 1
ATOM 2494 C CA . PRO A 1 310 ? -26.108 6.208 26.628 1.00 85.75 310 PRO A CA 1
ATOM 2495 C C . PRO A 1 310 ? -25.552 5.322 27.756 1.00 85.75 310 PRO A C 1
ATOM 2497 O O . PRO A 1 310 ? -24.558 5.673 28.383 1.00 85.75 310 PRO A O 1
ATOM 2500 N N . SER A 1 311 ? -26.164 4.155 27.992 1.00 86.38 311 SER A N 1
ATOM 2501 C CA . SER A 1 311 ? -25.686 3.144 28.947 1.00 86.38 311 SER A CA 1
ATOM 2502 C C . SER A 1 311 ? -24.351 2.506 28.568 1.00 86.38 311 SER A C 1
ATOM 2504 O O . SER A 1 311 ? -23.701 1.928 29.432 1.00 86.38 311 SER A O 1
ATOM 2506 N N . ASP A 1 312 ? -23.959 2.591 27.297 1.00 88.31 312 ASP A N 1
ATOM 2507 C CA . ASP A 1 312 ? -22.756 1.946 26.765 1.00 88.31 312 ASP A CA 1
ATOM 2508 C C . ASP A 1 312 ? -21.521 2.858 26.905 1.00 88.31 312 ASP A C 1
ATOM 2510 O O . ASP A 1 312 ? -20.415 2.487 26.507 1.00 88.31 312 ASP A O 1
ATOM 2514 N N . ARG A 1 313 ? -21.704 4.060 27.479 1.00 90.62 313 ARG A N 1
ATOM 2515 C CA . ARG A 1 313 ? -20.634 5.011 27.785 1.00 90.62 313 ARG A CA 1
ATOM 2516 C C . ARG A 1 313 ? -19.685 4.416 28.825 1.00 90.62 313 ARG A C 1
ATOM 2518 O O . ARG A 1 313 ? -20.101 4.058 29.929 1.00 90.62 313 ARG A O 1
ATOM 2525 N N . CYS A 1 314 ? -18.399 4.395 28.499 1.00 92.00 314 CYS A N 1
ATOM 2526 C CA . CYS A 1 314 ? -17.348 4.139 29.471 1.00 92.00 314 CYS A CA 1
ATOM 2527 C C . CYS A 1 314 ? -17.201 5.367 30.376 1.00 92.00 314 CYS A C 1
ATOM 2529 O O . CYS A 1 314 ? -17.140 6.494 29.888 1.00 92.00 314 CYS A O 1
ATOM 2531 N N . GLN A 1 315 ? -17.173 5.166 31.693 1.00 91.31 315 GLN A N 1
ATOM 2532 C CA . GLN A 1 315 ? -17.026 6.267 32.655 1.00 91.31 315 GLN A CA 1
ATOM 2533 C C . GLN A 1 315 ? -15.550 6.617 32.858 1.00 91.31 315 GLN A C 1
ATOM 2535 O O . GLN A 1 315 ? -14.700 5.725 32.828 1.00 91.31 315 GLN A O 1
ATOM 2540 N N . HIS A 1 316 ? -15.232 7.892 33.084 1.00 90.88 316 HIS A N 1
ATOM 2541 C CA . HIS A 1 316 ? -13.872 8.267 33.458 1.00 90.88 316 HIS A CA 1
ATOM 2542 C C . HIS A 1 316 ? -13.598 7.884 34.921 1.00 90.88 316 HIS A C 1
ATOM 2544 O O . HIS A 1 316 ? -14.486 7.970 35.770 1.00 90.88 316 HIS A O 1
ATOM 2550 N N . VAL A 1 317 ? -12.365 7.500 35.259 1.00 87.62 317 VAL A N 1
ATOM 2551 C CA . VAL A 1 317 ? -11.991 7.068 36.620 1.00 87.62 317 VAL A CA 1
ATOM 2552 C C . VAL A 1 317 ? -12.302 8.128 37.687 1.00 87.62 317 VAL A C 1
ATOM 2554 O O . VAL A 1 317 ? -12.738 7.796 38.788 1.00 87.62 317 VAL A O 1
ATOM 2557 N N . ASN A 1 318 ? -12.181 9.411 37.335 1.00 84.81 318 ASN A N 1
ATOM 2558 C CA . ASN A 1 318 ? -12.524 10.534 38.218 1.00 84.81 318 ASN A CA 1
ATOM 2559 C C . ASN A 1 318 ? -14.028 10.617 38.543 1.00 84.81 318 ASN A C 1
ATOM 2561 O O . ASN A 1 318 ? -14.391 11.216 39.546 1.00 84.81 318 ASN A O 1
ATOM 2565 N N . GLU A 1 319 ? -14.902 10.037 37.714 1.00 85.88 319 GLU A N 1
ATOM 2566 C CA . GLU A 1 319 ? -16.348 9.953 37.981 1.00 85.88 319 GLU A CA 1
ATOM 2567 C C . GLU A 1 319 ? -16.683 8.774 38.916 1.00 85.88 319 GLU A C 1
ATOM 2569 O O . GLU A 1 319 ? -17.748 8.745 39.529 1.00 85.88 319 GLU A O 1
ATOM 2574 N N . LEU A 1 320 ? -15.781 7.791 39.023 1.00 84.62 320 LEU A N 1
ATOM 2575 C CA . LEU A 1 320 ? -15.988 6.534 39.749 1.00 84.62 320 LEU A CA 1
ATOM 2576 C C . LEU A 1 320 ? -15.441 6.551 41.178 1.00 84.62 320 LEU A C 1
ATOM 2578 O O . LEU A 1 320 ? -15.894 5.778 42.026 1.00 84.62 320 LEU A O 1
ATOM 2582 N N . PHE A 1 321 ? -14.455 7.401 41.448 1.00 80.12 321 PHE A N 1
ATOM 2583 C CA . PHE A 1 321 ? -13.784 7.473 42.737 1.00 80.12 321 PHE A CA 1
ATOM 2584 C C . PHE A 1 321 ? -13.855 8.876 43.342 1.00 80.12 321 PHE A C 1
ATOM 2586 O O . PHE A 1 321 ? -13.900 9.879 42.640 1.00 80.12 321 PHE A O 1
ATOM 2593 N N . HIS A 1 322 ? -13.835 8.942 44.675 1.00 78.31 322 HIS A N 1
ATOM 2594 C CA . HIS A 1 322 ? -13.762 10.205 45.411 1.00 78.31 322 HIS A CA 1
ATOM 2595 C C . HIS A 1 322 ? -12.414 10.916 45.200 1.00 78.31 322 HIS A C 1
ATOM 2597 O O . HIS A 1 322 ? -11.411 10.283 44.871 1.00 78.31 322 HIS A O 1
ATOM 2603 N N . GLU A 1 323 ? -12.367 12.219 45.492 1.00 64.88 323 GLU A N 1
ATOM 2604 C CA . GLU A 1 323 ? -11.185 13.077 45.298 1.00 64.88 323 GLU A CA 1
ATOM 2605 C C . GLU A 1 323 ? -9.897 12.544 45.948 1.00 64.88 323 GLU A C 1
ATOM 2607 O O . GLU A 1 323 ? -8.813 12.688 45.386 1.00 64.88 323 GLU A O 1
ATOM 2612 N N . SER A 1 324 ? -10.000 11.867 47.096 1.00 68.94 324 SER A N 1
ATOM 2613 C CA . SER A 1 324 ? -8.849 11.281 47.797 1.00 68.94 324 SER A CA 1
ATOM 2614 C C . SER A 1 324 ? -8.148 10.173 47.007 1.00 68.94 324 SER A C 1
ATOM 2616 O O . SER A 1 324 ? -6.949 9.963 47.181 1.00 68.94 324 SER A O 1
ATOM 2618 N N . PHE A 1 325 ? -8.870 9.478 46.125 1.00 70.94 325 PHE A N 1
ATOM 2619 C CA . PHE A 1 325 ? -8.298 8.473 45.234 1.00 70.94 325 PHE A CA 1
ATOM 2620 C C . PHE A 1 325 ? -7.498 9.122 44.107 1.00 70.94 325 PHE A C 1
ATOM 2622 O O . PHE A 1 325 ? -6.400 8.672 43.819 1.00 70.94 325 PHE A O 1
ATOM 2629 N N . ILE A 1 326 ? -8.012 10.210 43.527 1.00 65.25 326 ILE A N 1
ATOM 2630 C CA . ILE A 1 326 ? -7.404 10.921 42.390 1.00 65.25 326 ILE A CA 1
ATOM 2631 C C . ILE A 1 326 ? -6.015 11.472 42.752 1.00 65.25 326 ILE A C 1
ATOM 2633 O O . ILE A 1 326 ? -5.135 11.566 41.900 1.00 65.25 326 ILE A O 1
ATOM 2637 N N . GLN A 1 327 ? -5.800 11.803 44.028 1.00 70.81 327 GLN A N 1
ATOM 2638 C CA . GLN A 1 327 ? -4.525 12.308 44.545 1.00 70.81 327 GLN A CA 1
ATOM 2639 C C . GLN A 1 327 ? -3.458 11.219 44.753 1.00 70.81 327 GLN A C 1
ATOM 2641 O O . GLN A 1 327 ? -2.310 11.536 45.074 1.00 70.81 327 GLN A O 1
ATOM 2646 N N . MET A 1 328 ? -3.802 9.933 44.624 1.00 72.62 328 MET A N 1
ATOM 2647 C CA . MET A 1 328 ? -2.833 8.855 44.799 1.00 72.62 328 MET A CA 1
ATOM 2648 C C . MET A 1 328 ? -1.913 8.732 43.573 1.00 72.62 328 MET A C 1
ATOM 2650 O O . MET A 1 328 ? -2.208 9.157 42.461 1.00 72.62 328 MET A O 1
ATOM 2654 N N . HIS A 1 329 ? -0.739 8.134 43.774 1.00 75.12 329 HIS A N 1
ATOM 2655 C CA . HIS A 1 329 ? 0.166 7.842 42.665 1.00 75.12 329 HIS A CA 1
ATOM 2656 C C . HIS A 1 329 ? -0.446 6.775 41.740 1.00 75.12 329 HIS A C 1
ATOM 2658 O O . HIS A 1 329 ? -0.943 5.763 42.236 1.00 75.12 329 HIS A O 1
ATOM 2664 N N . CYS A 1 330 ? -0.308 6.934 40.419 1.00 69.12 330 CYS A N 1
ATOM 2665 C CA . CYS A 1 330 ? -0.901 6.055 39.396 1.00 69.12 330 CYS A CA 1
ATOM 2666 C C . CYS A 1 330 ? -0.657 4.545 39.643 1.00 69.12 330 CYS A C 1
ATOM 2668 O O . CYS A 1 330 ? -1.583 3.741 39.606 1.00 69.12 330 CYS A O 1
ATOM 2670 N N . LEU A 1 331 ? 0.557 4.150 40.052 1.00 70.44 331 LEU A N 1
ATOM 2671 C CA . LEU A 1 331 ? 0.881 2.756 40.431 1.00 70.44 331 LEU A CA 1
ATOM 2672 C C . LEU A 1 331 ? -0.007 2.160 41.544 1.00 70.44 331 LEU A C 1
ATOM 2674 O O . LEU A 1 331 ? -0.128 0.940 41.662 1.00 70.44 331 LEU A O 1
ATOM 2678 N N . ARG A 1 332 ? -0.604 2.996 42.402 1.00 75.44 332 ARG A N 1
ATOM 2679 C CA . ARG A 1 332 ? -1.567 2.554 43.417 1.00 75.44 332 ARG A CA 1
ATOM 2680 C C . ARG A 1 332 ? -2.975 2.439 42.846 1.00 75.44 332 ARG A C 1
ATOM 2682 O O . ARG A 1 332 ? -3.704 1.577 43.322 1.00 75.44 332 ARG A O 1
ATOM 2689 N N . HIS A 1 333 ? -3.334 3.230 41.834 1.00 76.69 333 HIS A N 1
ATOM 2690 C CA . HIS A 1 333 ? -4.658 3.196 41.206 1.00 76.69 333 HIS A CA 1
ATOM 2691 C C . HIS A 1 333 ? -4.973 1.821 40.617 1.00 76.69 333 HIS A C 1
ATOM 2693 O O . HIS A 1 333 ? -6.036 1.273 40.901 1.00 76.69 333 HIS A O 1
ATOM 2699 N N . ILE A 1 334 ? -4.003 1.211 39.927 1.00 75.25 334 ILE A N 1
ATOM 2700 C CA . ILE A 1 334 ? -4.141 -0.108 39.283 1.00 75.25 334 ILE A CA 1
ATOM 2701 C C . ILE A 1 334 ? -4.635 -1.181 40.269 1.00 75.25 334 ILE A C 1
ATOM 2703 O O . ILE A 1 334 ? -5.463 -2.019 39.919 1.00 75.25 334 ILE A O 1
ATOM 2707 N N . LYS A 1 335 ? -4.204 -1.129 41.539 1.00 81.75 335 LYS A N 1
ATOM 2708 C CA . LYS A 1 335 ? -4.628 -2.095 42.574 1.00 81.75 335 LYS A CA 1
ATOM 2709 C C . LYS A 1 335 ? -6.114 -2.005 42.925 1.00 81.75 335 LYS A C 1
ATOM 2711 O O . LYS A 1 335 ? -6.673 -2.953 43.468 1.00 81.75 335 LYS A O 1
ATOM 2716 N N . TYR A 1 336 ? -6.743 -0.873 42.638 1.00 84.56 336 TYR A N 1
ATOM 2717 C CA . TYR A 1 336 ? -8.134 -0.593 42.969 1.00 84.56 336 TYR A CA 1
ATOM 2718 C C . TYR A 1 336 ? -9.054 -0.617 41.750 1.00 84.56 336 TYR A C 1
ATOM 2720 O O . TYR A 1 336 ? -10.259 -0.466 41.915 1.00 84.56 336 TYR A O 1
ATOM 2728 N N . TYR A 1 337 ? -8.538 -0.864 40.544 1.00 86.81 337 TYR A N 1
ATOM 2729 C CA . TYR A 1 337 ? -9.330 -0.883 39.307 1.00 86.81 337 TYR A CA 1
ATOM 2730 C C . TYR A 1 337 ? -10.384 -1.985 39.261 1.00 86.81 337 TYR A C 1
ATOM 2732 O O . TYR A 1 337 ? -11.343 -1.888 38.506 1.00 86.81 337 TYR A O 1
ATOM 2740 N N . HIS A 1 338 ? -10.293 -2.989 40.129 1.00 88.50 338 HIS A N 1
ATOM 2741 C CA . HIS A 1 338 ? -11.378 -3.950 40.307 1.00 88.50 338 HIS A CA 1
ATOM 2742 C C . HIS A 1 338 ? -12.567 -3.382 41.103 1.00 88.50 338 HIS A C 1
ATOM 2744 O O . HIS A 1 338 ? -13.695 -3.819 40.886 1.00 88.50 338 HIS A O 1
ATOM 2750 N N . LEU A 1 339 ? -12.359 -2.396 41.987 1.00 87.12 339 LEU A N 1
ATOM 2751 C CA . LEU A 1 339 ? -13.410 -1.870 42.866 1.00 87.12 339 LEU A CA 1
ATOM 2752 C C . LEU A 1 339 ? -14.602 -1.250 42.117 1.00 87.12 339 LEU A C 1
ATOM 2754 O O . LEU A 1 339 ? -15.725 -1.558 42.512 1.00 87.12 339 LEU A O 1
ATOM 2758 N N . PRO A 1 340 ? -14.440 -0.438 41.051 1.00 86.44 340 PRO A N 1
ATOM 2759 C CA . PRO A 1 340 ? -15.572 0.116 40.309 1.00 86.44 340 PRO A CA 1
ATOM 2760 C C . PRO A 1 340 ? -16.462 -0.969 39.714 1.00 86.44 340 PRO A C 1
ATOM 2762 O O . PRO A 1 340 ? -17.685 -0.882 39.795 1.00 86.44 340 PRO A O 1
ATOM 2765 N N . CYS A 1 341 ? -15.853 -2.037 39.192 1.00 87.06 341 CYS A N 1
ATOM 2766 C CA . CYS A 1 341 ? -16.589 -3.179 38.666 1.00 87.06 341 CYS A CA 1
ATOM 2767 C C . CYS A 1 341 ? -17.335 -3.954 39.771 1.00 87.06 341 CYS A C 1
ATOM 2769 O O . CYS A 1 341 ? -18.358 -4.568 39.484 1.00 87.06 341 CYS A O 1
ATOM 2771 N N . GLN A 1 342 ? -16.845 -3.937 41.017 1.00 85.81 342 GLN A N 1
ATOM 2772 C CA . GLN A 1 342 ? -17.442 -4.651 42.158 1.00 85.81 342 GLN A CA 1
ATOM 2773 C C . GLN A 1 342 ? -18.505 -3.839 42.909 1.00 85.81 342 GLN A C 1
ATOM 2775 O O . GLN A 1 342 ? -19.463 -4.416 43.417 1.00 85.81 342 GLN A O 1
ATOM 2780 N N . ARG A 1 343 ? -18.311 -2.520 43.031 1.00 75.94 343 ARG A N 1
ATOM 2781 C CA . ARG A 1 343 ? -19.112 -1.631 43.886 1.00 75.94 343 ARG A CA 1
ATOM 2782 C C . ARG A 1 343 ? -20.360 -1.100 43.183 1.00 75.94 343 ARG A C 1
ATOM 2784 O O . ARG A 1 343 ? -21.365 -0.867 43.850 1.00 75.94 343 ARG A O 1
ATOM 2791 N N . ASN A 1 344 ? -20.305 -0.890 41.869 1.00 62.16 344 ASN A N 1
ATOM 2792 C CA . ASN A 1 344 ? -21.430 -0.304 41.150 1.00 62.16 344 ASN A CA 1
ATOM 2793 C C . ASN A 1 344 ? -22.584 -1.308 40.995 1.00 62.16 344 ASN A C 1
ATOM 2795 O O . ASN A 1 344 ? -22.428 -2.382 40.419 1.00 62.16 344 ASN A O 1
ATOM 2799 N N . SER A 1 345 ? -23.766 -0.908 41.472 1.00 55.53 345 SER A N 1
ATOM 2800 C CA . SER A 1 345 ? -25.060 -1.559 41.215 1.00 55.53 345 SER A CA 1
ATOM 2801 C C . SER A 1 345 ? -25.523 -1.410 39.759 1.00 55.53 345 SER A C 1
ATOM 2803 O O . SER A 1 345 ? -26.439 -2.102 39.318 1.00 55.53 345 SER A O 1
ATOM 2805 N N . SER A 1 346 ? -24.883 -0.522 38.996 1.00 59.25 346 SER A N 1
ATOM 2806 C CA . SER A 1 346 ? -25.025 -0.405 37.552 1.00 59.25 346 SER A CA 1
ATOM 2807 C C . SER A 1 346 ? -24.121 -1.421 36.848 1.00 59.25 346 SER A C 1
ATOM 2809 O O . SER A 1 346 ? -22.992 -1.689 37.256 1.00 59.25 346 SER A O 1
ATOM 2811 N N . ASN A 1 347 ? -24.611 -1.997 35.752 1.00 74.81 347 ASN A N 1
ATOM 2812 C CA . ASN A 1 347 ? -23.871 -2.905 34.876 1.00 74.81 347 ASN A CA 1
ATOM 2813 C C . ASN A 1 347 ? -22.706 -2.191 34.142 1.00 74.81 347 ASN A C 1
ATOM 2815 O O . ASN A 1 347 ? -22.647 -2.235 32.921 1.00 74.81 347 ASN A O 1
ATOM 2819 N N . LEU A 1 348 ? -21.764 -1.560 34.859 1.00 87.31 348 LEU A N 1
ATOM 2820 C CA . LEU A 1 348 ? -20.612 -0.843 34.300 1.00 87.31 348 LEU A CA 1
ATOM 2821 C C . LEU A 1 348 ? -19.809 -1.770 33.386 1.00 87.31 348 LEU A C 1
ATOM 2823 O O . LEU A 1 348 ? -19.184 -2.710 33.867 1.00 87.31 348 LEU A O 1
ATOM 2827 N N . ALA A 1 349 ? -19.861 -1.547 32.076 1.00 89.25 349 ALA A N 1
ATOM 2828 C CA . ALA A 1 349 ? -19.191 -2.413 31.109 1.00 89.25 349 ALA A CA 1
ATOM 2829 C C . ALA A 1 349 ? -17.705 -2.062 30.957 1.00 89.25 349 ALA A C 1
ATOM 2831 O O . ALA A 1 349 ? -16.869 -2.953 30.816 1.00 89.25 349 ALA A O 1
ATOM 2832 N N . CYS A 1 350 ? -17.379 -0.773 31.021 1.00 92.38 350 CYS A N 1
ATOM 2833 C CA . CYS A 1 350 ? -16.040 -0.249 30.797 1.00 92.38 350 CYS A CA 1
ATOM 2834 C C . CYS A 1 350 ? -15.820 1.080 31.527 1.00 92.38 350 CYS A C 1
ATOM 2836 O O . CYS A 1 350 ? -16.770 1.794 31.855 1.00 92.38 350 CYS A O 1
ATOM 2838 N N . PHE A 1 351 ? -14.555 1.420 31.748 1.00 92.88 351 PHE A N 1
ATOM 2839 C CA . PHE A 1 351 ? -14.110 2.719 32.246 1.00 92.88 351 PHE A CA 1
ATOM 2840 C C . PHE A 1 351 ? -12.705 3.024 31.720 1.00 92.88 351 PHE A C 1
ATOM 2842 O O . PHE A 1 351 ? -12.059 2.146 31.154 1.00 92.88 351 PHE A O 1
ATOM 2849 N N . TYR A 1 352 ? -12.242 4.259 31.871 1.00 92.12 352 TYR A N 1
ATOM 2850 C CA . TYR A 1 352 ? -10.933 4.680 31.374 1.00 92.12 352 TYR A CA 1
ATOM 2851 C C . TYR A 1 352 ? -10.306 5.750 32.265 1.00 92.12 352 TYR A C 1
ATOM 2853 O O . TYR A 1 352 ? -11.000 6.404 33.049 1.00 92.12 352 TYR A O 1
ATOM 2861 N N . ASP A 1 353 ? -8.994 5.904 32.153 1.00 88.81 353 ASP A N 1
ATOM 2862 C CA . ASP A 1 353 ? -8.236 7.000 32.748 1.00 88.81 353 ASP A CA 1
ATOM 2863 C C . ASP A 1 353 ? -7.490 7.784 31.651 1.00 88.81 353 ASP A C 1
ATOM 2865 O O . ASP A 1 353 ? -7.963 7.861 30.519 1.00 88.81 353 ASP A O 1
ATOM 2869 N N . ASN A 1 354 ? -6.359 8.410 31.982 1.00 86.06 354 ASN A N 1
ATOM 2870 C CA . ASN A 1 354 ? -5.573 9.192 31.028 1.00 86.06 354 ASN A CA 1
ATOM 2871 C C . ASN A 1 354 ? -4.639 8.351 30.137 1.00 86.06 354 ASN A C 1
ATOM 2873 O O . ASN A 1 354 ? -4.036 8.912 29.224 1.00 86.06 354 ASN A O 1
ATOM 2877 N N . VAL A 1 355 ? -4.425 7.069 30.442 1.00 86.38 355 VAL A N 1
ATOM 2878 C CA . VAL A 1 355 ? -3.424 6.202 29.789 1.00 86.38 355 VAL A CA 1
ATOM 2879 C C . VAL A 1 355 ? -3.929 4.794 29.472 1.00 86.38 355 VAL A C 1
ATOM 2881 O O . VAL A 1 355 ? -3.276 4.074 28.720 1.00 86.38 355 VAL A O 1
ATOM 2884 N N . SER A 1 356 ? -5.058 4.374 30.034 1.00 89.12 356 SER A N 1
ATOM 2885 C CA . SER A 1 356 ? -5.576 3.016 29.934 1.00 89.12 356 SER A CA 1
ATOM 2886 C C . SER A 1 356 ? -7.097 2.998 29.770 1.00 89.12 356 SER A C 1
ATOM 2888 O O . SER A 1 356 ? -7.837 3.813 30.327 1.00 89.12 356 SER A O 1
ATOM 2890 N N . ILE A 1 357 ? -7.577 1.979 29.056 1.00 91.19 357 ILE A N 1
ATOM 2891 C CA . ILE A 1 357 ? -8.993 1.608 28.995 1.00 91.19 357 ILE A CA 1
ATOM 2892 C C . ILE A 1 357 ? -9.177 0.256 29.687 1.00 91.19 357 ILE A C 1
ATOM 2894 O O . ILE A 1 357 ? -8.376 -0.667 29.532 1.00 91.19 357 ILE A O 1
ATOM 2898 N N . CYS A 1 358 ? -10.258 0.134 30.453 1.00 91.19 358 CYS A N 1
ATOM 2899 C CA . CYS A 1 358 ? -10.590 -1.032 31.254 1.00 91.19 358 CYS A CA 1
ATOM 2900 C C . CYS A 1 358 ? -11.969 -1.598 30.902 1.00 91.19 358 CYS A C 1
ATOM 2902 O O . CYS A 1 358 ? -12.950 -0.868 30.754 1.00 91.19 358 CYS A O 1
ATOM 2904 N N . LEU A 1 359 ? -12.060 -2.926 30.855 1.00 91.06 359 LEU A N 1
ATOM 2905 C CA . LEU A 1 359 ? -13.290 -3.694 30.681 1.00 91.06 359 LEU A CA 1
ATOM 2906 C C . LEU A 1 359 ? -13.650 -4.429 31.971 1.00 91.06 359 LEU A C 1
ATOM 2908 O O . LEU A 1 359 ? -12.824 -5.141 32.542 1.00 91.06 359 LEU A O 1
ATOM 2912 N N . CYS A 1 360 ? -14.904 -4.319 32.404 1.00 90.06 360 CYS A N 1
ATOM 2913 C CA . CYS A 1 360 ? -15.420 -5.093 33.526 1.00 90.06 360 CYS A CA 1
ATOM 2914 C C . CYS A 1 360 ? -15.974 -6.438 33.040 1.00 90.06 360 CYS A C 1
ATOM 2916 O O . CYS A 1 360 ? -16.866 -6.487 32.192 1.00 90.06 360 CYS A O 1
ATOM 2918 N N . TYR A 1 361 ? -15.520 -7.539 33.633 1.00 86.19 361 TYR A N 1
ATOM 2919 C CA . TYR A 1 361 ? -15.981 -8.888 33.304 1.00 86.19 361 TYR A CA 1
ATOM 2920 C C . TYR A 1 361 ? -16.261 -9.713 34.562 1.00 86.19 361 TYR A C 1
ATOM 2922 O O . TYR A 1 361 ? -15.741 -9.440 35.643 1.00 86.19 361 TYR A O 1
ATOM 2930 N N . ASN A 1 362 ? -17.111 -10.729 34.425 1.00 86.50 362 ASN A N 1
ATOM 2931 C CA . ASN A 1 362 ? -17.449 -11.629 35.524 1.00 86.50 362 ASN A CA 1
ATOM 2932 C C . ASN A 1 362 ? -16.431 -12.774 35.592 1.00 86.50 362 ASN A C 1
ATOM 2934 O O . ASN A 1 362 ? -16.212 -13.465 34.597 1.00 86.50 362 ASN A O 1
ATOM 2938 N N . TYR A 1 363 ? -15.855 -12.993 36.772 1.00 84.00 363 TYR A N 1
ATOM 2939 C CA . TYR A 1 363 ? -14.960 -14.101 37.086 1.00 84.00 363 TYR A CA 1
ATOM 2940 C C . TYR A 1 363 ? -15.463 -14.832 38.336 1.00 84.00 363 TYR A C 1
ATOM 2942 O O . TYR A 1 363 ? -15.313 -14.374 39.473 1.00 84.00 363 TYR A O 1
ATOM 2950 N N . GLY A 1 364 ? -16.120 -15.974 38.127 1.00 82.94 364 GLY A N 1
ATOM 2951 C CA . GLY A 1 364 ? -16.792 -16.699 39.205 1.00 82.94 364 GLY A CA 1
ATOM 2952 C C . GLY A 1 364 ? -17.875 -15.840 39.871 1.00 82.94 364 GLY A C 1
ATOM 2953 O O . GLY A 1 364 ? -18.818 -15.411 39.212 1.00 82.94 364 GLY A O 1
ATOM 2954 N N . LYS A 1 365 ? -17.740 -15.590 41.181 1.00 81.44 365 LYS A N 1
ATOM 2955 C CA . LYS A 1 365 ? -18.660 -14.744 41.972 1.00 81.44 365 LYS A CA 1
ATOM 2956 C C . LYS A 1 365 ? -18.223 -13.279 42.073 1.00 81.44 365 LYS A C 1
ATOM 2958 O O . LYS A 1 365 ? -18.891 -12.495 42.739 1.00 81.44 365 LYS A O 1
ATOM 2963 N N . GLN A 1 366 ? -17.091 -12.918 41.474 1.00 84.25 366 GLN A N 1
ATOM 2964 C CA . GLN A 1 366 ? -16.536 -11.571 41.533 1.00 84.25 366 GLN A CA 1
ATOM 2965 C C . GLN A 1 366 ? -16.574 -10.930 40.150 1.00 84.25 366 GLN A C 1
ATOM 2967 O O . GLN A 1 366 ? -16.483 -11.608 39.128 1.00 84.25 366 GLN A O 1
ATOM 2972 N N . ARG A 1 367 ? -16.691 -9.606 40.116 1.00 86.50 367 ARG A N 1
ATOM 2973 C CA . ARG A 1 367 ? -16.544 -8.829 38.889 1.00 86.50 367 ARG A CA 1
ATOM 2974 C C . ARG A 1 367 ? -15.190 -8.142 38.929 1.00 86.50 367 ARG A C 1
ATOM 2976 O O . ARG A 1 367 ? -14.870 -7.473 39.906 1.00 86.50 367 ARG A O 1
ATOM 2983 N N . LEU A 1 368 ? -14.370 -8.377 37.918 1.00 89.50 368 LEU A N 1
ATOM 2984 C CA . LEU A 1 368 ? -13.002 -7.877 37.839 1.00 89.50 368 LEU A CA 1
ATOM 2985 C C . LEU A 1 368 ? -12.876 -6.903 36.671 1.00 89.50 368 LEU A C 1
ATOM 2987 O O . LEU A 1 368 ? -13.728 -6.862 35.784 1.00 89.50 368 LEU A O 1
ATOM 2991 N N . ALA A 1 369 ? -11.799 -6.129 36.691 1.00 90.31 369 ALA A N 1
ATOM 2992 C CA . ALA A 1 369 ? -11.417 -5.239 35.602 1.00 90.31 369 ALA A CA 1
ATOM 2993 C C . ALA A 1 369 ? -10.227 -5.833 34.854 1.00 90.31 369 ALA A C 1
ATOM 2995 O O . ALA A 1 369 ? -9.296 -6.327 35.489 1.00 90.31 369 ALA A O 1
ATOM 2996 N N . ASN A 1 370 ? -10.256 -5.769 33.530 1.00 89.25 370 ASN A N 1
ATOM 2997 C CA . ASN A 1 370 ? -9.112 -6.044 32.675 1.00 89.25 370 ASN A CA 1
ATOM 2998 C C . ASN A 1 370 ? -8.763 -4.764 31.916 1.00 89.25 370 ASN A C 1
ATOM 3000 O O . ASN A 1 370 ? -9.616 -4.241 31.202 1.00 89.25 370 ASN A O 1
ATOM 3004 N N . CYS A 1 371 ? -7.550 -4.257 32.106 1.00 89.19 371 CYS A N 1
ATOM 3005 C CA . CYS A 1 371 ? -7.118 -2.965 31.591 1.00 89.19 371 CYS A CA 1
ATOM 3006 C C . CYS A 1 371 ? -5.946 -3.138 30.637 1.00 89.19 371 CYS A C 1
ATOM 3008 O O . CYS A 1 371 ? -5.088 -3.991 30.860 1.00 89.19 371 CYS A O 1
ATOM 3010 N N . PHE A 1 372 ? -5.903 -2.304 29.610 1.00 87.69 372 PHE A N 1
ATOM 3011 C CA . PHE A 1 372 ? -4.800 -2.228 28.665 1.00 87.69 372 PHE A CA 1
ATOM 3012 C C . PHE A 1 372 ? -4.436 -0.765 28.421 1.00 87.69 372 PHE A C 1
ATOM 3014 O O . PHE A 1 372 ? -5.289 0.122 28.526 1.00 87.69 372 PHE A O 1
ATOM 3021 N N . ASP A 1 373 ? -3.167 -0.524 28.106 1.00 87.88 373 ASP A N 1
ATOM 3022 C CA . ASP A 1 373 ? -2.683 0.807 27.759 1.00 87.88 373 ASP A CA 1
ATOM 3023 C C . ASP A 1 373 ? -3.330 1.272 26.456 1.00 87.88 373 ASP A C 1
ATOM 3025 O O . ASP A 1 373 ? -3.400 0.536 25.470 1.00 87.88 373 ASP A O 1
ATOM 3029 N N . PHE A 1 374 ? -3.814 2.506 26.457 1.00 85.75 374 PHE A N 1
ATOM 3030 C CA . PHE A 1 374 ? -4.525 3.095 25.343 1.00 85.75 374 PHE A CA 1
ATOM 3031 C C . PHE A 1 374 ? -4.043 4.526 25.135 1.00 85.75 374 PHE A C 1
ATOM 3033 O O . PHE A 1 374 ? -4.225 5.404 25.977 1.00 85.75 374 PHE A O 1
ATOM 3040 N N . ASN A 1 375 ? -3.416 4.770 23.987 1.00 86.12 375 ASN A N 1
ATOM 3041 C CA . ASN A 1 375 ? -2.987 6.109 23.625 1.00 86.12 375 ASN A CA 1
ATOM 3042 C C . ASN A 1 375 ? -4.193 6.916 23.131 1.00 86.12 375 ASN A C 1
ATOM 3044 O O . ASN A 1 375 ? -4.555 6.854 21.958 1.00 86.12 375 ASN A O 1
ATOM 3048 N N . HIS A 1 376 ? -4.786 7.701 24.027 1.00 85.00 376 HIS A N 1
ATOM 3049 C CA . HIS A 1 376 ? -5.942 8.537 23.717 1.00 85.00 376 HIS A CA 1
ATOM 3050 C C . HIS A 1 376 ? -5.660 9.582 22.630 1.00 85.00 376 HI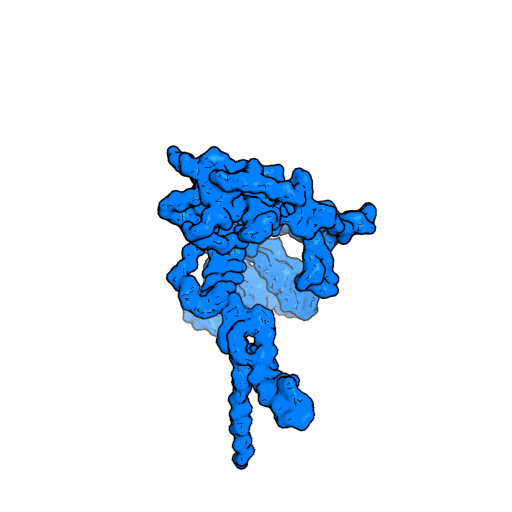S A C 1
ATOM 3052 O O . HIS A 1 376 ? -6.602 10.029 21.984 1.00 85.00 376 HIS A O 1
ATOM 3058 N N . ASP A 1 377 ? -4.408 9.973 22.391 1.00 83.00 377 ASP A N 1
ATOM 3059 C CA . ASP A 1 377 ? -4.046 10.953 21.360 1.00 83.00 377 ASP A CA 1
ATOM 3060 C C . ASP A 1 377 ? -3.763 10.320 19.997 1.00 83.00 377 ASP A C 1
ATOM 3062 O O . ASP A 1 377 ? -3.627 11.038 19.002 1.00 83.00 377 ASP A O 1
ATOM 3066 N N . MET A 1 378 ? -3.714 8.986 19.927 1.00 72.06 378 MET A N 1
ATOM 3067 C CA . MET A 1 378 ? -3.554 8.265 18.674 1.00 72.06 378 MET A CA 1
ATOM 3068 C C . MET A 1 378 ? -4.798 8.468 17.809 1.00 72.06 378 MET A C 1
ATOM 3070 O O . MET A 1 378 ? -5.829 7.821 17.974 1.00 72.06 378 MET A O 1
ATOM 3074 N N . LYS A 1 379 ? -4.684 9.406 16.874 1.00 64.88 379 LYS A N 1
ATOM 3075 C CA . LYS A 1 379 ? -5.664 9.644 15.824 1.00 64.88 379 LYS A CA 1
ATOM 3076 C C . LYS A 1 379 ? -5.080 9.101 14.534 1.00 64.88 379 LYS A C 1
ATOM 3078 O O . LYS A 1 379 ? -4.295 9.776 13.875 1.00 64.88 379 LYS A O 1
ATOM 3083 N N . SER A 1 380 ? -5.445 7.871 14.201 1.00 53.91 380 SER A N 1
ATOM 3084 C CA . SER A 1 380 ? -5.319 7.398 12.829 1.00 53.91 380 SER A CA 1
ATOM 3085 C C . SER A 1 380 ? -6.402 8.112 12.034 1.00 53.91 380 SER A C 1
ATOM 3087 O O . SER A 1 380 ? -7.583 7.802 12.178 1.00 53.91 380 SER A O 1
ATOM 3089 N N . ASP A 1 381 ? -6.030 9.124 11.260 1.00 48.03 381 ASP A N 1
ATOM 3090 C CA . ASP A 1 381 ? -6.930 9.618 10.232 1.00 48.03 381 ASP A CA 1
ATOM 3091 C C . ASP A 1 381 ? -6.985 8.599 9.082 1.00 48.03 381 ASP A C 1
ATOM 3093 O O . ASP A 1 381 ? -6.089 7.771 8.883 1.00 48.03 381 ASP A O 1
ATOM 3097 N N . CYS A 1 382 ? -8.040 8.663 8.275 1.00 47.12 382 CYS A N 1
ATOM 3098 C CA . CYS A 1 382 ? -8.168 7.870 7.048 1.00 47.12 382 CYS A CA 1
ATOM 3099 C C . CYS A 1 382 ? -7.074 8.210 6.002 1.00 47.12 382 CYS A C 1
ATOM 3101 O O . CYS A 1 382 ? -7.090 7.692 4.884 1.00 47.12 382 CYS A O 1
ATOM 3103 N N . LEU A 1 383 ? -6.126 9.092 6.344 1.00 43.97 383 LEU A N 1
ATOM 3104 C CA . LEU A 1 383 ? -4.982 9.513 5.539 1.00 43.97 383 LEU A CA 1
ATOM 3105 C C . LEU A 1 383 ? -3.673 8.824 5.978 1.00 43.97 383 LEU A C 1
ATOM 3107 O O . LEU A 1 383 ? -2.637 9.040 5.348 1.00 43.97 383 LEU A O 1
ATOM 3111 N N . GLY A 1 384 ? -3.725 7.943 6.986 1.00 45.44 384 GLY A N 1
ATOM 3112 C CA . GLY A 1 384 ? -2.562 7.269 7.566 1.00 45.44 384 GLY A CA 1
ATOM 3113 C C . GLY A 1 384 ? -2.477 5.743 7.413 1.00 45.44 384 GLY A C 1
ATOM 3114 O O . GLY A 1 384 ? -1.666 5.162 8.120 1.00 45.44 384 GLY A O 1
ATOM 3115 N N . GLN A 1 385 ? -3.226 5.105 6.492 1.00 46.69 385 GLN A N 1
ATOM 3116 C CA . GLN A 1 385 ? -3.287 3.635 6.230 1.00 46.69 385 GLN A CA 1
ATOM 3117 C C . GLN A 1 385 ? -4.417 2.847 6.942 1.00 46.69 385 GLN A C 1
ATOM 3119 O O . GLN A 1 385 ? -4.200 1.726 7.395 1.00 46.69 385 GLN A O 1
ATOM 3124 N N . SER A 1 386 ? -5.645 3.379 7.006 1.00 41.69 386 SER A N 1
ATOM 3125 C CA . SER A 1 386 ? -6.821 2.636 7.500 1.00 41.69 386 SER A CA 1
ATOM 3126 C C . SER A 1 386 ? -8.009 2.722 6.538 1.00 41.69 386 SER A C 1
ATOM 3128 O O . SER A 1 386 ? -8.281 3.767 5.950 1.00 41.69 386 SER A O 1
ATOM 3130 N N . VAL A 1 387 ? -8.685 1.584 6.391 1.00 51.22 387 VAL A N 1
ATOM 3131 C CA . VAL A 1 387 ? -9.736 1.233 5.429 1.00 51.22 387 VAL A CA 1
ATOM 3132 C C . VAL A 1 387 ? -11.072 1.881 5.810 1.00 51.22 387 VAL A C 1
ATOM 3134 O O . VAL A 1 387 ? -11.916 1.241 6.432 1.00 51.22 387 VAL A O 1
ATOM 3137 N N . CYS A 1 388 ? -11.281 3.141 5.434 1.00 47.16 388 CYS A N 1
ATOM 3138 C CA . CYS A 1 388 ? -12.614 3.742 5.461 1.00 47.16 388 CYS A CA 1
ATOM 3139 C C . CYS A 1 388 ? -13.085 4.030 4.033 1.00 47.16 388 CYS A C 1
ATOM 3141 O O . CYS A 1 388 ? -12.426 4.745 3.278 1.00 47.16 388 CYS A O 1
ATOM 3143 N N . GLU A 1 389 ? -14.227 3.456 3.658 1.00 46.88 389 GLU A N 1
ATOM 3144 C CA . GLU A 1 389 ? -14.902 3.713 2.386 1.00 46.88 389 GLU A CA 1
ATOM 3145 C C . GLU A 1 389 ? -16.293 4.327 2.638 1.00 46.88 389 GLU A C 1
ATOM 3147 O O . GLU A 1 389 ? -17.002 3.879 3.538 1.00 46.88 389 GLU A O 1
ATOM 3152 N N . ASN A 1 390 ? -16.713 5.255 1.758 1.00 38.50 390 ASN A N 1
ATOM 3153 C CA . ASN A 1 390 ? -17.959 6.059 1.777 1.00 38.50 390 ASN A CA 1
ATOM 3154 C C . ASN A 1 390 ? -17.931 7.317 2.680 1.00 38.50 390 ASN A C 1
ATOM 3156 O O . ASN A 1 390 ? -18.640 7.379 3.678 1.00 38.50 390 ASN A O 1
ATOM 3160 N N . ASP A 1 391 ? -17.171 8.346 2.281 1.00 34.72 391 ASP A N 1
ATOM 3161 C CA . ASP A 1 391 ? -17.172 9.701 2.880 1.00 34.72 391 ASP A CA 1
ATOM 3162 C C . ASP A 1 391 ? -16.820 9.811 4.381 1.00 34.72 391 ASP A C 1
ATOM 3164 O O . ASP A 1 391 ? -17.094 10.837 5.008 1.00 34.72 391 ASP A O 1
ATOM 3168 N N . GLY A 1 392 ? -16.161 8.804 4.964 1.00 37.78 392 GLY A N 1
ATOM 3169 C CA . GLY A 1 392 ? -15.696 8.863 6.354 1.00 37.78 392 GLY A CA 1
ATOM 3170 C C . GLY A 1 392 ? -15.077 7.576 6.842 1.00 37.78 392 GLY A C 1
ATOM 3171 O O . GLY A 1 392 ? -15.816 6.570 6.897 1.00 37.78 392 GLY A O 1
#